Protein 9PGQ (pdb70)

Sequence (673 aa):
HHMTTIRVVVINGYGRIGRNILRAHYENGKKHDIEIVAINDLGDPKTNAHLTRFDTAHGKFPGTVTVDGDYMVVNGDKIRVLANRNNPAELPWGELGVDVVLECTGFFTSKEKAGAHLKGGAKKVIISAPGGKDVDATIVFGVNQNVLKAEHTVISNASCTTNCLAPLVKPLHDKLGVETGLMTTTVHAYTNDQVLTDVYHHEDLRRARSATMSMIPTTKTGAAAAVGLVLPELNGKLDGFAIRVPTINVSLVDLSFVAKRDTTVEEVNSSILQAAAEGELKDILTYNNTEPLVSIDFNHNPASSNFDATLTKVSGKLVKVSSWYDNEWGFSNRMLDTTVALMSAKTIRVVINGYGRIGRNILRAHYENGKKHDIEIVAINDLGDPKTNAHLTRFDTAHGKFPGTVTVDGDYMVVNGDKIRVLANRNPAELPWGELGVDVVLECTGFFTSKEKAGAHLKGGAKKVIISAPGGKDVDATIVFGVNQNVLKAEHTVISNASCTTNCLAPLVKPLHDKLGVETGLMTTVHAYTNDQVLTDVYHHEDLRRARSATMSMIPTKTGAAAAVGLVLPELNGKLDGFAIIRVPTINVSLVDLSFVAKRDTTVEEVNSSILQAAAEGELKDILTYNTEPLVSIIDFNHNPASSNFDATLTKVSGKLVKVSSWYDNEWGFSNRMLDTTVALMSAK

InterPro domains:
  IPR006424 Glyceraldehyde-3-phosphate dehydrogenase, type I [TIGR01534] (4-327)
  IPR020828 Glyceraldehyde 3-phosphate dehydrogenase, NAD(P) binding domain [PF00044] (3-106)
  IPR020828 Glyceraldehyde 3-phosphate dehydrogenase, NAD(P) binding domain [SM00846] (3-155)
  IPR020829 Glyceraldehyde 3-phosphate dehydrogenase, catalytic domain [PF02800] (160-315)
  IPR020830 Glyceraldehyde 3-phosphate dehydrogenase, active site [PS00071] (153-160)
  IPR020831 Glyceraldehyde/Erythrose phosphate dehydrogenase family [PIRSF000149] (1-334)
  IPR020831 Glyceraldehyde/Erythrose phosphate dehydrogenase family [PR00078] (112-125)
  IPR020831 Glyceraldehyde/Erythrose phosphate dehydrogenase family [PR00078] (149-167)
  IPR020831 Glyceraldehyde/Erythrose phosphate dehydrogenase family [PR00078] (176-192)
  IPR020831 Glyceraldehyde/Erythrose phosphate dehydrogenase family [PR00078] (232-249)
  IPR020831 Glyceraldehyde/Erythrose phosphate dehydrogenase family [PR00078] (272-287)
  IPR020831 Glyceraldehyde/Erythrose phosphate dehydrogenase family [PTHR43148] (3-333)
  IPR036291 NAD(P)-binding domain superfamily [SSF51735] (3-176)

Foldseek 3Di:
DPPAAEEEEEELDLQRLLLVLLCPVVPNPHRYDHAEYEDQDDVVVSQVCSQADDLQGGRPWDWDDDPQFIATNRHTHGYHYDPFLLCDQCQVVVHAEYEYEHVPQQECVRCCSVVNNPYQAYEYLEHHDPHAPAADLPLQALVVAALPGGYYYPHALLLNAPLLLCVLVCVPFNFQAKEKEKAFEDDPLADQAADDDPDNQSSHHQQPDFTKDADCSQCCSCRRVVVCHPRYGYTYTYHHDHWKMKIKMKTFTPDDDFLVRSLVSLCVSCVPSRPLQEARDADPDDRSVCRLRQHSWDWHSVPWDDDGRIIITMTMHGSRRNSSVVVSVSSVSNVVHD/DAEEEEEALDLLNLLLVLLCVVVPNPDPYDHAAYEHQDDDVVSQVCSQADDQAGGRPWDWDDDPQFIATNRHTHGYHYDPQLLCDQCQVVVHAEYEYENVPQQEPVSQCSVVNNRYQAYEYLEHHDPHAPAADLPLQALVVAALPGHYYYPYALLLNAVLLLVVLCCVPWNFQAKEKEKAFEDDVLADQDADDDPDNQSSHHQQPDWTKDADCNQQCSCRRVVVCHPRYGYIYTYHHDHWKMKIKMKTQTPDWDALVVSLVSQCVSCVPSCPLQEARDADPDDRSVCRLRQHSWDWHSPPWDDDGRIIITMTMHGRNRNSSNVVSVSSVSNVVHD

Structure (mmCIF, N/CA/C/O backbone):
data_9PGQ
#
_entry.id   9PGQ
#
_cell.length_a   83.461
_cell.length_b   83.461
_cell.length_c   166.173
_cell.angle_alpha   90.00
_cell.angle_beta   90.00
_cell.angle_gamma   120.00
#
_symmetry.space_group_name_H-M   'P 31 2 1'
#
loop_
_entity.id
_entity.type
_entity.pdbx_description
1 polymer 'Glyceraldehyde-3-phosphate dehydrogenase'
2 non-polymer 'MAGNESIUM ION'
3 non-polymer 'TRIETHYLENE GLYCOL'
4 non-polymer DI(HYDROXYETHYL)ETHER
5 non-polymer '4-(2-HYDROXYETHYL)-1-PIPERAZINE ETHANESULFONIC ACID'
6 water water
#
loop_
_atom_site.group_PDB
_atom_site.id
_atom_site.type_symbol
_atom_site.label_atom_id
_atom_site.label_alt_id
_atom_site.label_comp_id
_atom_site.label_asym_id
_atom_site.label_entity_id
_atom_site.label_seq_id
_atom_site.pdbx_PDB_ins_code
_atom_site.Cartn_x
_atom_site.Cartn_y
_atom_site.Cartn_z
_atom_site.occupancy
_atom_site.B_iso_or_equiv
_atom_site.auth_seq_id
_atom_site.auth_comp_id
_atom_site.auth_asym_id
_atom_site.auth_atom_id
_atom_site.pdbx_PDB_model_num
ATOM 1 N N . HIS A 1 7 ? 7.015 30.075 -3.208 1.00 51.67 -1 HIS A N 1
ATOM 2 C CA . HIS A 1 7 ? 8.374 30.619 -2.903 1.00 56.13 -1 HIS A CA 1
ATOM 3 C C . HIS A 1 7 ? 9.505 29.679 -3.341 1.00 54.40 -1 HIS A C 1
ATOM 4 O O . HIS A 1 7 ? 9.406 28.465 -3.149 1.00 50.84 -1 HIS A O 1
ATOM 11 N N . HIS A 1 8 ? 10.587 30.265 -3.871 1.00 58.27 0 HIS A N 1
ATOM 12 C CA . HIS A 1 8 ? 11.718 29.548 -4.454 1.00 57.25 0 HIS A CA 1
ATOM 13 C C . HIS A 1 8 ? 12.969 29.685 -3.590 1.00 51.36 0 HIS A C 1
ATOM 14 O O . HIS A 1 8 ? 13.238 30.763 -3.048 1.00 56.98 0 HIS A O 1
ATOM 16 N N . MET A 1 9 ? 13.750 28.590 -3.498 1.00 48.18 1 MET A N 1
ATOM 17 C CA . MET A 1 9 ? 14.912 28.483 -2.602 1.00 45.14 1 MET A CA 1
ATOM 18 C C . MET A 1 9 ? 14.537 29.175 -1.297 1.00 49.26 1 MET A C 1
ATOM 19 O O . MET A 1 9 ? 15.099 30.212 -0.921 1.00 56.83 1 MET A O 1
ATOM 24 N N . THR A 1 10 ? 13.556 28.581 -0.636 1.00 32.04 2 THR A N 1
ATOM 25 C CA A THR A 1 10 ? 12.867 29.173 0.501 0.61 30.27 2 THR A CA 1
ATOM 26 C CA B THR A 1 10 ? 12.811 29.114 0.493 0.39 30.31 2 THR A CA 1
ATOM 27 C C . THR A 1 10 ? 13.233 28.425 1.783 1.00 24.53 2 THR A C 1
ATOM 28 O O . THR A 1 10 ? 14.006 27.465 1.768 1.00 24.31 2 THR A O 1
ATOM 35 N N . ILE A 1 11 ? 12.705 28.911 2.902 1.00 22.91 3 ILE A N 1
ATOM 36 C CA . ILE A 1 11 ? 12.814 28.221 4.182 1.00 18.99 3 ILE A CA 1
ATOM 37 C C . ILE A 1 11 ? 11.673 27.215 4.256 1.00 20.11 3 ILE A C 1
ATOM 38 O O . ILE A 1 11 ? 10.500 27.598 4.216 1.00 20.79 3 ILE A O 1
ATOM 43 N N . ARG A 1 12 ? 11.995 25.940 4.393 1.00 19.05 4 ARG A N 1
ATOM 44 C CA . ARG A 1 12 ? 10.969 24.903 4.493 1.00 18.11 4 ARG A CA 1
ATOM 45 C C . ARG A 1 12 ? 10.668 24.622 5.959 1.00 21.35 4 ARG A C 1
ATOM 46 O O . ARG A 1 12 ? 11.540 24.183 6.714 1.00 19.41 4 ARG A O 1
ATOM 54 N N . VAL A 1 13 ? 9.425 24.876 6.362 1.00 17.65 5 VAL A N 1
ATOM 55 C CA A VAL A 1 13 ? 8.975 24.768 7.743 0.51 16.91 5 VAL A CA 1
ATOM 56 C CA B VAL A 1 13 ? 9.062 24.682 7.752 0.49 16.90 5 VAL A CA 1
ATOM 57 C C . VAL A 1 13 ? 7.949 23.652 7.826 1.00 18.46 5 VAL A C 1
ATOM 58 O O . VAL A 1 13 ? 7.204 23.411 6.873 1.00 19.48 5 VAL A O 1
ATOM 65 N N . VAL A 1 14 ? 7.873 23.013 8.987 1.00 17.83 6 VAL A N 1
ATOM 66 C CA . VAL A 1 14 ? 6.773 22.118 9.320 1.00 16.99 6 VAL A CA 1
ATOM 67 C C . VAL A 1 14 ? 6.223 22.511 10.677 1.00 18.21 6 VAL A C 1
ATOM 68 O O . VAL A 1 14 ? 6.899 23.149 11.489 1.00 18.63 6 VAL A O 1
ATOM 72 N N . ILE A 1 15 ? 4.963 22.156 10.905 1.00 15.53 7 ILE A N 1
ATOM 73 C CA . ILE A 1 15 ? 4.276 22.449 12.155 1.00 16.97 7 ILE A CA 1
ATOM 74 C C . ILE A 1 15 ? 4.034 21.136 12.866 1.00 19.58 7 ILE A C 1
ATOM 75 O O . ILE A 1 15 ? 3.366 20.247 12.330 1.00 20.34 7 ILE A O 1
ATOM 80 N N . ASN A 1 16 ? 4.612 20.990 14.055 1.00 15.36 8 ASN A N 1
ATOM 81 C CA . ASN A 1 16 ? 4.364 19.841 14.901 1.00 17.46 8 ASN A CA 1
ATOM 82 C C . ASN A 1 16 ? 3.319 20.250 15.922 1.00 19.00 8 ASN A C 1
ATOM 83 O O . ASN A 1 16 ? 3.603 21.039 16.829 1.00 18.06 8 ASN A O 1
ATOM 88 N N . GLY A 1 17 ? 2.124 19.699 15.781 1.00 19.53 9 GLY A N 1
ATOM 89 C CA . GLY A 1 17 ? 1.006 20.075 16.625 1.00 19.67 9 GLY A CA 1
ATOM 90 C C . GLY A 1 17 ? 0.159 21.128 15.947 1.00 21.02 9 GLY A C 1
ATOM 91 O O . GLY A 1 17 ? 0.530 22.302 15.908 1.00 19.10 9 GLY A O 1
ATOM 92 N N . TYR A 1 18 ? -1.004 20.727 15.435 1.00 19.52 10 TYR A N 1
ATOM 93 C CA . TYR A 1 18 ? -1.918 21.632 14.735 1.00 20.03 10 TYR A CA 1
ATOM 94 C C . TYR A 1 18 ? -3.096 22.032 15.607 1.00 22.41 10 TYR A C 1
ATOM 95 O O . TYR A 1 18 ? -4.267 21.963 15.184 1.00 25.08 10 TYR A O 1
ATOM 104 N N . GLY A 1 19 ? -2.829 22.352 16.863 1.00 21.61 11 GLY A N 1
ATOM 105 C CA . GLY A 1 19 ? -3.793 22.980 17.746 1.00 21.45 11 GLY A CA 1
ATOM 106 C C . GLY A 1 19 ? -3.935 24.433 17.353 1.00 19.68 11 GLY A C 1
ATOM 107 O O . GLY A 1 19 ? -3.563 24.834 16.255 1.00 19.64 11 GLY A O 1
ATOM 108 N N . ARG A 1 20 ? -4.478 25.242 18.271 1.00 19.19 12 ARG A N 1
ATOM 109 C CA . ARG A 1 20 ? -4.671 26.648 17.909 1.00 19.75 12 ARG A CA 1
ATOM 110 C C . ARG A 1 20 ? -3.366 27.334 17.547 1.00 21.56 12 ARG A C 1
ATOM 111 O O . ARG A 1 20 ? -3.328 28.123 16.599 1.00 19.60 12 ARG A O 1
ATOM 119 N N . ILE A 1 21 ? -2.292 27.095 18.309 1.00 17.53 13 ILE A N 1
ATOM 120 C CA . ILE A 1 21 ? -1.043 27.791 18.023 1.00 19.67 13 ILE A CA 1
ATOM 121 C C . ILE A 1 21 ? -0.557 27.432 16.620 1.00 17.79 13 ILE A C 1
ATOM 122 O O . ILE A 1 21 ? -0.231 28.309 15.816 1.00 17.30 13 ILE A O 1
ATOM 127 N N . GLY A 1 22 ? -0.538 26.138 16.292 1.00 17.15 14 GLY A N 1
ATOM 128 C CA . GLY A 1 22 ? -0.053 25.747 14.974 1.00 18.46 14 GLY A CA 1
ATOM 129 C C . GLY A 1 22 ? -0.927 26.237 13.839 1.00 16.47 14 GLY A C 1
ATOM 130 O O . GLY A 1 22 ? -0.435 26.688 12.798 1.00 19.12 14 GLY A O 1
ATOM 131 N N . ARG A 1 23 ? -2.235 26.125 13.999 1.00 16.90 15 ARG A N 1
ATOM 132 C CA . ARG A 1 23 ? -3.151 26.559 12.971 1.00 17.03 15 ARG A CA 1
ATOM 133 C C . ARG A 1 23 ? -3.074 28.064 12.780 1.00 15.39 15 ARG A C 1
ATOM 134 O O . ARG A 1 23 ? -3.160 28.564 11.657 1.00 17.26 15 ARG A O 1
ATOM 142 N N . ASN A 1 24 ? -2.866 28.815 13.874 1.00 16.33 16 ASN A N 1
ATOM 143 C CA . ASN A 1 24 ? -2.798 30.268 13.716 1.00 14.97 16 ASN A CA 1
ATOM 144 C C . ASN A 1 24 ? -1.487 30.715 13.076 1.00 15.56 16 ASN A C 1
ATOM 145 O O . ASN A 1 24 ? -1.459 31.737 12.388 1.00 15.66 16 ASN A O 1
ATOM 150 N N . ILE A 1 25 ? -0.400 29.952 13.245 1.00 13.94 17 ILE A N 1
ATOM 151 C CA . ILE A 1 25 ? 0.814 30.237 12.477 1.00 14.91 17 ILE A CA 1
ATOM 152 C C . ILE A 1 25 ? 0.533 30.093 10.993 1.00 13.54 17 ILE A C 1
ATOM 153 O O . ILE A 1 25 ? 0.902 30.948 10.182 1.00 15.45 17 ILE A O 1
ATOM 158 N N . LEU A 1 26 ? -0.118 28.979 10.615 1.00 14.09 18 LEU A N 1
ATOM 159 C CA . LEU A 1 26 ? -0.424 28.763 9.203 1.00 14.57 18 LEU A CA 1
ATOM 160 C C . LEU A 1 26 ? -1.324 29.866 8.680 1.00 15.93 18 LEU A C 1
ATOM 161 O O . LEU A 1 26 ? -1.066 30.429 7.607 1.00 17.50 18 LEU A O 1
ATOM 166 N N . ARG A 1 27 ? -2.365 30.218 9.442 1.00 17.39 19 ARG A N 1
ATOM 167 C CA . ARG A 1 27 ? -3.229 31.293 8.973 1.00 17.93 19 ARG A CA 1
ATOM 168 C C . ARG A 1 27 ? -2.458 32.598 8.832 1.00 16.56 19 ARG A C 1
ATOM 169 O O . ARG A 1 27 ? -2.685 33.348 7.892 1.00 17.78 19 ARG A O 1
ATOM 177 N N . ALA A 1 28 ? -1.586 32.916 9.788 1.00 17.88 20 ALA A N 1
ATOM 178 C CA . ALA A 1 28 ? -0.862 34.183 9.709 1.00 16.42 20 ALA A CA 1
ATOM 179 C C . ALA A 1 28 ? 0.017 34.231 8.475 1.00 18.28 20 ALA A C 1
ATOM 180 O O . ALA A 1 28 ? 0.110 35.264 7.808 1.00 19.43 20 ALA A O 1
ATOM 182 N N . HIS A 1 29 ? 0.659 33.103 8.153 1.00 16.78 21 HIS A N 1
ATOM 183 C CA . HIS A 1 29 ? 1.515 33.024 6.982 1.00 16.73 21 HIS A CA 1
ATOM 184 C C . HIS A 1 29 ? 0.722 33.287 5.719 1.00 19.46 21 HIS A C 1
ATOM 185 O O . HIS A 1 29 ? 1.148 34.053 4.852 1.00 19.91 21 HIS A O 1
ATOM 192 N N . TYR A 1 30 ? -0.449 32.665 5.596 1.00 19.27 22 TYR A N 1
ATOM 193 C CA . TYR A 1 30 ? -1.204 32.829 4.357 1.00 19.59 22 TYR A CA 1
ATOM 194 C C . TYR A 1 30 ? -1.953 34.151 4.309 1.00 22.04 22 TYR A C 1
ATOM 195 O O . TYR A 1 30 ? -2.140 34.708 3.220 1.00 25.09 22 TYR A O 1
ATOM 204 N N . GLU A 1 31 ? -2.348 34.686 5.459 1.00 21.25 23 GLU A N 1
ATOM 205 C CA . GLU A 1 31 ? -3.172 35.889 5.418 1.00 22.52 23 GLU A CA 1
ATOM 206 C C . GLU A 1 31 ? -2.402 37.138 5.068 1.00 26.12 23 GLU A C 1
ATOM 207 O O . GLU A 1 31 ? -3.020 38.093 4.574 1.00 27.68 23 GLU A O 1
ATOM 213 N N . ASN A 1 32 ? -1.088 37.170 5.290 1.00 24.66 24 ASN A N 1
ATOM 214 C CA . ASN A 1 32 ? -0.284 38.278 4.792 1.00 27.65 24 ASN A CA 1
ATOM 215 C C . ASN A 1 32 ? 0.371 37.943 3.461 1.00 31.59 24 ASN A C 1
ATOM 216 O O . ASN A 1 32 ? 1.325 38.612 3.057 1.00 36.27 24 ASN A O 1
ATOM 221 N N . GLY A 1 33 ? -0.134 36.920 2.774 1.00 21.72 25 GLY A N 1
ATOM 222 C CA . GLY A 1 33 ? 0.315 36.598 1.437 1.00 27.24 25 GLY A CA 1
ATOM 223 C C . GLY A 1 33 ? 1.668 35.932 1.377 1.00 23.65 25 GLY A C 1
ATOM 224 O O . GLY A 1 33 ? 2.383 36.069 0.364 1.00 27.93 25 GLY A O 1
ATOM 225 N N . LYS A 1 34 ? 2.051 35.220 2.439 1.00 23.25 26 LYS A N 1
ATOM 226 C CA . LYS A 1 34 ? 3.385 34.619 2.524 1.00 23.63 26 LYS A CA 1
ATOM 227 C C . LYS A 1 34 ? 4.449 35.710 2.358 1.00 24.37 26 LYS A C 1
ATOM 228 O O . LYS A 1 34 ? 5.352 35.633 1.525 1.00 25.37 26 LYS A O 1
ATOM 234 N N . LYS A 1 35 ? 4.293 36.764 3.161 1.00 24.01 27 LYS A N 1
ATOM 235 C CA . LYS A 1 35 ? 5.263 37.849 3.189 1.00 27.53 27 LYS A CA 1
ATOM 236 C C . LYS A 1 35 ? 6.649 37.315 3.501 1.00 25.84 27 LYS A C 1
ATOM 237 O O . LYS A 1 35 ? 7.646 37.782 2.945 1.00 26.71 27 LYS A O 1
ATOM 243 N N . HIS A 1 36 ? 6.723 36.372 4.429 1.00 25.30 28 HIS A N 1
ATOM 244 C CA . HIS A 1 36 ? 7.982 35.729 4.752 1.00 26.30 28 HIS A CA 1
ATOM 245 C C . HIS A 1 36 ? 8.305 34.672 3.716 1.00 25.04 28 HIS A C 1
ATOM 246 O O . HIS A 1 36 ? 7.417 33.941 3.257 1.00 25.58 28 HIS A O 1
ATOM 253 N N . ASP A 1 37 ? 9.591 34.534 3.433 1.00 23.64 29 ASP A N 1
ATOM 254 C CA . ASP A 1 37 ? 10.090 33.616 2.416 1.00 26.23 29 ASP A CA 1
ATOM 255 C C . ASP A 1 37 ? 10.176 32.233 3.056 1.00 27.20 29 ASP A C 1
ATOM 256 O O . ASP A 1 37 ? 11.256 31.691 3.311 1.00 25.88 29 ASP A O 1
ATOM 261 N N . ILE A 1 38 ? 8.984 31.677 3.321 1.00 22.89 30 ILE A N 1
ATOM 262 C CA . ILE A 1 38 ? 8.764 30.436 4.047 1.00 19.20 30 ILE A CA 1
ATOM 263 C C . ILE A 1 38 ? 7.734 29.643 3.253 1.00 23.93 30 ILE A C 1
ATOM 264 O O . ILE A 1 38 ? 6.784 30.221 2.708 1.00 21.47 30 ILE A O 1
ATOM 269 N N . GLU A 1 39 ? 7.917 28.338 3.187 1.00 20.66 31 GLU A N 1
ATOM 270 C CA . GLU A 1 39 ? 6.861 27.426 2.767 1.00 20.49 31 GLU A CA 1
ATOM 271 C C . GLU A 1 39 ? 6.615 26.409 3.871 1.00 22.17 31 GLU A C 1
ATOM 272 O O . GLU A 1 39 ? 7.553 25.805 4.406 1.00 19.64 31 GLU A O 1
ATOM 278 N N . ILE A 1 40 ? 5.353 26.271 4.256 1.00 20.30 32 ILE A N 1
ATOM 279 C CA . ILE A 1 40 ? 4.942 25.247 5.208 1.00 18.54 32 ILE A CA 1
ATOM 280 C C . ILE A 1 40 ? 4.721 23.986 4.392 1.00 19.88 32 ILE A C 1
ATOM 281 O O . ILE A 1 40 ? 3.821 23.941 3.541 1.00 23.30 32 ILE A O 1
ATOM 286 N N . VAL A 1 41 ? 5.561 22.978 4.614 1.00 19.04 33 VAL A N 1
ATOM 287 C CA . VAL A 1 41 ? 5.555 21.800 3.763 1.00 18.94 33 VAL A CA 1
ATOM 288 C C . VAL A 1 41 ? 4.955 20.567 4.424 1.00 21.48 33 VAL A C 1
ATOM 289 O O . VAL A 1 41 ? 4.662 19.593 3.705 1.00 22.92 33 VAL A O 1
ATOM 293 N N . ALA A 1 42 ? 4.706 20.589 5.739 1.00 21.11 34 ALA A N 1
ATOM 294 C CA . ALA A 1 42 ? 4.018 19.479 6.392 1.00 19.80 34 ALA A CA 1
ATOM 295 C C . ALA A 1 42 ? 3.446 19.921 7.731 1.00 21.40 34 ALA A C 1
ATOM 296 O O . ALA A 1 42 ? 3.915 20.879 8.348 1.00 20.11 34 ALA A O 1
ATOM 298 N N . ILE A 1 43 ? 2.439 19.177 8.175 1.00 21.17 35 ILE A N 1
ATOM 299 C CA . ILE A 1 43 ? 1.860 19.300 9.501 1.00 19.94 35 ILE A CA 1
ATOM 300 C C . ILE A 1 43 ? 1.787 17.896 10.077 1.00 21.92 35 ILE A C 1
ATOM 301 O O . ILE A 1 43 ? 1.336 16.967 9.399 1.00 25.41 35 ILE A O 1
ATOM 306 N N . ASN A 1 44 ? 2.255 17.737 11.298 1.00 20.73 36 ASN A N 1
ATOM 307 C CA . ASN A 1 44 ? 2.112 16.495 12.040 1.00 22.38 36 ASN A CA 1
ATOM 308 C C . ASN A 1 44 ? 1.122 16.739 13.159 1.00 22.69 36 ASN A C 1
ATOM 309 O O . ASN A 1 44 ? 1.308 17.652 13.971 1.00 21.85 36 ASN A O 1
ATOM 314 N N . ASP A 1 45 ? 0.079 15.925 13.199 1.00 22.36 37 ASP A N 1
ATOM 315 C CA . ASP A 1 45 ? -0.976 16.057 14.186 1.00 25.70 37 ASP A CA 1
ATOM 316 C C . ASP A 1 45 ? -1.711 14.725 14.245 1.00 24.95 37 ASP A C 1
ATOM 317 O O . ASP A 1 45 ? -1.788 13.998 13.254 1.00 27.38 37 ASP A O 1
ATOM 322 N N . LEU A 1 46 ? -2.241 14.406 15.413 1.00 26.19 38 LEU A N 1
ATOM 323 C CA . LEU A 1 46 ? -2.915 13.123 15.586 1.00 28.24 38 LEU A CA 1
ATOM 324 C C . LEU A 1 46 ? -4.379 13.164 15.167 1.00 28.43 38 LEU A C 1
ATOM 325 O O . LEU A 1 46 ? -5.025 12.108 15.105 1.00 33.52 38 LEU A O 1
ATOM 330 N N . GLY A 1 47 ? -4.906 14.344 14.824 1.00 31.07 39 GLY A N 1
ATOM 331 C CA . GLY A 1 47 ? -6.310 14.450 14.477 1.00 32.92 39 GLY A CA 1
ATOM 332 C C . GLY A 1 47 ? -6.614 14.119 13.023 1.00 33.24 39 GLY A C 1
ATOM 333 O O . GLY A 1 47 ? -5.738 14.106 12.160 1.00 33.89 39 GLY A O 1
ATOM 334 N N . ASP A 1 48 ? -7.897 13.865 12.768 1.00 26.68 40 ASP A N 1
ATOM 335 C CA . ASP A 1 48 ? -8.385 13.641 11.414 1.00 32.93 40 ASP A CA 1
ATOM 336 C C . ASP A 1 48 ? -8.036 14.847 10.558 1.00 31.80 40 ASP A C 1
ATOM 337 O O . ASP A 1 48 ? -8.338 15.986 10.949 1.00 29.96 40 ASP A O 1
ATOM 342 N N . PRO A 1 49 ? -7.375 14.657 9.415 1.00 33.17 41 PRO A N 1
ATOM 343 C CA . PRO A 1 49 ? -7.018 15.822 8.593 1.00 32.40 41 PRO A CA 1
ATOM 344 C C . PRO A 1 49 ? -8.205 16.627 8.108 1.00 32.89 41 PRO A C 1
ATOM 345 O O . PRO A 1 49 ? -8.069 17.844 7.962 1.00 30.01 41 PRO A O 1
ATOM 349 N N . LYS A 1 50 ? -9.353 15.991 7.838 1.00 30.25 42 LYS A N 1
ATOM 350 C CA . LYS A 1 50 ? -10.509 16.739 7.362 1.00 32.17 42 LYS A CA 1
ATOM 351 C C . LYS A 1 50 ? -11.028 17.677 8.448 1.00 29.53 42 LYS A C 1
ATOM 352 O O . LYS A 1 50 ? -11.486 18.786 8.148 1.00 30.06 42 LYS A O 1
ATOM 358 N N . THR A 1 51 ? -10.942 17.258 9.705 1.00 27.16 43 THR A N 1
ATOM 359 C CA . THR A 1 51 ? -11.348 18.131 10.801 1.00 27.47 43 THR A CA 1
ATOM 360 C C . THR A 1 51 ? -10.394 19.306 10.941 1.00 25.82 43 THR A C 1
ATOM 361 O O . THR A 1 51 ? -10.821 20.458 11.123 1.00 23.99 43 THR A O 1
ATOM 365 N N . ASN A 1 52 ? -9.091 19.034 10.871 1.00 24.23 44 ASN A N 1
ATOM 366 C CA . ASN A 1 52 ? -8.132 20.117 10.932 1.00 23.47 44 ASN A CA 1
ATOM 367 C C . ASN A 1 52 ? -8.293 21.078 9.764 1.00 20.03 44 ASN A C 1
ATOM 368 O O . ASN A 1 52 ? -8.093 22.285 9.944 1.00 20.10 44 ASN A O 1
ATOM 373 N N . ALA A 1 53 ? -8.660 20.581 8.585 1.00 23.91 45 ALA A N 1
ATOM 374 C CA . ALA A 1 53 ? -8.917 21.457 7.443 1.00 23.69 45 ALA A CA 1
ATOM 375 C C . ALA A 1 53 ? -10.136 22.346 7.681 1.00 24.55 45 ALA A C 1
ATOM 376 O O . ALA A 1 53 ? -10.100 23.558 7.422 1.00 21.35 45 ALA A O 1
ATOM 378 N N . HIS A 1 54 ? -11.215 21.767 8.192 1.00 23.16 46 HIS A N 1
ATOM 379 C CA . HIS A 1 54 ? -12.394 22.566 8.522 1.00 21.05 46 HIS A CA 1
ATOM 380 C C . HIS A 1 54 ? -12.075 23.652 9.541 1.00 19.82 46 HIS A C 1
ATOM 381 O O . HIS A 1 54 ? -12.570 24.783 9.423 1.00 21.89 46 HIS A O 1
ATOM 388 N N . LEU A 1 55 ? -11.294 23.332 10.559 1.00 18.69 47 LEU A N 1
ATOM 389 C CA . LEU A 1 55 ? -10.955 24.342 11.552 1.00 17.56 47 LEU A CA 1
ATOM 390 C C . LEU A 1 55 ? -10.036 25.414 11.004 1.00 17.96 47 LEU A C 1
ATOM 391 O O . LEU A 1 55 ? -9.935 26.487 11.606 1.00 20.09 47 LEU A O 1
ATOM 396 N N . THR A 1 56 ? -9.314 25.127 9.928 1.00 18.60 48 THR A N 1
ATOM 397 C CA . THR A 1 56 ? -8.528 26.158 9.264 1.00 20.58 48 THR A CA 1
ATOM 398 C C . THR A 1 56 ? -9.430 27.103 8.468 1.00 19.01 48 THR A C 1
ATOM 399 O O . THR A 1 56 ? -9.196 28.313 8.447 1.00 18.92 48 THR A O 1
ATOM 403 N N . ARG A 1 57 ? -10.483 26.578 7.842 1.00 18.77 49 ARG A N 1
ATOM 404 C CA . ARG A 1 57 ? -11.392 27.423 7.057 1.00 19.62 49 ARG A CA 1
ATOM 405 C C . ARG A 1 57 ? -12.208 28.374 7.929 1.00 23.17 49 ARG A C 1
ATOM 406 O O . ARG A 1 57 ? -12.555 29.483 7.495 1.00 22.08 49 ARG A O 1
ATOM 414 N N . PHE A 1 58 ? -12.625 27.921 9.111 1.00 19.21 50 PHE A N 1
ATOM 415 C CA . PHE A 1 58 ? -13.563 28.666 9.941 1.00 19.47 50 PHE A CA 1
ATOM 416 C C . PHE A 1 58 ? -13.007 28.780 11.350 1.00 24.31 50 PHE A C 1
ATOM 417 O O . PHE A 1 58 ? -12.680 27.767 11.969 1.00 24.71 50 PHE A O 1
ATOM 425 N N . ASP A 1 59 ? -12.939 30.003 11.867 1.00 19.53 51 ASP A N 1
ATOM 426 C CA . ASP A 1 59 ? -12.538 30.213 13.251 1.00 17.95 51 ASP A CA 1
ATOM 427 C C . ASP A 1 59 ? -13.459 31.254 13.856 1.00 24.31 51 ASP A C 1
ATOM 428 O O . ASP A 1 59 ? -13.892 32.190 13.182 1.00 26.82 51 ASP A O 1
ATOM 433 N N . THR A 1 60 ? -13.758 31.093 15.141 1.00 18.66 52 THR A N 1
ATOM 434 C CA . THR A 1 60 ? -14.576 32.098 15.813 1.00 18.18 52 THR A CA 1
ATOM 435 C C . THR A 1 60 ? -13.788 33.390 16.023 1.00 17.86 52 THR A C 1
ATOM 436 O O . THR A 1 60 ? -14.247 34.493 15.661 1.00 19.92 52 THR A O 1
ATOM 440 N N . ALA A 1 61 ? -12.640 33.292 16.681 1.00 18.79 53 ALA A N 1
ATOM 441 C CA . ALA A 1 61 ? -11.906 34.506 17.017 1.00 20.03 53 ALA A CA 1
ATOM 442 C C . ALA A 1 61 ? -11.347 35.190 15.775 1.00 20.16 53 ALA A C 1
ATOM 443 O O . ALA A 1 61 ? -11.381 36.423 15.679 1.00 22.64 53 ALA A O 1
ATOM 445 N N . HIS A 1 62 ? -10.852 34.421 14.799 1.00 18.36 54 HIS A N 1
ATOM 446 C CA . HIS A 1 62 ? -10.174 34.997 13.650 1.00 20.64 54 HIS A CA 1
ATOM 447 C C . HIS A 1 62 ? -10.996 34.906 12.368 1.00 21.26 54 HIS A C 1
ATOM 448 O O . HIS A 1 62 ? -10.463 35.195 11.296 1.00 27.68 54 HIS A O 1
ATOM 455 N N . GLY A 1 63 ? -12.261 34.496 12.461 1.00 21.84 55 GLY A N 1
ATOM 456 C CA . GLY A 1 63 ? -13.175 34.546 11.315 1.00 24.56 55 GLY A CA 1
ATOM 457 C C . GLY A 1 63 ? -12.768 33.541 10.247 1.00 23.62 55 GLY A C 1
ATOM 458 O O . GLY A 1 63 ? -11.980 32.609 10.471 1.00 23.10 55 GLY A O 1
ATOM 459 N N . LYS A 1 64 ? -13.330 33.734 9.060 1.00 26.89 56 LYS A N 1
ATOM 460 C CA . LYS A 1 64 ? -13.106 32.802 7.968 1.00 25.14 56 LYS A CA 1
ATOM 461 C C . LYS A 1 64 ? -11.774 33.049 7.312 1.00 27.67 56 LYS A C 1
ATOM 462 O O . LYS A 1 64 ? -11.395 34.200 7.081 1.00 29.67 56 LYS A O 1
ATOM 468 N N . PHE A 1 65 ? -11.093 31.957 6.980 1.00 25.49 57 PHE A N 1
ATOM 469 C CA . PHE A 1 65 ? -9.842 32.046 6.258 1.00 26.95 57 PHE A CA 1
ATOM 470 C C . PHE A 1 65 ? -10.103 32.651 4.881 1.00 29.37 57 PHE A C 1
ATOM 471 O O . PHE A 1 65 ? -10.949 32.148 4.140 1.00 28.91 57 PHE A O 1
ATOM 479 N N . PRO A 1 66 ? -9.411 33.732 4.509 1.00 28.03 58 PRO A N 1
ATOM 480 C CA . PRO A 1 66 ? -9.598 34.281 3.144 1.00 35.97 58 PRO A CA 1
ATOM 481 C C . PRO A 1 66 ? -8.733 33.496 2.157 1.00 35.49 58 PRO A C 1
ATOM 482 O O . PRO A 1 66 ? -7.608 33.849 1.817 1.00 46.89 58 PRO A O 1
ATOM 486 N N . GLY A 1 67 ? -9.272 32.373 1.707 1.00 37.75 59 GLY A N 1
ATOM 487 C CA . GLY A 1 67 ? -8.525 31.473 0.856 1.00 35.06 59 GLY A CA 1
ATOM 488 C C . GLY A 1 67 ? -9.221 30.130 0.779 1.00 37.05 59 GLY A C 1
ATOM 489 O O . GLY A 1 67 ? -10.345 29.963 1.257 1.00 36.42 59 GLY A O 1
ATOM 490 N N . THR A 1 68 ? -8.520 29.174 0.177 1.00 34.44 60 THR A N 1
ATOM 491 C CA . THR A 1 68 ? -9.053 27.844 -0.072 1.00 27.98 60 THR A CA 1
ATOM 492 C C . THR A 1 68 ? -8.245 26.787 0.675 1.00 32.98 60 THR A C 1
ATOM 493 O O . THR A 1 68 ? -7.020 26.872 0.777 1.00 29.25 60 THR A O 1
ATOM 497 N N . VAL A 1 69 ? -8.947 25.784 1.188 1.00 28.15 61 VAL A N 1
ATOM 498 C CA . VAL A 1 69 ? -8.355 24.668 1.913 1.00 30.26 61 VAL A CA 1
ATOM 499 C C . VAL A 1 69 ? -9.102 23.410 1.489 1.00 35.51 61 VAL A C 1
ATOM 500 O O . VAL A 1 69 ? -10.326 23.332 1.648 1.00 35.12 61 VAL A O 1
ATOM 504 N N . THR A 1 70 ? -8.382 22.432 0.948 1.00 31.63 62 THR A N 1
ATOM 505 C CA . THR A 1 70 ? -8.969 21.144 0.598 1.00 31.48 62 THR A CA 1
ATOM 506 C C . THR A 1 70 ? -8.066 20.043 1.133 1.00 36.06 62 THR A C 1
ATOM 507 O O . THR A 1 70 ? -6.908 20.273 1.486 1.00 33.41 62 THR A O 1
ATOM 511 N N . VAL A 1 71 ? -8.611 18.841 1.227 1.00 41.61 63 VAL A N 1
ATOM 512 C CA . VAL A 1 71 ? -7.820 17.666 1.564 1.00 40.41 63 VAL A CA 1
ATOM 513 C C . VAL A 1 71 ? -7.851 16.767 0.340 1.00 43.79 63 VAL A C 1
ATOM 514 O O . VAL A 1 71 ? -8.926 16.389 -0.141 1.00 43.52 63 VAL A O 1
ATOM 518 N N . ASP A 1 72 ? -6.671 16.471 -0.191 1.00 39.80 64 ASP A N 1
ATOM 519 C CA . ASP A 1 72 ? -6.483 15.740 -1.451 1.00 39.07 64 ASP A CA 1
ATOM 520 C C . ASP A 1 72 ? -5.457 14.663 -1.095 1.00 45.42 64 ASP A C 1
ATOM 521 O O . ASP A 1 72 ? -4.248 14.923 -1.060 1.00 33.78 64 ASP A O 1
ATOM 526 N N . GLY A 1 73 ? -5.949 13.475 -0.741 1.00 42.65 65 GLY A N 1
ATOM 527 C CA . GLY A 1 73 ? -5.044 12.387 -0.377 1.00 40.57 65 GLY A CA 1
ATOM 528 C C . GLY A 1 73 ? -4.283 12.698 0.904 1.00 37.26 65 GLY A C 1
ATOM 529 O O . GLY A 1 73 ? -4.866 13.138 1.895 1.00 43.68 65 GLY A O 1
ATOM 530 N N . ASP A 1 74 ? -2.964 12.445 0.889 1.00 37.36 66 ASP A N 1
ATOM 531 C CA . ASP A 1 74 ? -2.079 12.699 2.021 1.00 36.79 66 ASP A CA 1
ATOM 532 C C . ASP A 1 74 ? -1.665 14.170 2.146 1.00 36.04 66 ASP A C 1
ATOM 533 O O . ASP A 1 74 ? -0.669 14.459 2.830 1.00 29.81 66 ASP A O 1
ATOM 538 N N . TYR A 1 75 ? -2.378 15.095 1.506 1.00 33.38 67 TYR A N 1
ATOM 539 C CA . TYR A 1 75 ? -2.003 16.504 1.523 1.00 35.56 67 TYR A CA 1
ATOM 540 C C . TYR A 1 75 ? -3.204 17.371 1.870 1.00 30.67 67 TYR A C 1
ATOM 541 O O . TYR A 1 75 ? -4.333 17.077 1.474 1.00 32.55 67 TYR A O 1
ATOM 550 N N . MET A 1 76 ? -2.959 18.421 2.648 1.00 28.03 68 MET A N 1
ATOM 551 C CA . MET A 1 76 ? -3.902 19.520 2.786 1.00 23.45 68 MET A CA 1
ATOM 552 C C . MET A 1 76 ? -3.433 20.633 1.854 1.00 31.44 68 MET A C 1
ATOM 553 O O . MET A 1 76 ? -2.277 21.063 1.932 1.00 29.95 68 MET A O 1
ATOM 558 N N . VAL A 1 77 ? -4.323 21.093 0.975 1.00 25.90 69 VAL A N 1
ATOM 559 C CA . VAL A 1 77 ? -3.974 22.046 -0.073 1.00 29.02 69 VAL A CA 1
ATOM 560 C C . VAL A 1 77 ? -4.512 23.414 0.309 1.00 29.28 69 VAL A C 1
ATOM 561 O O . VAL A 1 77 ? -5.730 23.607 0.405 1.00 27.61 69 VAL A O 1
ATOM 565 N N . VAL A 1 78 ? -3.605 24.367 0.528 1.00 26.38 70 VAL A N 1
ATOM 566 C CA . VAL A 1 78 ? -3.954 25.700 1.003 1.00 23.28 70 VAL A CA 1
ATOM 567 C C . VAL A 1 78 ? -3.545 26.705 -0.057 1.00 28.98 70 VAL A C 1
ATOM 568 O O . VAL A 1 78 ? -2.348 26.876 -0.310 1.00 27.08 70 VAL A O 1
ATOM 572 N N . ASN A 1 79 ? -4.519 27.433 -0.608 1.00 26.70 71 ASN A N 1
ATOM 573 C CA . ASN A 1 79 ? -4.270 28.345 -1.727 1.00 27.17 71 ASN A CA 1
ATOM 574 C C . ASN A 1 79 ? -3.371 27.683 -2.769 1.00 32.83 71 ASN A C 1
ATOM 575 O O . ASN A 1 79 ? -2.434 28.311 -3.282 1.00 33.06 71 ASN A O 1
ATOM 580 N N . GLY A 1 80 ? -3.624 26.407 -3.059 1.00 29.12 72 GLY A N 1
ATOM 581 C CA . GLY A 1 80 ? -2.885 25.674 -4.062 1.00 29.38 72 GLY A CA 1
ATOM 582 C C . GLY A 1 80 ? -1.619 24.996 -3.591 1.00 36.18 72 GLY A C 1
ATOM 583 O O . GLY A 1 80 ? -1.072 24.162 -4.329 1.00 34.68 72 GLY A O 1
ATOM 584 N N . ASP A 1 81 ? -1.146 25.319 -2.392 1.00 30.09 73 ASP A N 1
ATOM 585 C CA . ASP A 1 81 ? 0.079 24.745 -1.859 1.00 27.70 73 ASP A CA 1
ATOM 586 C C . ASP A 1 81 ? -0.197 23.376 -1.245 1.00 28.45 73 ASP A C 1
ATOM 587 O O . ASP A 1 81 ? -1.055 23.247 -0.374 1.00 27.72 73 ASP A O 1
ATOM 592 N N . LYS A 1 82 ? 0.579 22.369 -1.631 1.00 31.32 74 LYS A N 1
ATOM 593 C CA . LYS A 1 82 ? 0.398 21.022 -1.094 1.00 29.19 74 LYS A CA 1
ATOM 594 C C . LYS A 1 82 ? 1.199 20.831 0.193 1.00 30.15 74 LYS A C 1
ATOM 595 O O . LYS A 1 82 ? 2.433 20.899 0.184 1.00 32.04 74 LYS A O 1
ATOM 601 N N . ILE A 1 83 ? 0.491 20.582 1.297 1.00 25.27 75 ILE A N 1
ATOM 602 C CA . ILE A 1 83 ? 1.077 20.470 2.630 1.00 22.05 75 ILE A CA 1
ATOM 603 C C . ILE A 1 83 ? 0.890 19.031 3.110 1.00 24.20 75 ILE A C 1
ATOM 604 O O . ILE A 1 83 ? -0.242 18.573 3.302 1.00 27.20 75 ILE A O 1
ATOM 609 N N . ARG A 1 84 ? 1.993 18.319 3.322 1.00 25.44 76 ARG A N 1
ATOM 610 C CA . ARG A 1 84 ? 1.900 16.905 3.675 1.00 23.18 76 ARG A CA 1
ATOM 611 C C . ARG A 1 84 ? 1.313 16.758 5.072 1.00 24.99 76 ARG A C 1
ATOM 612 O O . ARG A 1 84 ? 1.702 17.468 5.999 1.00 24.53 76 ARG A O 1
ATOM 620 N N . VAL A 1 85 ? 0.375 15.832 5.240 1.00 27.54 77 VAL A N 1
ATOM 621 C CA . VAL A 1 85 ? -0.238 15.620 6.551 1.00 27.02 77 VAL A CA 1
ATOM 622 C C . VAL A 1 85 ? 0.274 14.297 7.112 1.00 28.24 77 VAL A C 1
ATOM 623 O O . VAL A 1 85 ? 0.181 13.245 6.459 1.00 32.61 77 VAL A O 1
ATOM 627 N N . LEU A 1 86 ? 0.843 14.372 8.314 1.00 25.34 78 LEU A N 1
ATOM 628 C CA . LEU A 1 86 ? 1.447 13.264 9.035 1.00 29.35 78 LEU A CA 1
ATOM 629 C C . LEU A 1 86 ? 0.735 13.074 10.366 1.00 27.51 78 LEU A C 1
ATOM 630 O O . LEU A 1 86 ? 0.072 13.986 10.875 1.00 26.36 78 LEU A O 1
ATOM 635 N N . ALA A 1 87 ? 0.881 11.877 10.937 1.00 28.46 79 ALA A N 1
ATOM 636 C CA . ALA A 1 87 ? 0.341 11.612 12.273 1.00 27.96 79 ALA A CA 1
ATOM 637 C C . ALA A 1 87 ? 1.229 10.588 12.979 1.00 32.62 79 ALA A C 1
ATOM 638 O O . ALA A 1 87 ? 0.921 9.393 12.979 1.00 32.89 79 ALA A O 1
ATOM 640 N N . ASN A 1 88 ? 2.255 11.079 13.677 1.00 28.19 80 ASN A N 1
ATOM 641 C CA . ASN A 1 88 ? 3.163 10.215 14.426 1.00 30.42 80 ASN A CA 1
ATOM 642 C C . ASN A 1 88 ? 3.523 10.872 15.755 1.00 33.06 80 ASN A C 1
ATOM 643 O O . ASN A 1 88 ? 3.923 12.037 15.785 1.00 34.56 80 ASN A O 1
ATOM 648 N N . ARG A 1 89 ? 3.381 10.121 16.853 1.00 33.75 81 ARG A N 1
ATOM 649 C CA . ARG A 1 89 ? 3.663 10.652 18.185 1.00 38.20 81 ARG A CA 1
ATOM 650 C C . ARG A 1 89 ? 5.149 10.866 18.478 1.00 35.42 81 ARG A C 1
ATOM 651 O O . ARG A 1 89 ? 5.471 11.646 19.380 1.00 38.10 81 ARG A O 1
ATOM 659 N N . ASN A 1 90 ? 6.061 10.180 17.774 1.00 36.25 82 ASN A N 1
ATOM 660 C CA A ASN A 1 90 ? 7.486 10.225 18.086 0.48 33.69 82 ASN A CA 1
ATOM 661 C CA B ASN A 1 90 ? 7.492 10.228 18.091 0.52 33.68 82 ASN A CA 1
ATOM 662 C C . ASN A 1 90 ? 8.228 11.047 17.041 1.00 35.89 82 ASN A C 1
ATOM 663 O O . ASN A 1 90 ? 8.357 10.598 15.892 1.00 34.73 82 ASN A O 1
ATOM 672 N N . PRO A 1 91 ? 8.738 12.239 17.380 1.00 34.02 83 PRO A N 1
ATOM 673 C CA . PRO A 1 91 ? 9.390 13.071 16.355 1.00 35.98 83 PRO A CA 1
ATOM 674 C C . PRO A 1 91 ? 10.573 12.426 15.671 1.00 35.14 83 PRO A C 1
ATOM 675 O O . PRO A 1 91 ? 10.893 12.794 14.533 1.00 34.09 83 PRO A O 1
ATOM 679 N N . ALA A 1 92 ? 11.281 11.520 16.343 1.00 35.38 84 ALA A N 1
ATOM 680 C CA . ALA A 1 92 ? 12.446 10.918 15.712 1.00 34.64 84 ALA A CA 1
ATOM 681 C C . ALA A 1 92 ? 12.064 10.038 14.527 1.00 35.54 84 ALA A C 1
ATOM 682 O O . ALA A 1 92 ? 12.930 9.723 13.697 1.00 36.69 84 ALA A O 1
ATOM 684 N N . GLU A 1 93 ? 10.801 9.627 14.438 1.00 36.97 85 GLU A N 1
ATOM 685 C CA . GLU A 1 93 ? 10.304 8.833 13.322 1.00 34.01 85 GLU A CA 1
ATOM 686 C C . GLU A 1 93 ? 9.724 9.684 12.200 1.00 33.03 85 GLU A C 1
ATOM 687 O O . GLU A 1 93 ? 9.325 9.136 11.166 1.00 32.88 85 GLU A O 1
ATOM 693 N N . LEU A 1 94 ? 9.639 11.001 12.386 1.00 31.52 86 LEU A N 1
ATOM 694 C CA . LEU A 1 94 ? 9.054 11.840 11.348 1.00 29.67 86 LEU A CA 1
ATOM 695 C C . LEU A 1 94 ? 10.047 12.002 10.195 1.00 29.33 86 LEU A C 1
ATOM 696 O O . LEU A 1 94 ? 11.261 12.048 10.422 1.00 28.88 86 LEU A O 1
ATOM 701 N N . PRO A 1 95 ? 9.554 12.035 8.924 1.00 30.81 87 PRO A N 1
ATOM 702 C CA . PRO A 1 95 ? 10.436 12.050 7.741 1.00 29.49 87 PRO A CA 1
ATOM 703 C C . PRO A 1 95 ? 10.982 13.441 7.418 1.00 31.29 87 PRO A C 1
ATOM 704 O O . PRO A 1 95 ? 10.903 13.920 6.282 1.00 29.68 87 PRO A O 1
ATOM 708 N N . TRP A 1 96 ? 11.544 14.099 8.422 1.00 29.06 88 TRP A N 1
ATOM 709 C CA . TRP A 1 96 ? 11.988 15.467 8.215 1.00 24.64 88 TRP A CA 1
ATOM 710 C C . TRP A 1 96 ? 13.167 15.551 7.253 1.00 28.84 88 TRP A C 1
ATOM 711 O O . TRP A 1 96 ? 13.267 16.508 6.477 1.00 27.88 88 TRP A O 1
ATOM 722 N N . GLY A 1 97 ? 14.104 14.605 7.318 1.00 27.84 89 GLY A N 1
ATOM 723 C CA . GLY A 1 97 ? 15.194 14.634 6.354 1.00 31.46 89 GLY A CA 1
ATOM 724 C C . GLY A 1 97 ? 14.685 14.460 4.939 1.00 35.98 89 GLY A C 1
ATOM 725 O O . GLY A 1 97 ? 15.071 15.198 4.027 1.00 36.15 89 GLY A O 1
ATOM 726 N N . GLU A 1 98 ? 13.782 13.493 4.754 1.00 32.71 90 GLU A N 1
ATOM 727 C CA . GLU A 1 98 ? 13.147 13.259 3.466 1.00 34.63 90 GLU A CA 1
ATOM 728 C C . GLU A 1 98 ? 12.498 14.534 2.928 1.00 36.51 90 GLU A C 1
ATOM 729 O O . GLU A 1 98 ? 12.618 14.842 1.736 1.00 40.11 90 GLU A O 1
ATOM 735 N N . LEU A 1 99 ? 11.818 15.301 3.795 1.00 27.82 91 LEU A N 1
ATOM 736 C CA . LEU A 1 99 ? 11.146 16.532 3.375 1.00 29.14 91 LEU A CA 1
ATOM 737 C C . LEU A 1 99 ? 12.066 17.754 3.312 1.00 33.35 91 LEU A C 1
ATOM 738 O O . LEU A 1 99 ? 11.595 18.857 2.995 1.00 32.12 91 LEU A O 1
ATOM 743 N N . GLY A 1 100 ? 13.345 17.620 3.640 1.00 28.43 92 GLY A N 1
ATOM 744 C CA . GLY A 1 100 ? 14.244 18.765 3.567 1.00 29.72 92 GLY A CA 1
ATOM 745 C C . GLY A 1 100 ? 13.858 19.877 4.520 1.00 31.80 92 GLY A C 1
ATOM 746 O O . GLY A 1 100 ? 13.971 21.064 4.183 1.00 29.95 92 GLY A O 1
ATOM 747 N N . VAL A 1 101 ? 13.441 19.515 5.728 1.00 24.30 93 VAL A N 1
ATOM 748 C CA . VAL A 1 101 ? 12.923 20.494 6.661 1.00 25.17 93 VAL A CA 1
ATOM 749 C C . VAL A 1 101 ? 14.045 21.358 7.217 1.00 23.38 93 VAL A C 1
ATOM 750 O O . VAL A 1 101 ? 15.029 20.862 7.791 1.00 23.79 93 VAL A O 1
ATOM 754 N N . ASP A 1 102 ? 13.875 22.666 7.098 1.00 22.56 94 ASP A N 1
ATOM 755 C CA . ASP A 1 102 ? 14.780 23.596 7.752 1.00 22.85 94 ASP A CA 1
ATOM 756 C C . ASP A 1 102 ? 14.388 23.794 9.215 1.00 22.52 94 ASP A C 1
ATOM 757 O O . ASP A 1 102 ? 15.239 23.671 10.100 1.00 21.58 94 ASP A O 1
ATOM 762 N N . VAL A 1 103 ? 13.117 24.113 9.491 1.00 17.90 95 VAL A N 1
ATOM 763 C CA . VAL A 1 103 ? 12.697 24.488 10.838 1.00 17.34 95 VAL A CA 1
ATOM 764 C C . VAL A 1 103 ? 11.400 23.775 11.197 1.00 17.46 95 VAL A C 1
ATOM 765 O O . VAL A 1 103 ? 10.416 23.836 10.449 1.00 18.17 95 VAL A O 1
ATOM 769 N N . VAL A 1 104 ? 11.405 23.104 12.334 1.00 15.79 96 VAL A N 1
ATOM 770 C CA . VAL A 1 104 ? 10.181 22.597 12.949 1.00 14.64 96 VAL A CA 1
ATOM 771 C C . VAL A 1 104 ? 9.649 23.661 13.889 1.00 18.07 96 VAL A C 1
ATOM 772 O O . VAL A 1 104 ? 10.342 24.070 14.817 1.00 15.26 96 VAL A O 1
ATOM 776 N N . LEU A 1 105 ? 8.389 24.050 13.700 1.00 15.96 97 LEU A N 1
ATOM 777 C CA . LEU A 1 105 ? 7.681 24.882 14.663 1.00 17.15 97 LEU A CA 1
ATOM 778 C C . LEU A 1 105 ? 6.997 23.918 15.619 1.00 17.35 97 LEU A C 1
ATOM 779 O O . LEU A 1 105 ? 6.065 23.204 15.236 1.00 15.57 97 LEU A O 1
ATOM 784 N N . GLU A 1 106 ? 7.518 23.827 16.831 1.00 16.88 98 GLU A N 1
ATOM 785 C CA . GLU A 1 106 ? 7.121 22.798 17.790 1.00 16.92 98 GLU A CA 1
ATOM 786 C C . GLU A 1 106 ? 6.042 23.389 18.680 1.00 19.36 98 GLU A C 1
ATOM 787 O O . GLU A 1 106 ? 6.318 24.188 19.571 1.00 17.05 98 GLU A O 1
ATOM 793 N N . CYS A 1 107 ? 4.802 22.988 18.405 1.00 16.05 99 CYS A N 1
ATOM 794 C CA . CYS A 1 107 ? 3.605 23.588 18.958 1.00 18.03 99 CYS A CA 1
ATOM 795 C C . CYS A 1 107 ? 2.747 22.601 19.740 1.00 20.62 99 CYS A C 1
ATOM 796 O O . CYS A 1 107 ? 1.571 22.881 19.943 1.00 22.59 99 CYS A O 1
ATOM 799 N N . THR A 1 108 ? 3.289 21.463 20.186 1.00 19.46 100 THR A N 1
ATOM 800 C CA . THR A 1 108 ? 2.485 20.486 20.923 1.00 19.88 100 THR A CA 1
ATOM 801 C C . THR A 1 108 ? 2.463 20.739 22.423 1.00 23.87 100 THR A C 1
ATOM 802 O O . THR A 1 108 ? 1.558 20.245 23.113 1.00 23.42 100 THR A O 1
ATOM 806 N N . GLY A 1 109 ? 3.460 21.449 22.947 1.00 22.33 101 GLY A N 1
ATOM 807 C CA . GLY A 1 109 ? 3.650 21.568 24.380 1.00 25.18 101 GLY A CA 1
ATOM 808 C C . GLY A 1 109 ? 4.345 20.400 25.051 1.00 26.43 101 GLY A C 1
ATOM 809 O O . GLY A 1 109 ? 4.651 20.492 26.248 1.00 30.48 101 GLY A O 1
ATOM 810 N N . PHE A 1 110 ? 4.639 19.323 24.330 1.00 25.92 102 PHE A N 1
ATOM 811 C CA . PHE A 1 110 ? 5.238 18.135 24.923 1.00 27.29 102 PHE A CA 1
ATOM 812 C C . PHE A 1 110 ? 6.742 18.026 24.718 1.00 29.99 102 PHE A C 1
ATOM 813 O O . PHE A 1 110 ? 7.352 17.086 25.240 1.00 30.41 102 PHE A O 1
ATOM 821 N N . PHE A 1 111 ? 7.362 18.941 23.979 1.00 24.50 103 PHE A N 1
ATOM 822 C CA . PHE A 1 111 ? 8.769 18.836 23.612 1.00 26.70 103 PHE A CA 1
ATOM 823 C C . PHE A 1 111 ? 9.465 20.176 23.823 1.00 21.98 103 PHE A C 1
ATOM 824 O O . PHE A 1 111 ? 10.094 20.724 22.910 1.00 25.75 103 PHE A O 1
ATOM 832 N N . THR A 1 112 ? 9.350 20.737 25.037 1.00 23.21 104 THR A N 1
ATOM 833 C CA . THR A 1 112 ? 9.833 22.094 25.280 1.00 22.96 104 THR A CA 1
ATOM 834 C C . THR A 1 112 ? 11.271 22.180 25.797 1.00 25.83 104 THR A C 1
ATOM 835 O O . THR A 1 112 ? 11.754 23.290 26.028 1.00 26.06 104 THR A O 1
ATOM 839 N N . SER A 1 113 ? 11.967 21.072 25.977 1.00 27.06 105 SER A N 1
ATOM 840 C CA . SER A 1 113 ? 13.395 21.108 26.268 1.00 29.01 105 SER A CA 1
ATOM 841 C C . SER A 1 113 ? 14.195 20.816 25.008 1.00 28.21 105 SER A C 1
ATOM 842 O O . SER A 1 113 ? 13.688 20.248 24.041 1.00 25.68 105 SER A O 1
ATOM 845 N N . LYS A 1 114 ? 15.475 21.181 25.038 1.00 25.82 106 LYS A N 1
ATOM 846 C CA . LYS A 1 114 ? 16.351 20.785 23.943 1.00 25.66 106 LYS A CA 1
ATOM 847 C C . LYS A 1 114 ? 16.468 19.268 23.872 1.00 27.57 106 LYS A C 1
ATOM 848 O O . LYS A 1 114 ? 16.531 18.695 22.782 1.00 27.38 106 LYS A O 1
ATOM 854 N N . GLU A 1 115 ? 16.518 18.597 25.027 1.00 28.57 107 GLU A N 1
ATOM 855 C CA . GLU A 1 115 ? 16.622 17.145 25.010 1.00 29.80 107 GLU A CA 1
ATOM 856 C C . GLU A 1 115 ? 15.442 16.518 24.274 1.00 30.53 107 GLU A C 1
ATOM 857 O O . GLU A 1 115 ? 15.631 15.630 23.436 1.00 31.31 107 GLU A O 1
ATOM 863 N N . LYS A 1 116 ? 14.216 16.965 24.577 1.00 23.74 108 LYS A N 1
ATOM 864 C CA . LYS A 1 116 ? 13.036 16.394 23.938 1.00 25.00 108 LYS A CA 1
ATOM 865 C C . LYS A 1 116 ? 12.915 16.839 22.488 1.00 25.42 108 LYS A C 1
ATOM 866 O O . LYS A 1 116 ? 12.672 16.018 21.599 1.00 28.79 108 LYS A O 1
ATOM 872 N N . ALA A 1 117 ? 13.058 18.148 22.232 1.00 24.36 109 ALA A N 1
ATOM 873 C CA . ALA A 1 117 ? 12.918 18.676 20.882 1.00 27.15 109 ALA A CA 1
ATOM 874 C C . ALA A 1 117 ? 14.001 18.168 19.948 1.00 26.96 109 ALA A C 1
ATOM 875 O O . ALA A 1 117 ? 13.798 18.171 18.725 1.00 28.09 109 ALA A O 1
ATOM 877 N N . GLY A 1 118 ? 15.135 17.725 20.498 1.00 29.41 110 GLY A N 1
ATOM 878 C CA . GLY A 1 118 ? 16.200 17.171 19.690 1.00 29.66 110 GLY A CA 1
ATOM 879 C C . GLY A 1 118 ? 15.782 15.956 18.904 1.00 29.68 110 GLY A C 1
ATOM 880 O O . GLY A 1 118 ? 16.480 15.572 17.954 1.00 32.08 110 GLY A O 1
ATOM 881 N N . ALA A 1 119 ? 14.658 15.331 19.278 1.00 28.87 111 ALA A N 1
ATOM 882 C CA . ALA A 1 119 ? 14.148 14.209 18.497 1.00 30.81 111 ALA A CA 1
ATOM 883 C C . ALA A 1 119 ? 13.811 14.644 17.072 1.00 29.27 111 ALA A C 1
ATOM 884 O O . ALA A 1 119 ? 13.983 13.859 16.135 1.00 30.47 111 ALA A O 1
ATOM 886 N N . HIS A 1 120 ? 13.350 15.892 16.888 1.00 25.29 112 HIS A N 1
ATOM 887 C CA . HIS A 1 120 ? 13.119 16.402 15.536 1.00 24.37 112 HIS A CA 1
ATOM 888 C C . HIS A 1 120 ? 14.413 16.456 14.738 1.00 24.29 112 HIS A C 1
ATOM 889 O O . HIS A 1 120 ? 14.415 16.208 13.529 1.00 24.76 112 HIS A O 1
ATOM 896 N N . LEU A 1 121 ? 15.520 16.818 15.390 1.00 24.45 113 LEU A N 1
ATOM 897 C CA . LEU A 1 121 ? 16.806 16.866 14.699 1.00 25.35 113 LEU A CA 1
ATOM 898 C C . LEU A 1 121 ? 17.251 15.463 14.297 1.00 29.08 113 LEU A C 1
ATOM 899 O O . LEU A 1 121 ? 17.818 15.276 13.213 1.00 32.10 113 LEU A O 1
ATOM 904 N N . LYS A 1 122 ? 16.972 14.460 15.145 1.00 29.67 114 LYS A N 1
ATOM 905 C CA . LYS A 1 122 ? 17.239 13.064 14.796 1.00 31.74 114 LYS A CA 1
ATOM 906 C C . LYS A 1 122 ? 16.434 12.623 13.581 1.00 36.08 114 LYS A C 1
ATOM 907 O O . LYS A 1 122 ? 16.900 11.784 12.795 1.00 40.05 114 LYS A O 1
ATOM 913 N N . GLY A 1 123 ? 15.220 13.147 13.430 1.00 30.40 115 GLY A N 1
ATOM 914 C CA . GLY A 1 123 ? 14.418 12.870 12.254 1.00 33.78 115 GLY A CA 1
ATOM 915 C C . GLY A 1 123 ? 14.876 13.606 11.013 1.00 29.44 115 GLY A C 1
ATOM 916 O O . GLY A 1 123 ? 14.351 13.332 9.926 1.00 33.40 115 GLY A O 1
ATOM 917 N N . GLY A 1 124 ? 15.827 14.523 11.151 1.00 29.76 116 GLY A N 1
ATOM 918 C CA . GLY A 1 124 ? 16.461 15.178 10.023 1.00 28.67 116 GLY A CA 1
ATOM 919 C C . GLY A 1 124 ? 16.130 16.646 9.811 1.00 25.40 116 GLY A C 1
ATOM 920 O O . GLY A 1 124 ? 16.579 17.224 8.805 1.00 25.89 116 GLY A O 1
ATOM 921 N N . ALA A 1 125 ? 15.378 17.273 10.716 1.00 21.45 117 ALA A N 1
ATOM 922 C CA . ALA A 1 125 ? 15.176 18.721 10.648 1.00 20.67 117 ALA A CA 1
ATOM 923 C C . ALA A 1 125 ? 16.452 19.423 11.102 1.00 20.69 117 ALA A C 1
ATOM 924 O O . ALA A 1 125 ? 17.265 18.854 11.840 1.00 25.25 117 ALA A O 1
ATOM 926 N N . LYS A 1 126 ? 16.668 20.644 10.600 1.00 21.94 118 LYS A N 1
ATOM 927 C CA . LYS A 1 126 ? 17.878 21.372 10.955 1.00 21.92 118 LYS A CA 1
ATOM 928 C C . LYS A 1 126 ? 17.740 22.176 12.234 1.00 22.24 118 LYS A C 1
ATOM 929 O O . LYS A 1 126 ? 18.725 22.311 12.973 1.00 23.86 118 LYS A O 1
ATOM 935 N N . LYS A 1 127 ? 16.557 22.735 12.499 1.00 17.58 119 LYS A N 1
ATOM 936 C CA . LYS A 1 127 ? 16.320 23.548 13.679 1.00 19.25 119 LYS A CA 1
ATOM 937 C C . LYS A 1 127 ? 14.908 23.322 14.201 1.00 18.65 119 LYS A C 1
ATOM 938 O O . LYS A 1 127 ? 14.033 22.830 13.484 1.00 17.33 119 LYS A O 1
ATOM 944 N N . VAL A 1 128 ? 14.697 23.717 15.465 1.00 19.11 120 VAL A N 1
ATOM 945 C CA . VAL A 1 128 ? 13.395 23.671 16.119 1.00 14.74 120 VAL A CA 1
ATOM 946 C C . VAL A 1 128 ? 13.171 24.992 16.842 1.00 17.07 120 VAL A C 1
ATOM 947 O O . VAL A 1 128 ? 14.057 25.452 17.568 1.00 16.58 120 VAL A O 1
ATOM 951 N N . ILE A 1 129 ? 11.980 25.584 16.666 1.00 15.93 121 ILE A N 1
ATOM 952 C CA . ILE A 1 129 ? 11.532 26.749 17.429 1.00 13.87 121 ILE A CA 1
ATOM 953 C C . ILE A 1 129 ? 10.332 26.291 18.230 1.00 16.36 121 ILE A C 1
ATOM 954 O O . ILE A 1 129 ? 9.306 25.899 17.645 1.00 15.84 121 ILE A O 1
ATOM 959 N N . ILE A 1 130 ? 10.460 26.323 19.551 1.00 15.47 122 ILE A N 1
ATOM 960 C CA . ILE A 1 130 ? 9.382 25.965 20.476 1.00 14.26 122 ILE A CA 1
ATOM 961 C C . ILE A 1 130 ? 8.440 27.158 20.627 1.00 15.93 122 ILE A C 1
ATOM 962 O O . ILE A 1 130 ? 8.876 28.290 20.876 1.00 16.08 122 ILE A O 1
ATOM 967 N N . SER A 1 131 ? 7.137 26.914 20.453 1.00 17.40 123 SER A N 1
ATOM 968 C CA . SER A 1 131 ? 6.145 27.991 20.483 1.00 16.84 123 SER A CA 1
ATOM 969 C C . SER A 1 131 ? 5.695 28.296 21.906 1.00 17.90 123 SER A C 1
ATOM 970 O O . SER A 1 131 ? 4.489 28.467 22.174 1.00 17.83 123 SER A O 1
ATOM 973 N N . ALA A 1 132 ? 6.665 28.402 22.809 1.00 15.75 124 ALA A N 1
ATOM 974 C CA . ALA A 1 132 ? 6.392 28.478 24.235 1.00 15.24 124 ALA A CA 1
ATOM 975 C C . ALA A 1 132 ? 7.693 28.669 24.981 1.00 17.02 124 ALA A C 1
ATOM 976 O O . ALA A 1 132 ? 8.763 28.432 24.406 1.00 16.63 124 ALA A O 1
ATOM 978 N N . PRO A 1 133 ? 7.642 29.009 26.264 1.00 16.20 125 PRO A N 1
ATOM 979 C CA . PRO A 1 133 ? 8.863 29.007 27.073 1.00 17.98 125 PRO A CA 1
ATOM 980 C C . PRO A 1 133 ? 9.555 27.659 27.005 1.00 18.05 125 PRO A C 1
ATOM 981 O O . PRO A 1 133 ? 8.914 26.605 27.058 1.00 19.34 125 PRO A O 1
ATOM 985 N N . GLY A 1 134 ? 10.876 27.711 26.899 1.00 18.14 126 GLY A N 1
ATOM 986 C CA . GLY A 1 134 ? 11.664 26.501 26.850 1.00 18.65 126 GLY A CA 1
ATOM 987 C C . GLY A 1 134 ? 12.196 26.069 28.184 1.00 20.95 126 GLY A C 1
ATOM 988 O O . GLY A 1 134 ? 12.210 26.802 29.174 1.00 22.47 126 GLY A O 1
ATOM 989 N N . GLY A 1 135 ? 12.687 24.829 28.206 1.00 20.43 127 GLY A N 1
ATOM 990 C CA . GLY A 1 135 ? 13.460 24.339 29.325 1.00 22.93 127 GLY A CA 1
ATOM 991 C C . GLY A 1 135 ? 14.764 25.102 29.469 1.00 23.66 127 GLY A C 1
ATOM 992 O O . GLY A 1 135 ? 15.144 25.913 28.626 1.00 25.38 127 GLY A O 1
ATOM 993 N N . LYS A 1 136 ? 15.455 24.850 30.592 1.00 26.40 128 LYS A N 1
ATOM 994 C CA . LYS A 1 136 ? 16.674 25.587 30.906 1.00 29.98 128 LYS A CA 1
ATOM 995 C C . LYS A 1 136 ? 17.804 25.316 29.918 1.00 31.62 128 LYS A C 1
ATOM 996 O O . LYS A 1 136 ? 18.795 26.055 29.926 1.00 36.83 128 LYS A O 1
ATOM 998 N N . ASP A 1 137 ? 17.689 24.276 29.091 1.00 28.83 129 ASP A N 1
ATOM 999 C CA . ASP A 1 137 ? 18.757 23.862 28.187 1.00 26.49 129 ASP A CA 1
ATOM 1000 C C . ASP A 1 137 ? 18.586 24.386 26.760 1.00 26.19 129 ASP A C 1
ATOM 1001 O O . ASP A 1 137 ? 19.409 24.040 25.895 1.00 23.95 129 ASP A O 1
ATOM 1006 N N . VAL A 1 138 ? 17.569 25.219 26.489 1.00 21.50 130 VAL A N 1
ATOM 1007 C CA . VAL A 1 138 ? 17.397 25.682 25.113 1.00 20.49 130 VAL A CA 1
ATOM 1008 C C . VAL A 1 138 ? 18.517 26.664 24.772 1.00 19.99 130 VAL A C 1
ATOM 1009 O O . VAL A 1 138 ? 19.172 27.243 25.647 1.00 21.01 130 VAL A O 1
ATOM 1013 N N . ASP A 1 139 ? 18.782 26.783 23.472 1.00 18.24 131 ASP A N 1
ATOM 1014 C CA . ASP A 1 139 ? 19.924 27.551 23.004 1.00 18.40 131 ASP A CA 1
ATOM 1015 C C . ASP A 1 139 ? 19.714 29.057 23.091 1.00 18.89 131 ASP A C 1
ATOM 1016 O O . ASP A 1 139 ? 20.708 29.804 23.172 1.00 20.58 131 ASP A O 1
ATOM 1021 N N . ALA A 1 140 ? 18.464 29.506 23.003 1.00 17.71 132 ALA A N 1
ATOM 1022 C CA . ALA A 1 140 ? 18.136 30.911 23.100 1.00 19.66 132 ALA A CA 1
ATOM 1023 C C . ALA A 1 140 ? 16.645 31.006 23.363 1.00 18.23 132 ALA A C 1
ATOM 1024 O O . ALA A 1 140 ? 15.882 30.089 23.050 1.00 17.67 132 ALA A O 1
ATOM 1026 N N . THR A 1 141 ? 16.245 32.147 23.921 1.00 17.30 133 THR A N 1
ATOM 1027 C CA . THR A 1 141 ? 14.843 32.540 24.084 1.00 16.17 133 THR A CA 1
ATOM 1028 C C . THR A 1 141 ? 14.708 33.912 23.434 1.00 16.08 133 THR A C 1
ATOM 1029 O O . THR A 1 141 ? 15.433 34.841 23.813 1.00 19.20 133 THR A O 1
ATOM 1033 N N . ILE A 1 142 ? 13.826 34.022 22.449 1.00 16.08 134 ILE A N 1
ATOM 1034 C CA . ILE A 1 142 ? 13.782 35.181 21.557 1.00 14.30 134 ILE A CA 1
ATOM 1035 C C . ILE A 1 142 ? 12.437 35.894 21.669 1.00 15.41 134 ILE A C 1
ATOM 1036 O O . ILE A 1 142 ? 11.370 35.281 21.505 1.00 16.85 134 ILE A O 1
ATOM 1041 N N . VAL A 1 143 ? 12.493 37.199 21.932 1.00 15.80 135 VAL A N 1
ATOM 1042 C CA . VAL A 1 143 ? 11.395 38.126 21.648 1.00 15.53 135 VAL A CA 1
ATOM 1043 C C . VAL A 1 143 ? 11.841 38.940 20.441 1.00 15.50 135 VAL A C 1
ATOM 1044 O O . VAL A 1 143 ? 12.721 39.823 20.533 1.00 16.55 135 VAL A O 1
ATOM 1048 N N . PHE A 1 144 ? 11.245 38.638 19.298 1.00 16.07 136 PHE A N 1
ATOM 1049 C CA . PHE A 1 144 ? 11.658 39.292 18.072 1.00 17.11 136 PHE A CA 1
ATOM 1050 C C . PHE A 1 144 ? 11.373 40.788 18.148 1.00 19.17 136 PHE A C 1
ATOM 1051 O O . PHE A 1 144 ? 10.287 41.220 18.559 1.00 18.47 136 PHE A O 1
ATOM 1059 N N . GLY A 1 145 ? 12.359 41.580 17.734 1.00 18.60 137 GLY A N 1
ATOM 1060 C CA . GLY A 1 145 ? 12.362 43.010 17.914 1.00 19.83 137 GLY A CA 1
ATOM 1061 C C . GLY A 1 145 ? 13.178 43.464 19.106 1.00 20.50 137 GLY A C 1
ATOM 1062 O O . GLY A 1 145 ? 13.653 44.602 19.128 1.00 22.76 137 GLY A O 1
ATOM 1063 N N . VAL A 1 146 ? 13.393 42.576 20.072 1.00 18.81 138 VAL A N 1
ATOM 1064 C CA . VAL A 1 146 ? 14.120 42.892 21.290 1.00 19.35 138 VAL A CA 1
ATOM 1065 C C . VAL A 1 146 ? 15.511 42.259 21.299 1.00 19.28 138 VAL A C 1
ATOM 1066 O O . VAL A 1 146 ? 16.503 42.943 21.532 1.00 21.94 138 VAL A O 1
ATOM 1070 N N . ASN A 1 147 ? 15.600 40.937 21.066 1.00 17.51 139 ASN A N 1
ATOM 1071 C CA . ASN A 1 147 ? 16.914 40.307 21.176 1.00 19.16 139 ASN A CA 1
ATOM 1072 C C . ASN A 1 147 ? 17.219 39.283 20.090 1.00 20.92 139 ASN A C 1
ATOM 1073 O O . ASN A 1 147 ? 18.002 38.354 20.325 1.00 19.77 139 ASN A O 1
ATOM 1078 N N . GLN A 1 148 ? 16.641 39.414 18.889 1.00 18.59 140 GLN A N 1
ATOM 1079 C CA . GLN A 1 148 ? 16.942 38.409 17.870 1.00 18.48 140 GLN A CA 1
ATOM 1080 C C . GLN A 1 148 ? 18.400 38.474 17.440 1.00 22.08 140 GLN A C 1
ATOM 1081 O O . GLN A 1 148 ? 18.899 37.506 16.851 1.00 20.36 140 GLN A O 1
ATOM 1087 N N . ASN A 1 149 ? 19.087 39.577 17.743 1.00 21.93 141 ASN A N 1
ATOM 1088 C CA . ASN A 1 149 ? 20.492 39.719 17.412 1.00 23.93 141 ASN A CA 1
ATOM 1089 C C . ASN A 1 149 ? 21.365 38.761 18.211 1.00 23.76 141 ASN A C 1
ATOM 1090 O O . ASN A 1 149 ? 22.540 38.596 17.864 1.00 25.22 141 ASN A O 1
ATOM 1095 N N . VAL A 1 150 ? 20.818 38.081 19.226 1.00 21.96 142 VAL A N 1
ATOM 1096 C CA . VAL A 1 150 ? 21.643 37.093 19.927 1.00 24.29 142 VAL A CA 1
ATOM 1097 C C . VAL A 1 150 ? 21.730 35.768 19.179 1.00 22.90 142 VAL A C 1
ATOM 1098 O O . VAL A 1 150 ? 22.593 34.934 19.505 1.00 23.43 142 VAL A O 1
ATOM 1102 N N . LEU A 1 151 ? 20.893 35.564 18.164 1.00 19.40 143 LEU A N 1
ATOM 1103 C CA . LEU A 1 151 ? 20.880 34.300 17.448 1.00 18.85 143 LEU A CA 1
ATOM 1104 C C . LEU A 1 151 ? 22.152 34.094 16.647 1.00 19.90 143 LEU A C 1
ATOM 1105 O O . LEU A 1 151 ? 22.720 35.037 16.072 1.00 19.32 143 LEU A O 1
ATOM 1110 N N . LYS A 1 152 ? 22.584 32.840 16.622 1.00 18.77 144 LYS A N 1
ATOM 1111 C CA . LYS A 1 152 ? 23.768 32.406 15.904 1.00 18.39 144 LYS A CA 1
ATOM 1112 C C . LYS A 1 152 ? 23.440 31.163 15.098 1.00 18.76 144 LYS A C 1
ATOM 1113 O O . LYS A 1 152 ? 22.509 30.417 15.420 1.00 19.39 144 LYS A O 1
ATOM 1119 N N . ALA A 1 153 ? 24.278 30.899 14.088 1.00 18.98 145 ALA A N 1
ATOM 1120 C CA . ALA A 1 153 ? 24.057 29.715 13.266 1.00 20.13 145 ALA A CA 1
ATOM 1121 C C . ALA A 1 153 ? 24.145 28.434 14.090 1.00 20.58 145 ALA A C 1
ATOM 1122 O O . ALA A 1 153 ? 23.559 27.417 13.705 1.00 22.36 145 ALA A O 1
ATOM 1124 N N . GLU A 1 154 ? 24.841 28.480 15.224 1.00 19.22 146 GLU A N 1
ATOM 1125 C CA . GLU A 1 154 ? 24.992 27.297 16.068 1.00 19.27 146 GLU A CA 1
ATOM 1126 C C . GLU A 1 154 ? 23.729 26.970 16.858 1.00 21.99 146 GLU A C 1
ATOM 1127 O O . GLU A 1 154 ? 23.639 25.871 17.418 1.00 21.89 146 GLU A O 1
ATOM 1133 N N . HIS A 1 155 ? 22.789 27.902 16.948 1.00 18.76 147 HIS A N 1
ATOM 1134 C CA . HIS A 1 155 ? 21.592 27.667 17.730 1.00 17.62 147 HIS A CA 1
ATOM 1135 C C . HIS A 1 155 ? 20.668 26.765 16.935 1.00 21.80 147 HIS A C 1
ATOM 1136 O O . HIS A 1 155 ? 20.391 27.032 15.761 1.00 20.71 147 HIS A O 1
ATOM 1143 N N . THR A 1 156 ? 20.200 25.688 17.576 1.00 19.49 148 THR A N 1
ATOM 1144 C CA . THR A 1 156 ? 19.406 24.694 16.860 1.00 18.32 148 THR A CA 1
ATOM 1145 C C . THR A 1 156 ? 18.062 24.421 17.509 1.00 20.33 148 THR A C 1
ATOM 1146 O O . THR A 1 156 ? 17.136 24.052 16.799 1.00 20.52 148 THR A O 1
ATOM 1150 N N . VAL A 1 157 ? 17.931 24.600 18.825 1.00 17.28 149 VAL A N 1
ATOM 1151 C CA . VAL A 1 157 ? 16.631 24.522 19.489 1.00 16.99 149 VAL A CA 1
ATOM 1152 C C . VAL A 1 157 ? 16.472 25.792 20.303 1.00 16.43 149 VAL A C 1
ATOM 1153 O O . VAL A 1 157 ? 17.248 26.030 21.237 1.00 17.18 149 VAL A O 1
ATOM 1157 N N . ILE A 1 158 ? 15.499 26.617 19.932 1.00 14.85 150 ILE A N 1
ATOM 1158 C CA . ILE A 1 158 ? 15.252 27.878 20.609 1.00 14.28 150 ILE A CA 1
ATOM 1159 C C . ILE A 1 158 ? 13.783 27.953 21.023 1.00 15.73 150 ILE A C 1
ATOM 1160 O O . ILE A 1 158 ? 12.942 27.195 20.541 1.00 16.31 150 ILE A O 1
ATOM 1165 N N . SER A 1 159 ? 13.505 28.856 21.965 1.00 15.44 151 SER A N 1
ATOM 1166 C CA . SER A 1 159 ? 12.159 29.238 22.394 1.00 13.63 151 SER A CA 1
ATOM 1167 C C . SER A 1 159 ? 11.801 30.605 21.839 1.00 16.55 151 SER A C 1
ATOM 1168 O O . SER A 1 159 ? 12.650 31.499 21.811 1.00 15.96 151 SER A O 1
ATOM 1171 N N . ASN A 1 160 ? 10.548 30.762 21.399 1.00 15.14 152 ASN A N 1
ATOM 1172 C CA . ASN A 1 160 ? 9.990 32.055 21.048 1.00 13.45 152 ASN A CA 1
ATOM 1173 C C . ASN A 1 160 ? 9.323 32.756 22.233 1.00 16.03 152 ASN A C 1
ATOM 1174 O O . ASN A 1 160 ? 8.552 33.692 22.020 1.00 16.20 152 ASN A O 1
ATOM 1179 N N . ALA A 1 161 ? 9.615 32.334 23.459 1.00 16.01 153 ALA A N 1
ATOM 1180 C CA . ALA A 1 161 ? 9.042 32.871 24.707 1.00 16.51 153 ALA A CA 1
ATOM 1181 C C . ALA A 1 161 ? 7.538 32.617 24.675 1.00 17.92 153 ALA A C 1
ATOM 1182 O O . ALA A 1 161 ? 7.076 31.617 24.115 1.00 17.95 153 ALA A O 1
ATOM 1184 N N . SER A 1 162 ? 6.754 33.512 25.269 1.00 16.42 154 SER A N 1
ATOM 1185 C CA . SER A 1 162 ? 5.302 33.398 25.303 1.00 16.59 154 SER A CA 1
ATOM 1186 C C . SER A 1 162 ? 4.642 34.649 24.741 1.00 15.87 154 SER A C 1
ATOM 1187 O O . SER A 1 162 ? 5.274 35.692 24.571 1.00 15.40 154 SER A O 1
ATOM 1190 N N . CYS A 1 163 ? 3.344 34.545 24.460 1.00 16.13 155 CYS A N 1
ATOM 1191 C CA . CYS A 1 163 ? 2.627 35.724 23.987 1.00 16.11 155 CYS A CA 1
ATOM 1192 C C . CYS A 1 163 ? 2.794 36.895 24.954 1.00 12.86 155 CYS A C 1
ATOM 1193 O O . CYS A 1 163 ? 3.028 38.022 24.530 1.00 14.85 155 CYS A O 1
ATOM 1196 N N . THR A 1 164 ? 2.681 36.639 26.260 1.00 14.30 156 THR A N 1
ATOM 1197 C CA . THR A 1 164 ? 2.741 37.723 27.231 1.00 14.50 156 THR A CA 1
ATOM 1198 C C . THR A 1 164 ? 4.136 38.321 27.325 1.00 15.91 156 THR A C 1
ATOM 1199 O O . THR A 1 164 ? 4.275 39.550 27.404 1.00 15.04 156 THR A O 1
ATOM 1203 N N . THR A 1 165 ? 5.183 37.484 27.294 1.00 15.17 157 THR A N 1
ATOM 1204 C CA . THR A 1 165 ? 6.544 38.012 27.314 1.00 16.83 157 THR A CA 1
ATOM 1205 C C . THR A 1 165 ? 6.817 38.844 26.068 1.00 15.36 157 THR A C 1
ATOM 1206 O O . THR A 1 165 ? 7.496 39.875 26.141 1.00 15.88 157 THR A O 1
ATOM 1210 N N . ASN A 1 166 ? 6.265 38.420 24.918 1.00 13.51 158 ASN A N 1
ATOM 1211 C CA . ASN A 1 166 ? 6.412 39.189 23.688 1.00 14.15 158 ASN A CA 1
ATOM 1212 C C . ASN A 1 166 ? 5.683 40.528 23.749 1.00 14.27 158 ASN A C 1
ATOM 1213 O O . ASN A 1 166 ? 6.072 41.445 23.024 1.00 16.00 158 ASN A O 1
ATOM 1218 N N . CYS A 1 167 ? 4.645 40.682 24.601 1.00 14.87 159 CYS A N 1
ATOM 1219 C CA . CYS A 1 167 ? 4.041 41.999 24.800 1.00 15.92 159 CYS A CA 1
ATOM 1220 C C . CYS A 1 167 ? 4.811 42.854 25.801 1.00 16.66 159 CYS A C 1
ATOM 1221 O O . CYS A 1 167 ? 4.987 44.060 25.590 1.00 16.67 159 CYS A O 1
ATOM 1224 N N . LEU A 1 168 ? 5.257 42.249 26.899 1.00 15.63 160 LEU A N 1
ATOM 1225 C CA . LEU A 1 168 ? 5.923 42.992 27.958 1.00 14.38 160 LEU A CA 1
ATOM 1226 C C . LEU A 1 168 ? 7.306 43.482 27.549 1.00 16.31 160 LEU A C 1
ATOM 1227 O O . LEU A 1 168 ? 7.684 44.617 27.841 1.00 16.52 160 LEU A O 1
ATOM 1232 N N . ALA A 1 169 ? 8.119 42.628 26.937 1.00 14.63 161 ALA A N 1
ATOM 1233 C CA . ALA A 1 169 ? 9.509 43.033 26.713 1.00 16.58 161 ALA A CA 1
ATOM 1234 C C . ALA A 1 169 ? 9.641 44.258 25.807 1.00 16.39 161 ALA A C 1
ATOM 1235 O O . ALA A 1 169 ? 10.480 45.121 26.109 1.00 17.82 161 ALA A O 1
ATOM 1237 N N . PRO A 1 170 ? 8.905 44.387 24.700 1.00 16.02 162 PRO A N 1
ATOM 1238 C CA . PRO A 1 170 ? 8.992 45.625 23.912 1.00 17.51 162 PRO A CA 1
ATOM 1239 C C . PRO A 1 170 ? 8.511 46.852 24.658 1.00 17.46 162 PRO A C 1
ATOM 1240 O O . PRO A 1 170 ? 8.905 47.976 24.325 1.00 18.95 162 PRO A O 1
ATOM 1244 N N . LEU A 1 171 ? 7.572 46.673 25.573 1.00 18.47 163 LEU A N 1
ATOM 1245 C CA . LEU A 1 171 ? 7.062 47.767 26.385 1.00 22.48 163 LEU A CA 1
ATOM 1246 C C . LEU A 1 171 ? 8.104 48.243 27.382 1.00 23.21 163 LEU A C 1
ATOM 1247 O O . LEU A 1 171 ? 8.326 49.451 27.532 1.00 29.77 163 LEU A O 1
ATOM 1252 N N . VAL A 1 172 ? 8.799 47.319 28.050 1.00 19.65 164 VAL A N 1
ATOM 1253 C CA . VAL A 1 172 ? 9.714 47.715 29.110 1.00 23.02 164 VAL A CA 1
ATOM 1254 C C . VAL A 1 172 ? 11.121 48.060 28.597 1.00 23.22 164 VAL A C 1
ATOM 1255 O O . VAL A 1 172 ? 11.808 48.893 29.204 1.00 24.48 164 VAL A O 1
ATOM 1259 N N . LYS A 1 173 ? 11.565 47.501 27.459 1.00 20.63 165 LYS A N 1
ATOM 1260 C CA . LYS A 1 173 ? 12.927 47.763 27.000 1.00 21.17 165 LYS A CA 1
ATOM 1261 C C . LYS A 1 173 ? 13.194 49.252 26.826 1.00 22.00 165 LYS A C 1
ATOM 1262 O O . LYS A 1 173 ? 14.177 49.753 27.394 1.00 21.95 165 LYS A O 1
ATOM 1268 N N . PRO A 1 174 ? 12.370 50.013 26.107 1.00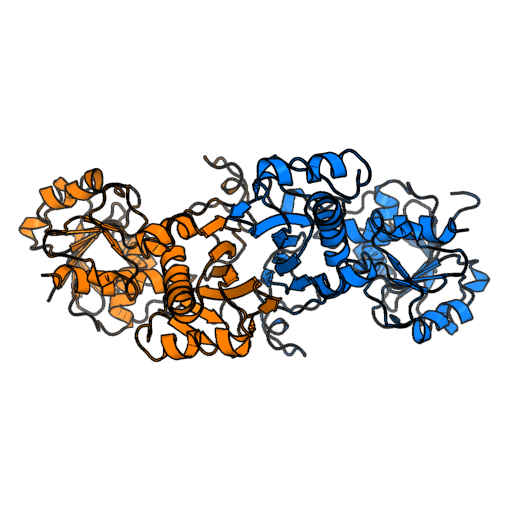 20.62 166 PRO A N 1
ATOM 1269 C CA . PRO A 1 174 ? 12.651 51.451 25.969 1.00 21.93 166 PRO A CA 1
ATOM 1270 C C . PRO A 1 174 ? 12.612 52.186 27.286 1.00 20.01 166 PRO A C 1
ATOM 1271 O O . PRO A 1 174 ? 13.342 53.165 27.464 1.00 21.26 166 PRO A O 1
ATOM 1275 N N . LEU A 1 175 ? 11.729 51.781 28.196 1.00 19.88 167 LEU A N 1
ATOM 1276 C CA . LEU A 1 175 ? 11.621 52.483 29.463 1.00 21.83 167 LEU A CA 1
ATOM 1277 C C . LEU A 1 175 ? 12.837 52.205 30.327 1.00 23.23 167 LEU A C 1
ATOM 1278 O O . LEU A 1 175 ? 13.348 53.107 30.991 1.00 22.32 167 LEU A O 1
ATOM 1283 N N . HIS A 1 176 ? 13.310 50.959 30.330 1.00 21.80 168 HIS A N 1
ATOM 1284 C CA . HIS A 1 176 ? 14.523 50.658 31.075 1.00 22.68 168 HIS A CA 1
ATOM 1285 C C . HIS A 1 176 ? 15.714 51.433 30.523 1.00 23.88 168 HIS A C 1
ATOM 1286 O O . HIS A 1 176 ? 16.529 51.972 31.287 1.00 25.37 168 HIS A O 1
ATOM 1293 N N . ASP A 1 177 ? 15.813 51.537 29.197 1.00 24.80 169 ASP A N 1
ATOM 1294 C CA . ASP A 1 177 ? 16.954 52.225 28.600 1.00 24.16 169 ASP A CA 1
ATOM 1295 C C . ASP A 1 177 ? 16.997 53.708 28.978 1.00 28.45 169 ASP A C 1
ATOM 1296 O O . ASP A 1 177 ? 18.085 54.275 29.147 1.00 28.74 169 ASP A O 1
ATOM 1301 N N . LYS A 1 178 ? 15.841 54.370 29.090 1.00 24.69 170 LYS A N 1
ATOM 1302 C CA . LYS A 1 178 ? 15.835 55.814 29.330 1.00 24.32 170 LYS A CA 1
ATOM 1303 C C . LYS A 1 178 ? 15.597 56.211 30.781 1.00 28.47 170 LYS A C 1
ATOM 1304 O O . LYS A 1 178 ? 16.120 57.247 31.221 1.00 29.39 170 LYS A O 1
ATOM 1310 N N . LEU A 1 179 ? 14.837 55.418 31.541 1.00 24.76 171 LEU A N 1
ATOM 1311 C CA . LEU A 1 179 ? 14.482 55.753 32.916 1.00 23.56 171 LEU A CA 1
ATOM 1312 C C . LEU A 1 179 ? 15.121 54.856 33.960 1.00 27.52 171 LEU A C 1
ATOM 1313 O O . LEU A 1 179 ? 15.252 55.268 35.115 1.00 27.01 171 LEU A O 1
ATOM 1318 N N . GLY A 1 180 ? 15.449 53.621 33.602 1.00 25.43 172 GLY A N 1
ATOM 1319 C CA . GLY A 1 180 ? 15.875 52.642 34.578 1.00 26.07 172 GLY A CA 1
ATOM 1320 C C . GLY A 1 180 ? 14.675 51.999 35.240 1.00 28.97 172 GLY A C 1
ATOM 1321 O O . GLY A 1 180 ? 13.676 52.665 35.497 1.00 28.17 172 GLY A O 1
ATOM 1322 N N . VAL A 1 181 ? 14.735 50.693 35.467 1.00 28.13 173 VAL A N 1
ATOM 1323 C CA . VAL A 1 181 ? 13.708 49.976 36.222 1.00 28.13 173 VAL A CA 1
ATOM 1324 C C . VAL A 1 181 ? 14.344 49.477 37.508 1.00 29.76 173 VAL A C 1
ATOM 1325 O O . VAL A 1 181 ? 15.358 48.767 37.482 1.00 34.19 173 VAL A O 1
ATOM 1329 N N . GLU A 1 182 ? 13.774 49.856 38.640 1.00 26.20 174 GLU A N 1
ATOM 1330 C CA . GLU A 1 182 ? 14.250 49.260 39.877 1.00 28.10 174 GLU A CA 1
ATOM 1331 C C . GLU A 1 182 ? 13.604 47.896 40.060 1.00 24.70 174 GLU A C 1
ATOM 1332 O O . GLU A 1 182 ? 14.286 46.896 40.277 1.00 25.84 174 GLU A O 1
ATOM 1338 N N . THR A 1 183 ? 12.291 47.834 39.877 1.00 25.61 175 THR A N 1
ATOM 1339 C CA . THR A 1 183 ? 11.475 46.683 40.237 1.00 22.23 175 THR A CA 1
ATOM 1340 C C . THR A 1 183 ? 10.120 46.925 39.603 1.00 21.72 175 THR A C 1
ATOM 1341 O O . THR A 1 183 ? 9.722 48.081 39.445 1.00 21.92 175 THR A O 1
ATOM 1345 N N . GLY A 1 184 ? 9.428 45.858 39.236 1.00 18.58 176 GLY A N 1
ATOM 1346 C CA . GLY A 1 184 ? 8.153 45.994 38.561 1.00 17.25 176 GLY A CA 1
ATOM 1347 C C . GLY A 1 184 ? 7.270 44.795 38.822 1.00 19.52 176 GLY A C 1
ATOM 1348 O O . GLY A 1 184 ? 7.754 43.671 39.000 1.00 20.35 176 GLY A O 1
ATOM 1349 N N . LEU A 1 185 ? 5.955 45.035 38.818 1.00 19.05 177 LEU A N 1
ATOM 1350 C CA . LEU A 1 185 ? 4.973 43.975 39.006 1.00 16.29 177 LEU A CA 1
ATOM 1351 C C . LEU A 1 185 ? 3.888 44.124 37.953 1.00 18.23 177 LEU A C 1
ATOM 1352 O O . LEU A 1 185 ? 3.377 45.228 37.735 1.00 18.98 177 LEU A O 1
ATOM 1357 N N . MET A 1 186 ? 3.542 43.018 37.302 1.00 15.84 178 MET A N 1
ATOM 1358 C CA . MET A 1 186 ? 2.647 42.994 36.153 1.00 17.65 178 MET A CA 1
ATOM 1359 C C . MET A 1 186 ? 1.366 42.262 36.529 1.00 19.11 178 MET A C 1
ATOM 1360 O O . MET A 1 186 ? 1.407 41.238 37.212 1.00 20.36 178 MET A O 1
ATOM 1365 N N . THR A 1 187 ? 0.228 42.783 36.081 1.00 14.75 179 THR A N 1
ATOM 1366 C CA . THR A 1 187 ? -0.996 42.006 35.984 1.00 14.78 179 THR A CA 1
ATOM 1367 C C . THR A 1 187 ? -1.331 41.937 34.511 1.00 18.58 179 THR A C 1
ATOM 1368 O O . THR A 1 187 ? -1.379 42.970 33.846 1.00 19.55 179 THR A O 1
ATOM 1372 N N . THR A 1 188 ? -1.531 40.749 33.978 1.00 16.31 180 THR A N 1
ATOM 1373 C CA A THR A 1 188 ? -2.093 40.651 32.644 0.71 15.90 180 THR A CA 1
ATOM 1374 C CA B THR A 1 188 ? -2.081 40.585 32.641 0.29 16.01 180 THR A CA 1
ATOM 1375 C C . THR A 1 188 ? -3.564 40.274 32.780 1.00 18.48 180 THR A C 1
ATOM 1376 O O . THR A 1 188 ? -3.916 39.239 33.365 1.00 17.31 180 THR A O 1
ATOM 1383 N N . VAL A 1 189 ? -4.419 41.149 32.276 1.00 15.93 181 VAL A N 1
ATOM 1384 C CA . VAL A 1 189 ? -5.851 40.904 32.218 1.00 14.14 181 VAL A CA 1
ATOM 1385 C C . VAL A 1 189 ? -6.036 40.184 30.890 1.00 14.28 181 VAL A C 1
ATOM 1386 O O . VAL A 1 189 ? -5.823 40.758 29.822 1.00 14.16 181 VAL A O 1
ATOM 1390 N N . HIS A 1 190 ? -6.401 38.911 30.954 1.00 14.98 182 HIS A N 1
ATOM 1391 C CA . HIS A 1 190 ? -6.123 38.000 29.857 1.00 12.89 182 HIS A CA 1
ATOM 1392 C C . HIS A 1 190 ? -7.386 37.281 29.431 1.00 15.14 182 HIS A C 1
ATOM 1393 O O . HIS A 1 190 ? -8.169 36.823 30.257 1.00 14.94 182 HIS A O 1
ATOM 1400 N N . ALA A 1 191 ? -7.542 37.135 28.123 1.00 12.84 183 ALA A N 1
ATOM 1401 C CA . ALA A 1 191 ? -8.660 36.360 27.591 1.00 12.70 183 ALA A CA 1
ATOM 1402 C C . ALA A 1 191 ? -8.557 34.909 28.048 1.00 13.78 183 ALA A C 1
ATOM 1403 O O . ALA A 1 191 ? -7.461 34.395 28.330 1.00 14.37 183 ALA A O 1
ATOM 1405 N N . TYR A 1 192 ? -9.702 34.233 28.133 1.00 13.23 184 TYR A N 1
ATOM 1406 C CA . TYR A 1 192 ? -9.630 32.823 28.495 1.00 14.52 184 TYR A CA 1
ATOM 1407 C C . TYR A 1 192 ? -9.025 32.014 27.353 1.00 13.21 184 TYR A C 1
ATOM 1408 O O . TYR A 1 192 ? -8.957 32.452 26.202 1.00 15.42 184 TYR A O 1
ATOM 1417 N N . THR A 1 193 ? -8.524 30.832 27.706 1.00 14.52 185 THR A N 1
ATOM 1418 C CA . THR A 1 193 ? -7.902 29.933 26.754 1.00 15.68 185 THR A CA 1
ATOM 1419 C C . THR A 1 193 ? -8.448 28.524 26.950 1.00 15.52 185 THR A C 1
ATOM 1420 O O . THR A 1 193 ? -9.221 28.253 27.871 1.00 16.31 185 THR A O 1
ATOM 1424 N N . ASN A 1 194 ? -8.054 27.624 26.060 1.00 17.74 186 ASN A N 1
ATOM 1425 C CA . ASN A 1 194 ? -8.641 26.295 26.125 1.00 21.87 186 ASN A CA 1
ATOM 1426 C C . ASN A 1 194 ? -8.078 25.432 27.242 1.00 21.43 186 ASN A C 1
ATOM 1427 O O . ASN A 1 194 ? -8.502 24.272 27.371 1.00 27.93 186 ASN A O 1
ATOM 1432 N N . ASP A 1 195 ? -7.190 25.954 28.056 1.00 20.40 187 ASP A N 1
ATOM 1433 C CA . ASP A 1 195 ? -6.852 25.280 29.304 1.00 23.29 187 ASP A CA 1
ATOM 1434 C C . ASP A 1 195 ? -7.903 25.515 30.379 1.00 24.85 187 ASP A C 1
ATOM 1435 O O . ASP A 1 195 ? -7.808 24.926 31.460 1.00 28.49 187 ASP A O 1
ATOM 1440 N N . GLN A 1 196 ? -8.899 26.355 30.110 1.00 16.32 188 GLN A N 1
ATOM 1441 C CA . GLN A 1 196 ? -9.958 26.660 31.059 1.00 15.34 188 GLN A CA 1
ATOM 1442 C C . GLN A 1 196 ? -11.231 25.903 30.680 1.00 16.33 188 GLN A C 1
ATOM 1443 O O . GLN A 1 196 ? -11.255 25.111 29.722 1.00 18.70 188 GLN A O 1
ATOM 1449 N N . VAL A 1 197 ? -12.306 26.142 31.440 1.00 14.64 189 VAL A N 1
ATOM 1450 C CA . VAL A 1 197 ? -13.520 25.345 31.303 1.00 14.79 189 VAL A CA 1
ATOM 1451 C C . VAL A 1 197 ? -14.767 26.214 31.197 1.00 15.56 189 VAL A C 1
ATOM 1452 O O . VAL A 1 197 ? -14.792 27.362 31.625 1.00 15.09 189 VAL A O 1
ATOM 1456 N N . LEU A 1 198 ? -15.809 25.646 30.578 1.00 14.43 190 LEU A N 1
ATOM 1457 C CA . LEU A 1 198 ? -17.100 26.331 30.458 1.00 14.62 190 LEU A CA 1
ATOM 1458 C C . LEU A 1 198 ? -17.896 26.322 31.761 1.00 14.34 190 LEU A C 1
ATOM 1459 O O . LEU A 1 198 ? -18.538 27.331 32.114 1.00 15.06 190 LEU A O 1
ATOM 1464 N N . THR A 1 199 ? -17.947 25.173 32.436 1.00 15.73 191 THR A N 1
ATOM 1465 C CA . THR A 1 199 ? -18.662 25.030 33.705 1.00 15.55 191 THR A CA 1
ATOM 1466 C C . THR A 1 199 ? -17.795 24.171 34.610 1.00 15.28 191 THR A C 1
ATOM 1467 O O . THR A 1 199 ? -16.984 23.381 34.131 1.00 16.74 191 THR A O 1
ATOM 1471 N N . ASP A 1 200 ? -17.919 24.363 35.920 1.00 15.41 192 ASP A N 1
ATOM 1472 C CA . ASP A 1 200 ? -16.862 23.880 36.808 1.00 14.85 192 ASP A CA 1
ATOM 1473 C C . ASP A 1 200 ? -16.656 22.367 36.656 1.00 13.52 192 ASP A C 1
ATOM 1474 O O . ASP A 1 200 ? -17.602 21.582 36.811 1.00 14.74 192 ASP A O 1
ATOM 1479 N N . VAL A 1 201 ? -15.391 21.972 36.498 1.00 15.14 193 VAL A N 1
ATOM 1480 C CA . VAL A 1 201 ? -15.022 20.566 36.370 1.00 14.77 193 VAL A CA 1
ATOM 1481 C C . VAL A 1 201 ? -13.586 20.377 36.819 1.00 16.75 193 VAL A C 1
ATOM 1482 O O . VAL A 1 201 ? -12.793 21.329 36.846 1.00 17.17 193 VAL A O 1
ATOM 1486 N N . TYR A 1 202 ? -13.241 19.129 37.121 1.00 17.76 194 TYR A N 1
ATOM 1487 C CA . TYR A 1 202 ? -11.925 18.791 37.637 1.00 19.88 194 TYR A CA 1
ATOM 1488 C C . TYR A 1 202 ? -10.833 19.392 36.770 1.00 19.37 194 TYR A C 1
ATOM 1489 O O . TYR A 1 202 ? -10.854 19.274 35.542 1.00 22.28 194 TYR A O 1
ATOM 1498 N N . HIS A 1 203 ? -9.871 20.024 37.431 1.00 20.69 195 HIS A N 1
ATOM 1499 C CA A HIS A 1 203 ? -8.671 20.563 36.808 0.53 20.68 195 HIS A CA 1
ATOM 1500 C CA B HIS A 1 203 ? -8.657 20.483 36.785 0.47 20.61 195 HIS A CA 1
ATOM 1501 C C . HIS A 1 203 ? -7.541 20.391 37.815 1.00 23.27 195 HIS A C 1
ATOM 1502 O O . HIS A 1 203 ? -7.787 20.351 39.023 1.00 24.31 195 HIS A O 1
ATOM 1515 N N . GLU A 1 204 ? -6.296 20.342 37.315 1.00 25.71 196 GLU A N 1
ATOM 1516 C CA . GLU A 1 204 ? -5.144 20.325 38.218 1.00 30.39 196 GLU A CA 1
ATOM 1517 C C . GLU A 1 204 ? -5.072 21.611 39.043 1.00 26.55 196 GLU A C 1
ATOM 1518 O O . GLU A 1 204 ? -4.614 21.598 40.193 1.00 35.59 196 GLU A O 1
ATOM 1520 N N . ASP A 1 205 ? -5.536 22.716 38.482 1.00 22.68 197 ASP A N 1
ATOM 1521 C CA . ASP A 1 205 ? -5.546 23.994 39.167 1.00 20.63 197 ASP A CA 1
ATOM 1522 C C . ASP A 1 205 ? -6.970 24.302 39.613 1.00 23.29 197 ASP A C 1
ATOM 1523 O O . ASP A 1 205 ? -7.895 24.299 38.792 1.00 22.43 197 ASP A O 1
ATOM 1528 N N . LEU A 1 206 ? -7.144 24.589 40.907 1.00 19.13 198 LEU A N 1
ATOM 1529 C CA . LEU A 1 206 ? -8.484 24.769 41.466 1.00 18.36 198 LEU A CA 1
ATOM 1530 C C . LEU A 1 206 ? -9.184 26.028 40.978 1.00 17.54 198 LEU A C 1
ATOM 1531 O O . LEU A 1 206 ? -10.420 26.097 41.065 1.00 16.61 198 LEU A O 1
ATOM 1536 N N . ARG A 1 207 ? -8.442 27.035 40.517 1.00 15.92 199 ARG A N 1
ATOM 1537 C CA . ARG A 1 207 ? -9.060 28.217 39.941 1.00 15.38 199 ARG A CA 1
ATOM 1538 C C . ARG A 1 207 ? -9.436 27.990 38.478 1.00 16.36 199 ARG A C 1
ATOM 1539 O O . ARG A 1 207 ? -10.541 28.373 38.066 1.00 17.23 199 ARG A O 1
ATOM 1547 N N . ARG A 1 208 ? -8.565 27.348 37.694 1.00 17.55 200 ARG A N 1
ATOM 1548 C CA . ARG A 1 208 ? -8.908 27.089 36.297 1.00 19.88 200 ARG A CA 1
ATOM 1549 C C . ARG A 1 208 ? -9.992 26.018 36.174 1.00 17.16 200 ARG A C 1
ATOM 1550 O O . ARG A 1 208 ? -10.556 25.861 35.077 1.00 16.21 200 ARG A O 1
ATOM 1558 N N . ALA A 1 209 ? -10.291 25.304 37.267 1.00 15.88 201 ALA A N 1
ATOM 1559 C CA . ALA A 1 209 ? -11.432 24.368 37.350 1.00 13.61 201 ALA A CA 1
ATOM 1560 C C . ALA A 1 209 ? -12.767 25.091 37.301 1.00 14.74 201 ALA A C 1
ATOM 1561 O O . ALA A 1 209 ? -13.804 24.443 37.181 1.00 15.85 201 ALA A O 1
ATOM 1563 N N . ARG A 1 210 ? -12.781 26.408 37.424 1.00 13.15 202 ARG A N 1
ATOM 1564 C CA . ARG A 1 210 ? -14.013 27.161 37.537 1.00 14.48 202 ARG A CA 1
ATOM 1565 C C . ARG A 1 210 ? -14.398 27.792 36.203 1.00 14.40 202 ARG A C 1
ATOM 1566 O O . ARG A 1 210 ? -13.545 28.212 35.425 1.00 15.51 202 ARG A O 1
ATOM 1574 N N . SER A 1 211 ? -15.697 27.866 35.960 1.00 14.13 203 SER A N 1
ATOM 1575 C CA . SER A 1 211 ? -16.214 28.468 34.738 1.00 13.67 203 SER A CA 1
ATOM 1576 C C . SER A 1 211 ? -15.494 29.751 34.356 1.00 14.75 203 SER A C 1
ATOM 1577 O O . SER A 1 211 ? -15.542 30.750 35.091 1.00 14.86 203 SER A O 1
ATOM 1580 N N . ALA A 1 212 ? -14.900 29.743 33.155 1.00 13.43 204 ALA A N 1
ATOM 1581 C CA . ALA A 1 212 ? -14.191 30.901 32.637 1.00 14.48 204 ALA A CA 1
ATOM 1582 C C . ALA A 1 212 ? -15.109 31.982 32.106 1.00 14.06 204 ALA A C 1
ATOM 1583 O O . ALA A 1 212 ? -14.657 33.117 31.876 1.00 13.96 204 ALA A O 1
ATOM 1585 N N . THR A 1 213 ? -16.381 31.644 31.861 1.00 13.47 205 THR A N 1
ATOM 1586 C CA . THR A 1 213 ? -17.289 32.570 31.235 1.00 13.46 205 THR A CA 1
ATOM 1587 C C . THR A 1 213 ? -17.976 33.455 32.237 1.00 15.92 205 THR A C 1
ATOM 1588 O O . THR A 1 213 ? -18.576 34.457 31.853 1.00 16.71 205 THR A O 1
ATOM 1592 N N . MET A 1 214 ? -17.933 33.089 33.512 1.00 14.27 206 MET A N 1
ATOM 1593 C CA . MET A 1 214 ? -18.685 33.796 34.535 1.00 13.99 206 MET A CA 1
ATOM 1594 C C . MET A 1 214 ? -17.813 34.543 35.535 1.00 16.22 206 MET A C 1
ATOM 1595 O O . MET A 1 214 ? -18.356 35.291 36.356 1.00 18.70 206 MET A O 1
ATOM 1600 N N . SER A 1 215 ? -16.506 34.307 35.541 1.00 14.50 207 SER A N 1
ATOM 1601 C CA . SER A 1 215 ? -15.646 34.865 36.578 1.00 14.50 207 SER A CA 1
ATOM 1602 C C . SER A 1 215 ? -14.338 35.414 36.043 1.00 15.56 207 SER A C 1
ATOM 1603 O O . SER A 1 215 ? -13.859 35.041 34.962 1.00 14.78 207 SER A O 1
ATOM 1606 N N . MET A 1 216 ? -13.783 36.322 36.855 1.00 14.72 208 MET A N 1
ATOM 1607 C CA . MET A 1 216 ? -12.370 36.678 36.822 1.00 14.27 208 MET A CA 1
ATOM 1608 C C . MET A 1 216 ? -11.602 35.624 37.613 1.00 12.75 208 MET A C 1
ATOM 1609 O O . MET A 1 216 ? -11.946 35.342 38.776 1.00 13.51 208 MET A O 1
ATOM 1614 N N . ILE A 1 217 ? -10.573 35.041 36.997 1.00 13.27 209 ILE A N 1
ATOM 1615 C CA . ILE A 1 217 ? -9.876 33.864 37.538 1.00 12.77 209 ILE A CA 1
ATOM 1616 C C . ILE A 1 217 ? -8.377 34.105 37.606 1.00 13.57 209 ILE A C 1
ATOM 1617 O O . ILE A 1 217 ? -7.708 34.130 36.556 1.00 14.01 209 ILE A O 1
ATOM 1622 N N . PRO A 1 218 ? -7.793 34.258 38.790 1.00 14.38 210 PRO A N 1
ATOM 1623 C CA . PRO A 1 218 ? -6.344 34.449 38.855 1.00 15.97 210 PRO A CA 1
ATOM 1624 C C . PRO A 1 218 ? -5.617 33.197 38.422 1.00 16.66 210 PRO A C 1
ATOM 1625 O O . PRO A 1 218 ? -6.034 32.084 38.745 1.00 14.95 210 PRO A O 1
ATOM 1629 N N . THR A 1 219 ? -4.488 33.384 37.744 1.00 16.07 211 THR A N 1
ATOM 1630 C CA A THR A 1 219 ? -3.636 32.251 37.431 0.25 17.80 211 THR A CA 1
ATOM 1631 C CA B THR A 1 219 ? -3.638 32.258 37.391 0.75 17.64 211 THR A CA 1
ATOM 1632 C C . THR A 1 219 ? -2.185 32.709 37.367 1.00 18.66 211 THR A C 1
ATOM 1633 O O . THR A 1 219 ? -1.893 33.874 37.114 1.00 17.69 211 THR A O 1
ATOM 1640 N N . LYS A 1 220 ? -1.284 31.774 37.659 1.00 19.65 212 LYS A N 1
ATOM 1641 C CA . LYS A 1 220 ? 0.145 32.069 37.627 1.00 20.57 212 LYS A CA 1
ATOM 1642 C C . LYS A 1 220 ? 0.634 32.174 36.195 1.00 22.52 212 LYS A C 1
ATOM 1643 O O . LYS A 1 220 ? 0.127 31.514 35.279 1.00 23.93 212 LYS A O 1
ATOM 1649 N N . THR A 1 221 ? 1.638 33.025 36.009 1.00 23.20 213 THR A N 1
ATOM 1650 C CA . THR A 1 221 ? 2.357 33.083 34.750 1.00 23.25 213 THR A CA 1
ATOM 1651 C C . THR A 1 221 ? 3.787 33.524 35.044 1.00 24.58 213 THR A C 1
ATOM 1652 O O . THR A 1 221 ? 4.029 34.390 35.887 1.00 29.06 213 THR A O 1
ATOM 1656 N N . GLY A 1 222 ? 4.724 32.901 34.367 1.00 23.32 214 GLY A N 1
ATOM 1657 C CA . GLY A 1 222 ? 6.113 33.238 34.538 1.00 21.09 214 GLY A CA 1
ATOM 1658 C C . GLY A 1 222 ? 6.575 34.289 33.566 1.00 19.96 214 GLY A C 1
ATOM 1659 O O . GLY A 1 222 ? 7.780 34.542 33.462 1.00 21.25 214 GLY A O 1
ATOM 1660 N N . ALA A 1 223 ? 5.641 34.918 32.867 1.00 20.80 215 ALA A N 1
ATOM 1661 C CA . ALA A 1 223 ? 5.987 35.752 31.729 1.00 22.37 215 ALA A CA 1
ATOM 1662 C C . ALA A 1 223 ? 6.755 37.002 32.122 1.00 23.79 215 ALA A C 1
ATOM 1663 O O . ALA A 1 223 ? 7.561 37.490 31.321 1.00 25.94 215 ALA A O 1
ATOM 1665 N N . ALA A 1 224 ? 6.526 37.550 33.325 1.00 21.22 216 ALA A N 1
ATOM 1666 C CA . ALA A 1 224 ? 7.259 38.737 33.743 1.00 23.75 216 ALA A CA 1
ATOM 1667 C C . ALA A 1 224 ? 8.675 38.374 34.169 1.00 25.76 216 ALA A C 1
ATOM 1668 O O . ALA A 1 224 ? 9.643 39.020 33.752 1.00 29.47 216 ALA A O 1
ATOM 1670 N N . ALA A 1 225 ? 8.815 37.310 34.968 1.00 23.44 217 ALA A N 1
ATOM 1671 C CA . ALA A 1 225 ? 10.154 36.816 35.286 1.00 25.64 217 ALA A CA 1
ATOM 1672 C C . ALA A 1 225 ? 10.927 36.455 34.020 1.00 26.59 217 ALA A C 1
ATOM 1673 O O . ALA A 1 225 ? 12.137 36.701 33.934 1.00 27.57 217 ALA A O 1
ATOM 1675 N N . ALA A 1 226 ? 10.248 35.909 33.010 1.00 25.25 218 ALA A N 1
ATOM 1676 C CA . ALA A 1 226 ? 10.950 35.449 31.812 1.00 25.55 218 ALA A CA 1
ATOM 1677 C C . ALA A 1 226 ? 11.564 36.584 31.004 1.00 28.51 218 ALA A C 1
ATOM 1678 O O . ALA A 1 226 ? 12.451 36.342 30.172 1.00 24.43 218 ALA A O 1
ATOM 1680 N N . VAL A 1 227 ? 11.136 37.822 31.231 1.00 23.79 219 VAL A N 1
ATOM 1681 C CA . VAL A 1 227 ? 11.782 38.930 30.542 1.00 24.02 219 VAL A CA 1
ATOM 1682 C C . VAL A 1 227 ? 13.286 38.889 30.797 1.00 23.55 219 VAL A C 1
ATOM 1683 O O . VAL A 1 227 ? 14.064 39.285 29.935 1.00 22.32 219 VAL A O 1
ATOM 1687 N N . GLY A 1 228 ? 13.725 38.380 31.955 1.00 23.20 220 GLY A N 1
ATOM 1688 C CA . GLY A 1 228 ? 15.157 38.340 32.248 1.00 23.55 220 GLY A CA 1
ATOM 1689 C C . GLY A 1 228 ? 15.970 37.489 31.289 1.00 23.75 220 GLY A C 1
ATOM 1690 O O . GLY A 1 228 ? 17.181 37.710 31.147 1.00 23.24 220 GLY A O 1
ATOM 1691 N N . LEU A 1 229 ? 15.342 36.509 30.643 1.00 22.14 221 LEU A N 1
ATOM 1692 C CA . LEU A 1 229 ? 16.015 35.703 29.624 1.00 19.82 221 LEU A CA 1
ATOM 1693 C C . LEU A 1 229 ? 16.270 36.489 28.344 1.00 22.51 221 LEU A C 1
ATOM 1694 O O . LEU A 1 229 ? 17.189 36.163 27.578 1.00 24.08 221 LEU A O 1
ATOM 1699 N N . VAL A 1 230 ? 15.435 37.481 28.050 1.00 21.41 222 VAL A N 1
ATOM 1700 C CA . VAL A 1 230 ? 15.603 38.246 26.823 1.00 19.62 222 VAL A CA 1
ATOM 1701 C C . VAL A 1 230 ? 16.251 39.602 27.082 1.00 22.64 222 VAL A C 1
ATOM 1702 O O . VAL A 1 230 ? 16.898 40.147 26.173 1.00 22.26 222 VAL A O 1
ATOM 1706 N N . LEU A 1 231 ? 16.127 40.144 28.302 1.00 21.20 223 LEU A N 1
ATOM 1707 C CA . LEU A 1 231 ? 16.771 41.392 28.718 1.00 22.74 223 LEU A CA 1
ATOM 1708 C C . LEU A 1 231 ? 17.474 41.129 30.038 1.00 22.05 223 LEU A C 1
ATOM 1709 O O . LEU A 1 231 ? 16.898 41.343 31.114 1.00 22.56 223 LEU A O 1
ATOM 1714 N N . PRO A 1 232 ? 18.718 40.645 29.999 1.00 24.63 224 PRO A N 1
ATOM 1715 C CA . PRO A 1 232 ? 19.347 40.160 31.238 1.00 23.41 224 PRO A CA 1
ATOM 1716 C C . PRO A 1 232 ? 19.512 41.224 32.304 1.00 25.59 224 PRO A C 1
ATOM 1717 O O . PRO A 1 232 ? 19.581 40.878 33.488 1.00 26.65 224 PRO A O 1
ATOM 1721 N N . GLU A 1 233 ? 19.553 42.505 31.939 1.00 27.19 225 GLU A N 1
ATOM 1722 C CA . GLU A 1 233 ? 19.641 43.533 32.973 1.00 27.24 225 GLU A CA 1
ATOM 1723 C C . GLU A 1 233 ? 18.396 43.567 33.854 1.00 31.12 225 GLU A C 1
ATOM 1724 O O . GLU A 1 233 ? 18.436 44.137 34.950 1.00 30.49 225 GLU A O 1
ATOM 1730 N N . LEU A 1 234 ? 17.286 42.989 33.398 1.00 23.81 226 LEU A N 1
ATOM 1731 C CA . LEU A 1 234 ? 16.057 42.951 34.165 1.00 23.21 226 LEU A CA 1
ATOM 1732 C C . LEU A 1 234 ? 15.884 41.622 34.899 1.00 25.95 226 LEU A C 1
ATOM 1733 O O . LEU A 1 234 ? 14.836 41.376 35.495 1.00 24.75 226 LEU A O 1
ATOM 1738 N N . ASN A 1 235 ? 16.899 40.764 34.887 1.00 24.10 227 ASN A N 1
ATOM 1739 C CA . ASN A 1 235 ? 16.758 39.502 35.577 1.00 26.37 227 ASN A CA 1
ATOM 1740 C C . ASN A 1 235 ? 16.444 39.745 37.048 1.00 22.26 227 ASN A C 1
ATOM 1741 O O . ASN A 1 235 ? 17.137 40.520 37.729 1.00 26.26 227 ASN A O 1
ATOM 1746 N N . GLY A 1 236 ? 15.411 39.072 37.529 1.00 24.00 228 GLY A N 1
ATOM 1747 C CA . GLY A 1 236 ? 15.033 39.149 38.918 1.00 25.97 228 GLY A CA 1
ATOM 1748 C C . GLY A 1 236 ? 14.261 40.388 39.313 1.00 27.28 228 GLY A C 1
ATOM 1749 O O . GLY A 1 236 ? 13.872 40.505 40.478 1.00 28.78 228 GLY A O 1
ATOM 1750 N N . LYS A 1 237 ? 14.021 41.310 38.392 1.00 24.03 229 LYS A N 1
ATOM 1751 C CA . LYS A 1 237 ? 13.407 42.579 38.760 1.00 22.13 229 LYS A CA 1
ATOM 1752 C C . LYS A 1 237 ? 11.904 42.635 38.547 1.00 21.03 229 LYS A C 1
ATOM 1753 O O . LYS A 1 237 ? 11.262 43.552 39.079 1.00 24.11 229 LYS A O 1
ATOM 1759 N N . LEU A 1 238 ? 11.329 41.695 37.783 1.00 20.15 230 LEU A N 1
ATOM 1760 C CA . LEU A 1 238 ? 9.924 41.732 37.421 1.00 21.11 230 LEU A CA 1
ATOM 1761 C C . LEU A 1 238 ? 9.245 40.436 37.831 1.00 24.41 230 LEU A C 1
ATOM 1762 O O . LEU A 1 238 ? 9.853 39.360 37.752 1.00 23.85 230 LEU A O 1
ATOM 1767 N N . ASP A 1 239 ? 7.987 40.548 38.256 1.00 22.09 231 ASP A N 1
ATOM 1768 C CA . ASP A 1 239 ? 7.147 39.387 38.547 1.00 20.68 231 ASP A CA 1
ATOM 1769 C C . ASP A 1 239 ? 5.704 39.800 38.289 1.00 20.07 231 ASP A C 1
ATOM 1770 O O . ASP A 1 239 ? 5.415 40.959 37.999 1.00 19.95 231 ASP A O 1
ATOM 1775 N N . GLY A 1 240 ? 4.777 38.855 38.386 1.00 18.28 232 GLY A N 1
ATOM 1776 C CA . GLY A 1 240 ? 3.409 39.195 38.072 1.00 18.79 232 GLY A CA 1
ATOM 1777 C C . GLY A 1 240 ? 2.542 37.957 38.073 1.00 20.30 232 GLY A C 1
ATOM 1778 O O . GLY A 1 240 ? 2.993 36.873 38.438 1.00 20.99 232 GLY A O 1
ATOM 1779 N N . PHE A 1 241 ? 1.288 38.161 37.685 1.00 17.77 233 PHE A N 1
ATOM 1780 C CA . PHE A 1 241 ? 0.339 37.063 37.496 1.00 20.26 233 PHE A CA 1
ATOM 1781 C C . PHE A 1 241 ? -0.757 37.540 36.548 1.00 16.33 233 PHE A C 1
ATOM 1782 O O . PHE A 1 241 ? -0.729 38.663 36.035 1.00 16.88 233 PHE A O 1
ATOM 1790 N N . ALA A 1 242 ? -1.706 36.649 36.266 1.00 17.54 234 ALA A N 1
ATOM 1791 C CA . ALA A 1 242 ? -2.734 36.885 35.269 1.00 16.21 234 ALA A CA 1
ATOM 1792 C C . ALA A 1 242 ? -4.097 36.833 35.939 1.00 15.21 234 ALA A C 1
ATOM 1793 O O . ALA A 1 242 ? -4.283 36.158 36.952 1.00 15.45 234 ALA A O 1
ATOM 1795 N N . ILE A 1 243 ? -5.022 37.610 35.405 1.00 14.99 235 ILE A N 1
ATOM 1796 C CA . ILE A 1 243 ? -6.430 37.519 35.750 1.00 15.99 235 ILE A CA 1
ATOM 1797 C C . ILE A 1 243 ? -7.141 37.173 34.442 1.00 14.56 235 ILE A C 1
ATOM 1798 O O . ILE A 1 243 ? -7.228 38.015 33.538 1.00 14.78 235 ILE A O 1
ATOM 1803 N N . ARG A 1 244 ? -7.629 35.933 34.321 1.00 13.96 236 ARG A N 1
ATOM 1804 C CA . ARG A 1 244 ? -8.378 35.500 33.151 1.00 13.49 236 ARG A CA 1
ATOM 1805 C C . ARG A 1 244 ? -9.793 36.046 33.266 1.00 14.64 236 ARG A C 1
ATOM 1806 O O . ARG A 1 244 ? -10.413 35.926 34.325 1.00 16.08 236 ARG A O 1
ATOM 1814 N N . VAL A 1 245 ? -10.287 36.661 32.200 1.00 13.94 237 VAL A N 1
ATOM 1815 C CA . VAL A 1 245 ? -11.641 37.232 32.195 1.00 15.88 237 VAL A CA 1
ATOM 1816 C C . VAL A 1 245 ? -12.438 36.703 31.011 1.00 13.58 237 VAL A C 1
ATOM 1817 O O . VAL A 1 245 ? -11.868 36.069 30.106 1.00 14.21 237 VAL A O 1
ATOM 1821 N N . PRO A 1 246 ? -13.770 36.932 30.974 1.00 14.03 238 PRO A N 1
ATOM 1822 C CA . PRO A 1 246 ? -14.607 36.304 29.922 1.00 13.86 238 PRO A CA 1
ATOM 1823 C C . PRO A 1 246 ? -14.583 37.017 28.577 1.00 15.54 238 PRO A C 1
ATOM 1824 O O . PRO A 1 246 ? -15.590 37.514 28.081 1.00 19.45 238 PRO A O 1
ATOM 1828 N N . THR A 1 247 ? -13.427 36.988 27.927 1.00 13.83 239 THR A N 1
ATOM 1829 C CA . THR A 1 247 ? -13.294 37.317 26.511 1.00 15.62 239 THR A CA 1
ATOM 1830 C C . THR A 1 247 ? -12.530 36.199 25.802 1.00 14.81 239 THR A C 1
ATOM 1831 O O . THR A 1 247 ? -11.722 35.482 26.405 1.00 14.29 239 THR A O 1
ATOM 1835 N N . ILE A 1 248 ? -12.820 36.035 24.508 1.00 15.54 240 ILE A N 1
ATOM 1836 C CA . ILE A 1 248 ? -12.268 34.908 23.768 1.00 14.35 240 ILE A CA 1
ATOM 1837 C C . ILE A 1 248 ? -10.845 35.163 23.268 1.00 13.46 240 ILE A C 1
ATOM 1838 O O . ILE A 1 248 ? -10.100 34.200 23.018 1.00 14.59 240 ILE A O 1
ATOM 1843 N N . ASN A 1 249 ? -10.446 36.429 23.122 1.00 14.18 241 ASN A N 1
ATOM 1844 C CA . ASN A 1 249 ? -9.138 36.768 22.598 1.00 13.58 241 ASN A CA 1
ATOM 1845 C C . ASN A 1 249 ? -8.882 38.237 22.869 1.00 13.59 241 ASN A C 1
ATOM 1846 O O . ASN A 1 249 ? -9.815 39.026 22.998 1.00 14.08 241 ASN A O 1
ATOM 1851 N N . VAL A 1 250 ? -7.591 38.583 22.884 1.00 13.63 242 VAL A N 1
ATOM 1852 C CA . VAL A 1 250 ? -7.004 39.893 23.150 1.00 13.24 242 VAL A CA 1
ATOM 1853 C C . VAL A 1 250 ? -6.865 40.066 24.655 1.00 14.14 242 VAL A C 1
ATOM 1854 O O . VAL A 1 250 ? -7.795 39.797 25.421 1.00 14.13 242 VAL A O 1
ATOM 1858 N N . SER A 1 251 ? -5.685 40.490 25.065 1.00 13.54 243 SER A N 1
ATOM 1859 C CA . SER A 1 251 ? -5.306 40.621 26.457 1.00 12.34 243 SER A CA 1
ATOM 1860 C C . SER A 1 251 ? -4.618 41.961 26.670 1.00 12.91 243 SER A C 1
ATOM 1861 O O . SER A 1 251 ? -4.324 42.692 25.716 1.00 13.99 243 SER A O 1
ATOM 1864 N N . LEU A 1 252 ? -4.404 42.292 27.937 1.00 13.45 244 LEU A N 1
ATOM 1865 C CA . LEU A 1 252 ? -3.836 43.576 28.337 1.00 13.22 244 LEU A CA 1
ATOM 1866 C C . LEU A 1 252 ? -2.721 43.340 29.344 1.00 16.17 244 LEU A C 1
ATOM 1867 O O . LEU A 1 252 ? -2.979 42.813 30.433 1.00 18.48 244 LEU A O 1
ATOM 1872 N N . VAL A 1 253 ? -1.489 43.754 29.006 1.00 14.49 245 VAL A N 1
ATOM 1873 C CA . VAL A 1 253 ? -0.420 43.814 30.000 1.00 13.61 245 VAL A CA 1
ATOM 1874 C C . VAL A 1 253 ? -0.516 45.143 30.730 1.00 15.28 245 VAL A C 1
ATOM 1875 O O . VAL A 1 253 ? -0.584 46.203 30.098 1.00 15.71 245 VAL A O 1
ATOM 1879 N N . ASP A 1 254 ? -0.544 45.085 32.060 1.00 15.84 246 ASP A N 1
ATOM 1880 C CA . ASP A 1 254 ? -0.637 46.253 32.948 1.00 16.30 246 ASP A CA 1
ATOM 1881 C C . ASP A 1 254 ? 0.580 46.192 33.871 1.00 18.14 246 ASP A C 1
ATOM 1882 O O . ASP A 1 254 ? 0.577 45.432 34.844 1.00 19.01 246 ASP A O 1
ATOM 1887 N N . LEU A 1 255 ? 1.612 46.987 33.583 1.00 14.91 247 LEU A N 1
ATOM 1888 C CA . LEU A 1 255 ? 2.889 46.915 34.271 1.00 16.12 247 LEU A CA 1
ATOM 1889 C C . LEU A 1 255 ? 3.023 48.121 35.181 1.00 17.94 247 LEU A C 1
ATOM 1890 O O . LEU A 1 255 ? 3.021 49.258 34.696 1.00 17.86 247 LEU A O 1
ATOM 1895 N N . SER A 1 256 ? 3.204 47.876 36.469 1.00 15.50 248 SER A N 1
ATOM 1896 C CA . SER A 1 256 ? 3.584 48.912 37.416 1.00 15.78 248 SER A CA 1
ATOM 1897 C C . SER A 1 256 ? 5.054 48.762 37.749 1.00 18.02 248 SER A C 1
ATOM 1898 O O . SER A 1 256 ? 5.487 47.665 38.118 1.00 19.90 248 SER A O 1
ATOM 1901 N N . PHE A 1 257 ? 5.834 49.827 37.601 1.00 16.55 249 PHE A N 1
ATOM 1902 C CA . PHE A 1 257 ? 7.231 49.707 37.957 1.00 16.35 249 PHE A CA 1
ATOM 1903 C C . PHE A 1 257 ? 7.729 50.986 38.607 1.00 16.71 249 PHE A C 1
ATOM 1904 O O . PHE A 1 257 ? 7.182 52.076 38.417 1.00 19.17 249 PHE A O 1
ATOM 1912 N N . VAL A 1 258 ? 8.799 50.833 39.366 1.00 19.80 250 VAL A N 1
ATOM 1913 C CA . VAL A 1 258 ? 9.464 51.944 40.009 1.00 22.02 250 VAL A CA 1
ATOM 1914 C C . VAL A 1 258 ? 10.614 52.348 39.117 1.00 21.10 250 VAL A C 1
ATOM 1915 O O . VAL A 1 258 ? 11.525 51.547 38.868 1.00 21.91 250 VAL A O 1
ATOM 1919 N N . ALA A 1 259 ? 10.559 53.576 38.625 1.00 20.84 251 ALA A N 1
ATOM 1920 C CA . ALA A 1 259 ? 11.624 54.129 37.813 1.00 25.54 251 ALA A CA 1
ATOM 1921 C C . ALA A 1 259 ? 12.799 54.554 38.694 1.00 25.21 251 ALA A C 1
ATOM 1922 O O . ALA A 1 259 ? 12.638 54.852 39.883 1.00 26.15 251 ALA A O 1
ATOM 1924 N N . LYS A 1 260 ? 14.001 54.546 38.105 1.00 22.26 252 LYS A N 1
ATOM 1925 C CA . LYS A 1 260 ? 15.202 54.999 38.798 1.00 28.68 252 LYS A CA 1
ATOM 1926 C C . LYS A 1 260 ? 15.326 56.514 38.840 1.00 34.15 252 LYS A C 1
ATOM 1927 O O . LYS A 1 260 ? 16.073 57.043 39.670 1.00 36.06 252 LYS A O 1
ATOM 1933 N N . ARG A 1 261 ? 14.631 57.229 37.978 1.00 28.77 253 ARG A N 1
ATOM 1934 C CA . ARG A 1 261 ? 14.547 58.674 38.135 1.00 32.51 253 ARG A CA 1
ATOM 1935 C C . ARG A 1 261 ? 13.095 59.135 38.022 1.00 30.35 253 ARG A C 1
ATOM 1936 O O . ARG A 1 261 ? 12.209 58.378 37.630 1.00 27.49 253 ARG A O 1
ATOM 1944 N N . ASP A 1 262 ? 12.855 60.397 38.388 1.00 32.52 254 ASP A N 1
ATOM 1945 C CA . ASP A 1 262 ? 11.509 60.949 38.291 1.00 31.71 254 ASP A CA 1
ATOM 1946 C C . ASP A 1 262 ? 11.105 61.082 36.836 1.00 25.24 254 ASP A C 1
ATOM 1947 O O . ASP A 1 262 ? 11.910 61.457 35.984 1.00 27.92 254 ASP A O 1
ATOM 1952 N N . THR A 1 263 ? 9.832 60.808 36.547 1.00 24.17 255 THR A N 1
ATOM 1953 C CA . THR A 1 263 ? 9.322 60.964 35.194 1.00 25.46 255 THR A CA 1
ATOM 1954 C C . THR A 1 263 ? 7.882 61.466 35.266 1.00 22.37 255 THR A C 1
ATOM 1955 O O . THR A 1 263 ? 7.363 61.811 36.334 1.00 23.27 255 THR A O 1
ATOM 1959 N N . THR A 1 264 ? 7.244 61.534 34.106 1.00 21.39 256 THR A N 1
ATOM 1960 C CA . THR A 1 264 ? 5.899 62.078 33.986 1.00 20.93 256 THR A CA 1
ATOM 1961 C C . THR A 1 264 ? 5.132 61.271 32.950 1.00 18.20 256 THR A C 1
ATOM 1962 O O . THR A 1 264 ? 5.714 60.528 32.157 1.00 19.05 256 THR A O 1
ATOM 1966 N N . VAL A 1 265 ? 3.804 61.411 32.948 1.00 18.46 257 VAL A N 1
ATOM 1967 C CA . VAL A 1 265 ? 2.996 60.727 31.940 1.00 17.16 257 VAL A CA 1
ATOM 1968 C C . VAL A 1 265 ? 3.481 61.074 30.535 1.00 20.07 257 VAL A C 1
ATOM 1969 O O . VAL A 1 265 ? 3.636 60.194 29.668 1.00 18.83 257 VAL A O 1
ATOM 1973 N N . GLU A 1 266 ? 3.718 62.366 30.281 1.00 19.74 258 GLU A N 1
ATOM 1974 C CA . GLU A 1 266 ? 4.089 62.784 28.937 1.00 20.17 258 GLU A CA 1
ATOM 1975 C C . GLU A 1 266 ? 5.441 62.218 28.551 1.00 20.28 258 GLU A C 1
ATOM 1976 O O . GLU A 1 266 ? 5.661 61.867 27.385 1.00 20.40 258 GLU A O 1
ATOM 1982 N N . GLU A 1 267 ? 6.387 62.183 29.498 1.00 18.58 259 GLU A N 1
ATOM 1983 C CA . GLU A 1 267 ? 7.715 61.674 29.181 1.00 19.30 259 GLU A CA 1
ATOM 1984 C C . GLU A 1 267 ? 7.677 60.182 28.883 1.00 21.38 259 GLU A C 1
ATOM 1985 O O . GLU A 1 267 ? 8.303 59.718 27.925 1.00 19.20 259 GLU A O 1
ATOM 1991 N N . VAL A 1 268 ? 6.961 59.420 29.708 1.00 17.87 260 VAL A N 1
ATOM 1992 C CA . VAL A 1 268 ? 6.815 57.984 29.484 1.00 17.31 260 VAL A CA 1
ATOM 1993 C C . VAL A 1 268 ? 6.214 57.732 28.108 1.00 18.07 260 VAL A C 1
ATOM 1994 O O . VAL A 1 268 ? 6.721 56.924 27.317 1.00 18.15 260 VAL A O 1
ATOM 1998 N N . ASN A 1 269 ? 5.124 58.432 27.792 1.00 17.26 261 ASN A N 1
ATOM 1999 C CA . ASN A 1 269 ? 4.496 58.255 26.489 1.00 16.10 261 ASN A CA 1
ATOM 2000 C C . ASN A 1 269 ? 5.453 58.624 25.357 1.00 19.36 261 ASN A C 1
ATOM 2001 O O . ASN A 1 269 ? 5.535 57.901 24.360 1.00 20.45 261 ASN A O 1
ATOM 2006 N N . SER A 1 270 ? 6.226 59.710 25.510 1.00 19.72 262 SER A N 1
ATOM 2007 C CA A SER A 1 270 ? 7.151 60.116 24.448 0.74 20.31 262 SER A CA 1
ATOM 2008 C CA B SER A 1 270 ? 7.148 60.115 24.449 0.26 20.36 262 SER A CA 1
ATOM 2009 C C . SER A 1 270 ? 8.231 59.069 24.204 1.00 19.04 262 SER A C 1
ATOM 2010 O O . SER A 1 270 ? 8.669 58.865 23.061 1.00 21.21 262 SER A O 1
ATOM 2015 N N . ILE A 1 271 ? 8.719 58.438 25.263 1.00 18.98 263 ILE A N 1
ATOM 2016 C CA . ILE A 1 271 ? 9.721 57.388 25.108 1.00 19.46 263 ILE A CA 1
ATOM 2017 C C . ILE A 1 271 ? 9.167 56.232 24.280 1.00 21.63 263 ILE A C 1
ATOM 2018 O O . ILE A 1 271 ? 9.834 55.705 23.381 1.00 20.34 263 ILE A O 1
ATOM 2023 N N . LEU A 1 272 ? 7.940 55.820 24.568 1.00 18.29 264 LEU A N 1
ATOM 2024 C CA . LEU A 1 272 ? 7.344 54.706 23.849 1.00 17.39 264 LEU A CA 1
ATOM 2025 C C . LEU A 1 272 ? 6.953 55.114 22.441 1.00 20.72 264 LEU A C 1
ATOM 2026 O O . LEU A 1 272 ? 7.051 54.298 21.517 1.00 19.68 264 LEU A O 1
ATOM 2031 N N . GLN A 1 273 ? 6.563 56.374 22.244 1.00 19.02 265 GLN A N 1
ATOM 2032 C CA . GLN A 1 273 ? 6.253 56.809 20.885 1.00 19.13 265 GLN A CA 1
ATOM 2033 C C . GLN A 1 273 ? 7.485 56.739 20.005 1.00 21.29 265 GLN A C 1
ATOM 2034 O O . GLN A 1 273 ? 7.417 56.285 18.858 1.00 22.27 265 GLN A O 1
ATOM 2040 N N . ALA A 1 274 ? 8.620 57.194 20.527 1.00 20.08 266 ALA A N 1
ATOM 2041 C CA . ALA A 1 274 ? 9.852 57.158 19.755 1.00 19.64 266 ALA A CA 1
ATOM 2042 C C . ALA A 1 274 ? 10.259 55.726 19.427 1.00 20.88 266 ALA A C 1
ATOM 2043 O O . ALA A 1 274 ? 10.713 55.436 18.310 1.00 22.66 266 ALA A O 1
ATOM 2045 N N . ALA A 1 275 ? 10.115 54.815 20.393 1.00 20.41 267 ALA A N 1
ATOM 2046 C CA . ALA A 1 275 ? 10.442 53.419 20.138 1.00 20.11 267 ALA A CA 1
ATOM 2047 C C . ALA A 1 275 ? 9.532 52.828 19.066 1.00 19.76 267 ALA A C 1
ATOM 2048 O O . ALA A 1 275 ? 9.985 52.053 18.208 1.00 20.86 267 ALA A O 1
ATOM 2050 N N . ALA A 1 276 ? 8.239 53.139 19.130 1.00 18.41 268 ALA A N 1
ATOM 2051 C CA . ALA A 1 276 ? 7.302 52.604 18.148 1.00 17.56 268 ALA A CA 1
ATOM 2052 C C . ALA A 1 276 ? 7.584 53.121 16.747 1.00 26.20 268 ALA A C 1
ATOM 2053 O O . ALA A 1 276 ? 7.319 52.424 15.761 1.00 23.87 268 ALA A O 1
ATOM 2055 N N . GLU A 1 277 ? 8.078 54.343 16.636 1.00 24.24 269 GLU A N 1
ATOM 2056 C CA . GLU A 1 277 ? 8.404 54.914 15.338 1.00 30.78 269 GLU A CA 1
ATOM 2057 C C . GLU A 1 277 ? 9.787 54.519 14.857 1.00 30.05 269 GLU A C 1
ATOM 2058 O O . GLU A 1 277 ? 10.104 54.727 13.680 1.00 37.07 269 GLU A O 1
ATOM 2064 N N . GLY A 1 278 ? 10.610 53.954 15.723 1.00 26.64 270 GLY A N 1
ATOM 2065 C CA . GLY A 1 278 ? 11.967 53.634 15.385 1.00 28.33 270 GLY A CA 1
ATOM 2066 C C . GLY A 1 278 ? 12.296 52.168 15.476 1.00 24.10 270 GLY A C 1
ATOM 2067 O O . GLY A 1 278 ? 11.776 51.347 14.715 1.00 30.94 270 GLY A O 1
ATOM 2068 N N . GLU A 1 279 ? 13.152 51.824 16.431 1.00 27.51 271 GLU A N 1
ATOM 2069 C CA . GLU A 1 279 ? 13.728 50.489 16.475 1.00 26.72 271 GLU A CA 1
ATOM 2070 C C . GLU A 1 279 ? 12.676 49.387 16.623 1.00 26.42 271 GLU A C 1
ATOM 2071 O O . GLU A 1 279 ? 12.891 48.263 16.160 1.00 28.72 271 GLU A O 1
ATOM 2073 N N . LEU A 1 280 ? 11.551 49.667 17.274 1.00 24.72 272 LEU A N 1
ATOM 2074 C CA . LEU A 1 280 ? 10.530 48.642 17.500 1.00 22.32 272 LEU A CA 1
ATOM 2075 C C . LEU A 1 280 ? 9.329 48.780 16.576 1.00 21.40 272 LEU A C 1
ATOM 2076 O O . LEU A 1 280 ? 8.249 48.246 16.869 1.00 21.18 272 LEU A O 1
ATOM 2081 N N . LYS A 1 281 ? 9.494 49.449 15.441 1.00 21.64 273 LYS A N 1
ATOM 2082 C CA . LYS A 1 281 ? 8.378 49.637 14.522 1.00 21.71 273 LYS A CA 1
ATOM 2083 C C . LYS A 1 281 ? 7.787 48.302 14.093 1.00 22.64 273 LYS A C 1
ATOM 2084 O O . LYS A 1 281 ? 8.514 47.349 13.807 1.00 23.84 273 LYS A O 1
ATOM 2090 N N . ASP A 1 282 ? 6.448 48.259 14.077 1.00 23.34 274 ASP A N 1
ATOM 2091 C CA . ASP A 1 282 ? 5.601 47.125 13.720 1.00 24.98 274 ASP A CA 1
ATOM 2092 C C . ASP A 1 282 ? 5.571 46.042 14.792 1.00 25.23 274 ASP A C 1
ATOM 2093 O O . ASP A 1 282 ? 4.643 45.222 14.812 1.00 29.80 274 ASP A O 1
ATOM 2098 N N . ILE A 1 283 ? 6.483 46.090 15.754 1.00 19.82 275 ILE A N 1
ATOM 2099 C CA . ILE A 1 283 ? 6.436 45.167 16.890 1.00 17.25 275 ILE A CA 1
ATOM 2100 C C . ILE A 1 283 ? 5.676 45.782 18.051 1.00 15.67 275 ILE A C 1
ATOM 2101 O O . ILE A 1 283 ? 4.767 45.166 18.626 1.00 14.71 275 ILE A O 1
ATOM 2106 N N . LEU A 1 284 ? 6.047 47.020 18.353 1.00 18.26 276 LEU A N 1
ATOM 2107 C CA . LEU A 1 284 ? 5.377 47.896 19.307 1.00 17.39 276 LEU A CA 1
ATOM 2108 C C . LEU A 1 284 ? 4.670 48.986 18.525 1.00 18.30 276 LEU A C 1
ATOM 2109 O O . LEU A 1 284 ? 5.298 49.656 17.697 1.00 19.74 276 LEU A O 1
ATOM 2114 N N . THR A 1 285 ? 3.382 49.169 18.798 1.00 17.05 277 THR A N 1
ATOM 2115 C CA . THR A 1 285 ? 2.612 50.278 18.263 1.00 14.94 277 THR A CA 1
ATOM 2116 C C . THR A 1 285 ? 2.264 51.254 19.373 1.00 16.18 277 THR A C 1
ATOM 2117 O O . THR A 1 285 ? 2.294 50.919 20.561 1.00 16.38 277 THR A O 1
ATOM 2121 N N . TYR A 1 286 ? 1.898 52.459 18.963 1.00 19.62 278 TYR A N 1
ATOM 2122 C CA . TYR A 1 286 ? 1.597 53.566 19.864 1.00 16.92 278 TYR A CA 1
ATOM 2123 C C . TYR A 1 286 ? 0.179 54.028 19.572 1.00 17.97 278 TYR A C 1
ATOM 2124 O O . TYR A 1 286 ? -0.125 54.429 18.445 1.00 21.51 278 TYR A O 1
ATOM 2133 N N . ASN A 1 287 ? -0.690 53.980 20.583 1.00 17.17 279 ASN A N 1
ATOM 2134 C CA A ASN A 1 287 ? -2.117 54.220 20.410 0.40 16.90 279 ASN A CA 1
ATOM 2135 C CA B ASN A 1 287 ? -2.110 54.225 20.387 0.60 16.85 279 ASN A CA 1
ATOM 2136 C C . ASN A 1 287 ? -2.585 55.367 21.286 1.00 19.49 279 ASN A C 1
ATOM 2137 O O . ASN A 1 287 ? -2.329 55.371 22.497 1.00 18.57 279 ASN A O 1
ATOM 2146 N N . THR A 1 288 ? -3.304 56.316 20.682 1.00 18.69 280 THR A N 1
ATOM 2147 C CA . THR A 1 288 ? -3.926 57.406 21.414 1.00 19.05 280 THR A CA 1
ATOM 2148 C C . THR A 1 288 ? -5.439 57.468 21.236 1.00 21.81 280 THR A C 1
ATOM 2149 O O . THR A 1 288 ? -6.074 58.348 21.828 1.00 25.22 280 THR A O 1
ATOM 2153 N N . GLU A 1 289 ? -6.023 56.611 20.409 1.00 20.25 281 GLU A N 1
ATOM 2154 C CA . GLU A 1 289 ? -7.459 56.638 20.145 1.00 19.48 281 GLU A CA 1
ATOM 2155 C C . GLU A 1 289 ? -8.211 55.911 21.249 1.00 20.56 281 GLU A C 1
ATOM 2156 O O . GLU A 1 289 ? -7.655 55.039 21.916 1.00 20.78 281 GLU A O 1
ATOM 2162 N N . PRO A 1 290 ? -9.497 56.241 21.441 1.00 21.99 282 PRO A N 1
ATOM 2163 C CA . PRO A 1 290 ? -10.286 55.639 22.543 1.00 19.87 282 PRO A CA 1
ATOM 2164 C C . PRO A 1 290 ? -10.817 54.275 22.135 1.00 21.30 282 PRO A C 1
ATOM 2165 O O . PRO A 1 290 ? -11.984 54.082 21.803 1.00 23.93 282 PRO A O 1
ATOM 2169 N N . LEU A 1 291 ? -9.916 53.311 22.109 1.00 19.51 283 LEU A N 1
ATOM 2170 C CA . LEU A 1 291 ? -10.228 51.979 21.609 1.00 20.87 283 LEU A CA 1
ATOM 2171 C C . LEU A 1 291 ? -10.453 51.006 22.753 1.00 16.87 283 LEU A C 1
ATOM 2172 O O . LEU A 1 291 ? -10.170 51.292 23.912 1.00 17.07 283 LEU A O 1
ATOM 2177 N N . VAL A 1 292 ? -11.033 49.853 22.415 1.00 16.87 284 VAL A N 1
ATOM 2178 C CA . VAL A 1 292 ? -11.276 48.779 23.369 1.00 15.15 284 VAL A CA 1
ATOM 2179 C C . VAL A 1 292 ? -10.653 47.488 22.845 1.00 15.49 284 VAL A C 1
ATOM 2180 O O . VAL A 1 292 ? -10.146 47.430 21.736 1.00 15.10 284 VAL A O 1
ATOM 2184 N N . SER A 1 293 ? -10.705 46.428 23.651 1.00 14.64 285 SER A N 1
ATOM 2185 C CA . SER A 1 293 ? -9.852 45.286 23.348 1.00 13.80 285 SER A CA 1
ATOM 2186 C C . SER A 1 293 ? -10.158 44.687 21.974 1.00 15.50 285 SER A C 1
ATOM 2187 O O . SER A 1 293 ? -9.227 44.303 21.255 1.00 14.37 285 SER A O 1
ATOM 2190 N N . ILE A 1 294 ? -11.429 44.591 21.577 1.00 15.18 286 ILE A N 1
ATOM 2191 C CA . ILE A 1 294 ? -11.734 43.901 20.328 1.00 15.25 286 ILE A CA 1
ATOM 2192 C C . ILE A 1 294 ? -11.135 44.627 19.142 1.00 15.70 286 ILE A C 1
ATOM 2193 O O . ILE A 1 294 ? -10.890 44.014 18.094 1.00 15.47 286 ILE A O 1
ATOM 2198 N N . ASP A 1 295 ? -10.828 45.917 19.283 1.00 14.38 287 ASP A N 1
ATOM 2199 C CA . ASP A 1 295 ? -10.211 46.641 18.174 1.00 16.04 287 ASP A CA 1
ATOM 2200 C C . ASP A 1 295 ? -8.790 46.160 17.872 1.00 16.05 287 ASP A C 1
ATOM 2201 O O . ASP A 1 295 ? -8.251 46.484 16.802 1.00 17.74 287 ASP A O 1
ATOM 2206 N N . PHE A 1 296 ? -8.179 45.410 18.771 1.00 14.07 288 PHE A N 1
ATOM 2207 C CA . PHE A 1 296 ? -6.860 44.819 18.561 1.00 14.59 288 PHE A CA 1
ATOM 2208 C C . PHE A 1 296 ? -6.933 43.344 18.194 1.00 15.95 288 PHE A C 1
ATOM 2209 O O . PHE A 1 296 ? -5.896 42.702 17.988 1.00 14.73 288 PHE A O 1
ATOM 2217 N N . ASN A 1 297 ? -8.140 42.796 18.050 1.00 14.87 289 ASN A N 1
ATOM 2218 C CA . ASN A 1 297 ? -8.251 41.435 17.568 1.00 14.17 289 ASN A CA 1
ATOM 2219 C C . ASN A 1 297 ? -7.739 41.359 16.132 1.00 16.59 289 ASN A C 1
ATOM 2220 O O . ASN A 1 297 ? -8.040 42.218 15.297 1.00 17.37 289 ASN A O 1
ATOM 2225 N N . HIS A 1 298 ? -6.922 40.348 15.863 1.00 16.00 290 HIS A N 1
ATOM 2226 C CA . HIS A 1 298 ? -6.322 40.104 14.558 1.00 16.43 290 HIS A CA 1
ATOM 2227 C C . HIS A 1 298 ? -5.276 41.159 14.192 1.00 18.44 290 HIS A C 1
ATOM 2228 O O . HIS A 1 298 ? -4.916 41.309 13.028 1.00 20.66 290 HIS A O 1
ATOM 2235 N N . ASN A 1 299 ? -4.776 41.872 15.190 1.00 16.85 291 ASN A N 1
ATOM 2236 C CA . ASN A 1 299 ? -3.660 42.797 15.030 1.00 15.32 291 ASN A CA 1
ATOM 2237 C C . ASN A 1 299 ? -2.347 42.036 15.203 1.00 15.72 291 ASN A C 1
ATOM 2238 O O . ASN A 1 299 ? -2.159 41.390 16.250 1.00 17.10 291 ASN A O 1
ATOM 2243 N N . PRO A 1 300 ? -1.430 42.079 14.237 1.00 16.88 292 PRO A N 1
ATOM 2244 C CA . PRO A 1 300 ? -0.209 41.251 14.302 1.00 16.54 292 PRO A CA 1
ATOM 2245 C C . PRO A 1 300 ? 0.911 41.820 15.152 1.00 16.96 292 PRO A C 1
ATOM 2246 O O . PRO A 1 300 ? 1.984 41.205 15.228 1.00 14.72 292 PRO A O 1
ATOM 2250 N N . ALA A 1 301 ? 0.733 42.986 15.768 1.00 16.92 293 ALA A N 1
ATOM 2251 C CA . ALA A 1 301 ? 1.802 43.527 16.590 1.00 18.03 293 ALA A CA 1
ATOM 2252 C C . ALA A 1 301 ? 1.985 42.701 17.852 1.00 14.13 293 ALA A C 1
ATOM 2253 O O . ALA A 1 301 ? 1.065 42.042 18.339 1.00 15.04 293 ALA A O 1
ATOM 2255 N N . SER A 1 302 ? 3.187 42.786 18.427 1.00 13.38 294 SER A N 1
ATOM 2256 C CA . SER A 1 302 ? 3.421 42.125 19.707 1.00 13.38 294 SER A CA 1
ATOM 2257 C C . SER A 1 302 ? 2.853 42.902 20.890 1.00 15.29 294 SER A C 1
ATOM 2258 O O . SER A 1 302 ? 2.474 42.300 21.909 1.00 14.38 294 SER A O 1
ATOM 2261 N N . SER A 1 303 ? 2.864 44.218 20.803 1.00 15.10 295 SER A N 1
ATOM 2262 C CA . SER A 1 303 ? 2.595 45.078 21.958 1.00 14.08 295 SER A CA 1
ATOM 2263 C C . SER A 1 303 ? 1.970 46.357 21.424 1.00 14.98 295 SER A C 1
ATOM 2264 O O . SER A 1 303 ? 2.637 47.132 20.738 1.00 16.23 295 SER A O 1
ATOM 2267 N N . ASN A 1 304 ? 0.679 46.567 21.682 1.00 14.90 296 ASN A N 1
ATOM 2268 C CA . ASN A 1 304 ? -0.015 47.799 21.272 1.00 13.85 296 ASN A CA 1
ATOM 2269 C C . ASN A 1 304 ? -0.145 48.705 22.488 1.00 12.65 296 ASN A C 1
ATOM 2270 O O . ASN A 1 304 ? -1.128 48.637 23.242 1.00 14.68 296 ASN A O 1
ATOM 2275 N N . PHE A 1 305 ? 0.833 49.582 22.655 1.00 13.94 297 PHE A N 1
ATOM 2276 C CA . PHE A 1 305 ? 0.870 50.432 23.822 1.00 14.36 297 PHE A CA 1
ATOM 2277 C C . PHE A 1 305 ? -0.288 51.408 23.788 1.00 16.28 297 PHE A C 1
ATOM 2278 O O . PHE A 1 305 ? -0.530 52.060 22.764 1.00 15.96 297 PHE A O 1
ATOM 2286 N N . ASP A 1 306 ? -0.975 51.566 24.914 1.00 14.62 298 ASP A N 1
ATOM 2287 C CA . ASP A 1 306 ? -2.125 52.472 24.991 1.00 15.29 298 ASP A CA 1
ATOM 2288 C C . ASP A 1 306 ? -1.738 53.686 25.830 1.00 15.25 298 ASP A C 1
ATOM 2289 O O . ASP A 1 306 ? -1.804 53.676 27.061 1.00 16.35 298 ASP A O 1
ATOM 2294 N N . ALA A 1 307 ? -1.358 54.751 25.140 1.00 16.31 299 ALA A N 1
ATOM 2295 C CA . ALA A 1 307 ? -0.880 55.950 25.794 1.00 15.26 299 ALA A CA 1
ATOM 2296 C C . ALA A 1 307 ? -1.962 56.618 26.621 1.00 17.96 299 ALA A C 1
ATOM 2297 O O . ALA A 1 307 ? -1.640 57.403 27.529 1.00 19.40 299 ALA A O 1
ATOM 2299 N N . THR A 1 308 ? -3.236 56.326 26.327 1.00 16.80 300 THR A N 1
ATOM 2300 C CA . THR A 1 308 ? -4.309 56.961 27.075 1.00 17.16 300 THR A CA 1
ATOM 2301 C C . THR A 1 308 ? -4.396 56.456 28.506 1.00 15.76 300 THR A C 1
ATOM 2302 O O . THR A 1 308 ? -5.044 57.100 29.341 1.00 20.49 300 THR A O 1
ATOM 2306 N N . LEU A 1 309 ? -3.757 55.326 28.816 1.00 16.80 301 LEU A N 1
ATOM 2307 C CA . LEU A 1 309 ? -3.877 54.688 30.118 1.00 18.15 301 LEU A CA 1
ATOM 2308 C C . LEU A 1 309 ? -2.695 54.958 31.037 1.00 17.24 301 LEU A C 1
ATOM 2309 O O . LEU A 1 309 ? -2.726 54.545 32.195 1.00 17.95 301 LEU A O 1
ATOM 2314 N N . THR A 1 310 ? -1.662 55.627 30.554 1.00 15.45 302 THR A N 1
ATOM 2315 C CA . THR A 1 310 ? -0.453 55.812 31.351 1.00 15.93 302 THR A CA 1
ATOM 2316 C C . THR A 1 310 ? -0.716 56.630 32.604 1.00 16.16 302 THR A C 1
ATOM 2317 O O . THR A 1 310 ? -1.351 57.690 32.552 1.00 17.53 302 THR A O 1
ATOM 2321 N N . LYS A 1 311 ? -0.197 56.155 33.742 1.00 18.15 303 LYS A N 1
ATOM 2322 C CA . LYS A 1 311 ? -0.270 56.902 34.989 1.00 18.72 303 LYS A CA 1
ATOM 2323 C C . LYS A 1 311 ? 1.106 56.949 35.632 1.00 18.37 303 LYS A C 1
ATOM 2324 O O . LYS A 1 311 ? 1.890 56.000 35.518 1.00 17.31 303 LYS A O 1
ATOM 2330 N N . VAL A 1 312 ? 1.385 58.053 36.319 1.00 16.34 304 VAL A N 1
ATOM 2331 C CA . VAL A 1 312 ? 2.595 58.187 37.109 1.00 17.56 304 VAL A CA 1
ATOM 2332 C C . VAL A 1 312 ? 2.229 58.850 38.429 1.00 17.79 304 VAL A C 1
ATOM 2333 O O . VAL A 1 312 ? 1.613 59.921 38.438 1.00 19.96 304 VAL A O 1
ATOM 2337 N N . SER A 1 313 ? 2.645 58.236 39.542 1.00 17.60 305 SER A N 1
ATOM 2338 C CA . SER A 1 313 ? 2.456 58.819 40.865 1.00 18.23 305 SER A CA 1
ATOM 2339 C C . SER A 1 313 ? 3.774 58.646 41.606 1.00 19.52 305 SER A C 1
ATOM 2340 O O . SER A 1 313 ? 4.185 57.517 41.900 1.00 18.53 305 SER A O 1
ATOM 2343 N N . GLY A 1 314 ? 4.470 59.762 41.805 1.00 19.58 306 GLY A N 1
ATOM 2344 C CA . GLY A 1 314 ? 5.832 59.717 42.344 1.00 20.19 306 GLY A CA 1
ATOM 2345 C C . GLY A 1 314 ? 6.701 58.979 41.341 1.00 22.36 306 GLY A C 1
ATOM 2346 O O . GLY A 1 314 ? 6.612 59.219 40.137 1.00 23.12 306 GLY A O 1
ATOM 2347 N N . LYS A 1 315 ? 7.541 58.043 41.805 1.00 21.64 307 LYS A N 1
ATOM 2348 C CA . LYS A 1 315 ? 8.374 57.287 40.873 1.00 23.85 307 LYS A CA 1
ATOM 2349 C C . LYS A 1 315 ? 7.700 56.016 40.404 1.00 21.86 307 LYS A C 1
ATOM 2350 O O . LYS A 1 315 ? 8.325 55.212 39.698 1.00 23.63 307 LYS A O 1
ATOM 2356 N N . LEU A 1 316 ? 6.435 55.816 40.768 1.00 19.71 308 LEU A N 1
ATOM 2357 C CA . LEU A 1 316 ? 5.687 54.652 40.337 1.00 18.07 308 LEU A CA 1
ATOM 2358 C C . LEU A 1 316 ? 4.9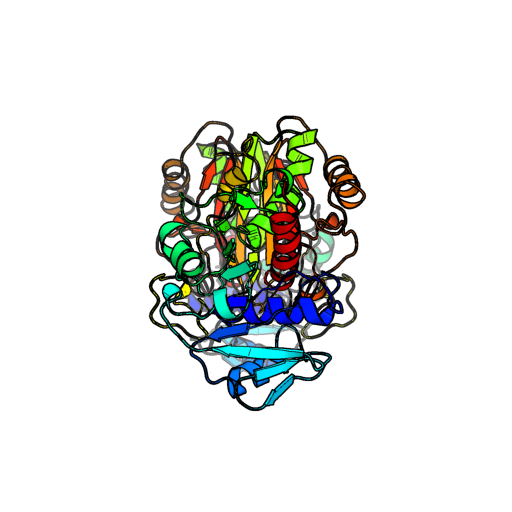92 54.956 39.018 1.00 18.29 308 LEU A C 1
ATOM 2359 O O . LEU A 1 316 ? 4.225 55.910 38.923 1.00 18.26 308 LEU A O 1
ATOM 2364 N N . VAL A 1 317 ? 5.243 54.111 38.022 1.00 16.21 309 VAL A N 1
ATOM 2365 C CA . VAL A 1 317 ? 4.703 54.235 36.677 1.00 18.22 309 VAL A CA 1
ATOM 2366 C C . VAL A 1 317 ? 3.825 53.035 36.366 1.00 18.47 309 VAL A C 1
ATOM 2367 O O . VAL A 1 317 ? 4.196 51.903 36.685 1.00 17.86 309 VAL A O 1
ATOM 2371 N N . LYS A 1 318 ? 2.680 53.273 35.712 1.00 16.30 310 LYS A N 1
ATOM 2372 C CA . LYS A 1 318 ? 1.845 52.203 35.153 1.00 13.94 310 LYS A CA 1
ATOM 2373 C C . LYS A 1 318 ? 1.733 52.433 33.654 1.00 16.56 310 LYS A C 1
ATOM 2374 O O . LYS A 1 318 ? 1.337 53.527 33.215 1.00 18.93 310 LYS A O 1
ATOM 2380 N N . VAL A 1 319 ? 2.157 51.440 32.874 1.00 15.73 311 VAL A N 1
ATOM 2381 C CA . VAL A 1 319 ? 1.963 51.413 31.426 1.00 14.27 311 VAL A CA 1
ATOM 2382 C C . VAL A 1 319 ? 1.221 50.148 31.025 1.00 15.45 311 VAL A C 1
ATOM 2383 O O . VAL A 1 319 ? 1.428 49.072 31.600 1.00 15.75 311 VAL A O 1
ATOM 2387 N N . SER A 1 320 ? 0.362 50.277 30.033 1.00 15.74 312 SER A N 1
ATOM 2388 C CA . SER A 1 320 ? -0.507 49.183 29.618 1.00 14.24 312 SER A CA 1
ATOM 2389 C C . SER A 1 320 ? -0.461 49.013 28.114 1.00 14.39 312 SER A C 1
ATOM 2390 O O . SER A 1 320 ? -0.396 49.997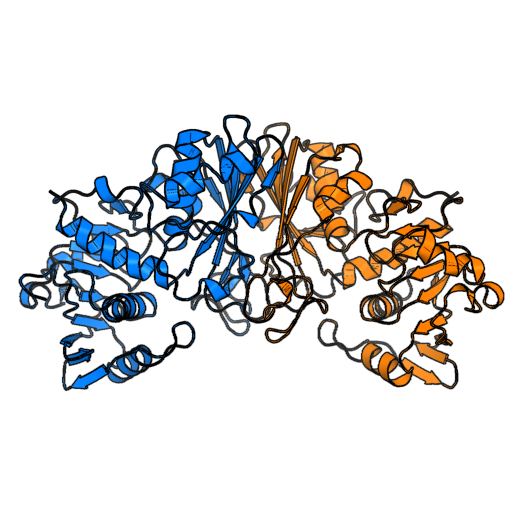 27.364 1.00 15.65 312 SER A O 1
ATOM 2393 N N . SER A 1 321 ? -0.519 47.758 27.686 1.00 12.73 313 SER A N 1
ATOM 2394 C CA . SER A 1 321 ? -0.409 47.414 26.283 1.00 13.21 313 SER A CA 1
ATOM 2395 C C . SER A 1 321 ? -1.368 46.294 25.923 1.00 13.16 313 SER A C 1
ATOM 2396 O O . SER A 1 321 ? -1.394 45.251 26.590 1.00 14.70 313 SER A O 1
ATOM 2399 N N . TRP A 1 322 ? -2.123 46.509 24.858 1.00 13.18 314 TRP A N 1
ATOM 2400 C CA . TRP A 1 322 ? -3.005 45.483 24.343 1.00 13.64 314 TRP A CA 1
ATOM 2401 C C . TRP A 1 322 ? -2.264 44.508 23.434 1.00 13.69 314 TRP A C 1
ATOM 2402 O O . TRP A 1 322 ? -1.402 44.905 22.656 1.00 14.65 314 TRP A O 1
ATOM 2413 N N . TYR A 1 323 ? -2.666 43.247 23.453 1.00 14.92 315 TYR A N 1
ATOM 2414 C CA . TYR A 1 323 ? -2.051 42.329 22.509 1.00 13.95 315 TYR A CA 1
ATOM 2415 C C . TYR A 1 323 ? -3.018 41.232 22.132 1.00 13.94 315 TYR A C 1
ATOM 2416 O O . TYR A 1 323 ? -3.716 40.686 22.990 1.00 14.08 315 TYR A O 1
ATOM 2425 N N . ASP A 1 324 ? -3.087 40.941 20.838 1.00 13.21 316 ASP A N 1
ATOM 2426 C CA . ASP A 1 324 ? -3.796 39.743 20.404 1.00 12.64 316 ASP A CA 1
ATOM 2427 C C . ASP A 1 324 ? -2.885 38.575 20.790 1.00 14.73 316 ASP A C 1
ATOM 2428 O O . ASP A 1 324 ? -1.855 38.343 20.161 1.00 14.09 316 ASP A O 1
ATOM 2433 N N . ASN A 1 325 ? -3.223 37.887 21.878 1.00 13.52 317 ASN A N 1
ATOM 2434 C CA . ASN A 1 325 ? -2.389 36.848 22.480 1.00 13.66 317 ASN A CA 1
ATOM 2435 C C . ASN A 1 325 ? -2.231 35.619 21.597 1.00 16.01 317 ASN A C 1
ATOM 2436 O O . ASN A 1 325 ? -1.363 34.782 21.878 1.00 18.35 317 ASN A O 1
ATOM 2441 N N . GLU A 1 326 ? -3.018 35.505 20.532 1.00 13.56 318 GLU A N 1
ATOM 2442 C CA . GLU A 1 326 ? -2.796 34.502 19.500 1.00 14.25 318 GLU A CA 1
ATOM 2443 C C . GLU A 1 326 ? -2.069 35.030 18.267 1.00 13.48 318 GLU A C 1
ATOM 2444 O O . GLU A 1 326 ? -1.101 34.408 17.815 1.00 15.13 318 GLU A O 1
ATOM 2450 N N . TRP A 1 327 ? -2.535 36.139 17.694 1.00 13.76 319 TRP A N 1
ATOM 2451 C CA . TRP A 1 327 ? -2.096 36.580 16.373 1.00 15.13 319 TRP A CA 1
ATOM 2452 C C . TRP A 1 327 ? -0.713 37.218 16.392 1.00 15.21 319 TRP A C 1
ATOM 2453 O O . TRP A 1 327 ? 0.086 37.015 15.470 1.00 14.38 319 TRP A O 1
ATOM 2464 N N . GLY A 1 328 ? -0.412 38.019 17.400 1.00 13.20 320 GLY A N 1
ATOM 2465 C CA . GLY A 1 328 ? 0.912 38.613 17.457 1.00 14.27 320 GLY A CA 1
ATOM 2466 C C . GLY A 1 328 ? 1.976 37.543 17.509 1.00 14.19 320 GLY A C 1
ATOM 2467 O O . GLY A 1 328 ? 2.913 37.531 16.695 1.00 15.22 320 GLY A O 1
ATOM 2468 N N . PHE A 1 329 ? 1.798 36.592 18.422 1.00 12.88 321 PHE A N 1
ATOM 2469 C CA . PHE A 1 329 ? 2.747 35.520 18.620 1.00 12.31 321 PHE A CA 1
ATOM 2470 C C . PHE A 1 329 ? 2.887 34.682 17.358 1.00 13.08 321 PHE A C 1
ATOM 2471 O O . PHE A 1 329 ? 4.007 34.295 16.999 1.00 13.88 321 PHE A O 1
ATOM 2479 N N . SER A 1 330 ? 1.769 34.387 16.679 1.00 13.71 322 SER A N 1
ATOM 2480 C CA . SER A 1 330 ? 1.830 33.625 15.439 1.00 14.00 322 SER A CA 1
ATOM 2481 C C . SER A 1 330 ? 2.722 34.314 14.420 1.00 14.89 322 SER A C 1
ATOM 2482 O O . SER A 1 330 ? 3.517 33.672 13.729 1.00 14.60 322 SER A O 1
ATOM 2485 N N . ASN A 1 331 ? 2.541 35.626 14.251 1.00 15.29 323 ASN A N 1
ATOM 2486 C CA . ASN A 1 331 ? 3.369 36.366 13.303 1.00 14.95 323 ASN A CA 1
ATOM 2487 C C . ASN A 1 331 ? 4.824 36.398 13.735 1.00 15.85 323 ASN A C 1
ATOM 2488 O O . ASN A 1 331 ? 5.727 36.276 12.884 1.00 15.40 323 ASN A O 1
ATOM 2493 N N . ARG A 1 332 ? 5.082 36.532 15.042 1.00 13.24 324 ARG A N 1
ATOM 2494 C CA . ARG A 1 332 ? 6.461 36.517 15.522 1.00 13.51 324 ARG A CA 1
ATOM 2495 C C . ARG A 1 332 ? 7.139 35.173 15.296 1.00 14.67 324 ARG A C 1
ATOM 2496 O O . ARG A 1 332 ? 8.342 35.145 15.088 1.00 14.75 324 ARG A O 1
ATOM 2504 N N . MET A 1 333 ? 6.407 34.053 15.376 1.00 13.92 325 MET A N 1
ATOM 2505 C CA . MET A 1 333 ? 7.010 32.757 15.073 1.00 14.19 325 MET A CA 1
ATOM 2506 C C . MET A 1 333 ? 7.631 32.772 13.682 1.00 13.61 325 MET A C 1
ATOM 2507 O O . MET A 1 333 ? 8.717 32.216 13.469 1.00 15.33 325 MET A O 1
ATOM 2512 N N . LEU A 1 334 ? 6.952 33.398 12.726 1.00 15.51 326 LEU A N 1
ATOM 2513 C CA . LEU A 1 334 ? 7.471 33.497 11.369 1.00 16.31 326 LEU A CA 1
ATOM 2514 C C . LEU A 1 334 ? 8.664 34.445 11.293 1.00 14.73 326 LEU A C 1
ATOM 2515 O O . LEU A 1 334 ? 9.658 34.127 10.643 1.00 15.27 326 LEU A O 1
ATOM 2520 N N . ASP A 1 335 ? 8.600 35.589 11.985 1.00 14.60 327 ASP A N 1
ATOM 2521 C CA . ASP A 1 335 ? 9.752 36.490 12.053 1.00 15.88 327 ASP A CA 1
ATOM 2522 C C . ASP A 1 335 ? 10.979 35.775 12.610 1.00 15.92 327 ASP A C 1
ATOM 2523 O O . ASP A 1 335 ? 12.086 35.902 12.081 1.00 17.03 327 ASP A O 1
ATOM 2528 N N . THR A 1 336 ? 10.804 35.055 13.717 1.00 14.26 328 THR A N 1
ATOM 2529 C CA . THR A 1 336 ? 11.927 34.381 14.352 1.00 15.00 328 THR A CA 1
ATOM 2530 C C . THR A 1 336 ? 12.466 33.246 13.498 1.00 16.05 328 THR A C 1
ATOM 2531 O O . THR A 1 336 ? 13.677 32.994 13.493 1.00 16.40 328 THR A O 1
ATOM 2535 N N . THR A 1 337 ? 11.601 32.569 12.747 1.00 15.22 329 THR A N 1
ATOM 2536 C CA . THR A 1 337 ? 12.080 31.571 11.794 1.00 14.42 329 THR A CA 1
ATOM 2537 C C . T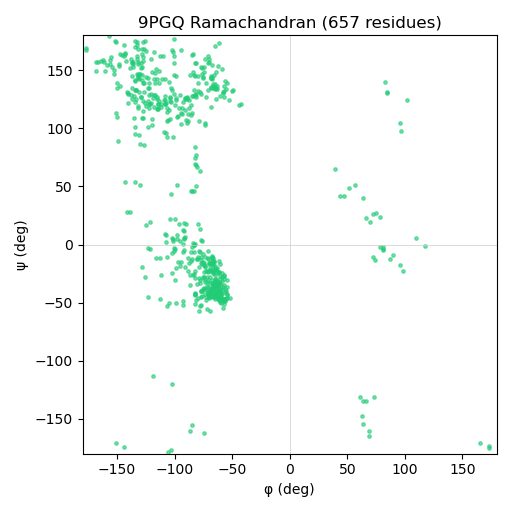HR A 1 337 ? 13.076 32.178 10.816 1.00 16.79 329 THR A C 1
ATOM 2538 O O . THR A 1 337 ? 14.141 31.611 10.558 1.00 17.27 329 THR A O 1
ATOM 2542 N N . VAL A 1 338 ? 12.718 33.319 10.229 1.00 16.63 330 VAL A N 1
ATOM 2543 C CA . VAL A 1 338 ? 13.626 33.952 9.280 1.00 15.68 330 VAL A CA 1
ATOM 2544 C C . VAL A 1 338 ? 14.907 34.382 9.977 1.00 16.84 330 VAL A C 1
ATOM 2545 O O . VAL A 1 338 ? 15.999 34.186 9.452 1.00 19.62 330 VAL A O 1
ATOM 2549 N N . ALA A 1 339 ? 14.796 34.968 11.168 1.00 16.09 331 ALA A N 1
ATOM 2550 C CA . ALA A 1 339 ? 16.001 35.414 11.860 1.00 17.95 331 ALA A CA 1
ATOM 2551 C C . ALA A 1 339 ? 16.933 34.249 12.169 1.00 18.22 331 ALA A C 1
ATOM 2552 O O . ALA A 1 339 ? 18.155 34.367 12.049 1.00 18.68 331 ALA A O 1
ATOM 2554 N N . LEU A 1 340 ? 16.366 33.129 12.616 1.00 17.29 332 LEU A N 1
ATOM 2555 C CA . LEU A 1 340 ? 17.183 31.975 12.957 1.00 16.71 332 LEU A CA 1
ATOM 2556 C C . LEU A 1 340 ? 17.916 31.442 11.738 1.00 18.73 332 LEU A C 1
ATOM 2557 O O . LEU A 1 340 ? 19.112 31.118 11.810 1.00 20.05 332 LEU A O 1
ATOM 2562 N N . MET A 1 341 ? 17.222 31.342 10.605 1.00 18.68 333 MET A N 1
ATOM 2563 C CA . MET A 1 341 ? 17.866 30.821 9.407 1.00 20.18 333 MET A CA 1
ATOM 2564 C C . MET A 1 341 ? 18.832 31.819 8.792 1.00 21.28 333 MET A C 1
ATOM 2565 O O . MET A 1 341 ? 19.705 31.401 8.009 1.00 25.75 333 MET A O 1
ATOM 2570 N N . SER A 1 342 ? 18.707 33.105 9.136 1.00 20.09 334 SER A N 1
ATOM 2571 C CA . SER A 1 342 ? 19.613 34.141 8.651 1.00 21.54 334 SER A CA 1
ATOM 2572 C C . SER A 1 342 ? 20.838 34.328 9.528 1.00 23.63 334 SER A C 1
ATOM 2573 O O . SER A 1 342 ? 21.764 35.032 9.120 1.00 24.46 334 SER A O 1
ATOM 2576 N N . ALA A 1 343 ? 20.853 33.734 10.718 1.00 19.94 335 ALA A N 1
ATOM 2577 C CA . ALA A 1 343 ? 21.938 33.930 11.668 1.00 21.91 335 ALA A CA 1
ATOM 2578 C C . ALA A 1 343 ? 23.235 33.342 11.143 1.00 21.77 335 ALA A C 1
ATOM 2579 O O . ALA A 1 343 ? 23.269 32.247 10.569 1.00 23.15 335 ALA A O 1
ATOM 2581 N N . LYS A 1 344 ? 24.307 34.088 11.354 1.00 21.68 336 LYS A N 1
ATOM 2582 C CA . LYS A 1 344 ? 25.622 33.726 10.870 1.00 22.17 336 LYS A CA 1
ATOM 2583 C C . LYS A 1 344 ? 26.483 33.078 11.946 1.00 20.59 336 LYS A C 1
ATOM 2584 O O . LYS A 1 344 ? 26.131 33.034 13.124 1.00 23.25 336 LYS A O 1
ATOM 2591 N N . THR B 1 10 ? -35.492 54.251 66.668 1.00 59.95 2 THR B N 1
ATOM 2592 C CA . THR B 1 10 ? -35.540 53.664 65.334 1.00 59.01 2 THR B CA 1
ATOM 2593 C C . THR B 1 10 ? -35.544 54.740 64.246 1.00 54.66 2 THR B C 1
ATOM 2594 O O . THR B 1 10 ? -36.234 55.747 64.358 1.00 59.22 2 THR B O 1
ATOM 2598 N N . ILE B 1 11 ? -34.773 54.508 63.179 1.00 49.06 3 ILE B N 1
ATOM 2599 C CA . ILE B 1 11 ? -34.542 55.502 62.135 1.00 49.12 3 ILE B CA 1
ATOM 2600 C C . ILE B 1 11 ? -35.514 55.269 60.990 1.00 53.25 3 ILE B C 1
ATOM 2601 O O . ILE B 1 11 ? -35.555 54.170 60.415 1.00 50.52 3 ILE B O 1
ATOM 2606 N N . ARG B 1 12 ? -36.214 56.327 60.594 1.00 50.39 4 ARG B N 1
ATOM 2607 C CA . ARG B 1 12 ? -37.188 56.278 59.507 1.00 50.68 4 ARG B CA 1
ATOM 2608 C C . ARG B 1 12 ? -36.518 56.702 58.204 1.00 51.64 4 ARG B C 1
ATOM 2609 O O . ARG B 1 12 ? -36.142 57.864 58.035 1.00 50.49 4 ARG B O 1
ATOM 2617 N N . VAL B 1 13 ? -36.386 55.757 57.277 1.00 48.62 5 VAL B N 1
ATOM 2618 C CA . VAL B 1 13 ? -35.622 55.943 56.050 1.00 47.63 5 VAL B CA 1
ATOM 2619 C C . VAL B 1 13 ? -36.579 55.915 54.873 1.00 47.96 5 VAL B C 1
ATOM 2620 O O . VAL B 1 13 ? -37.613 55.246 54.900 1.00 48.32 5 VAL B O 1
ATOM 2624 N N . VAL B 1 14 ? -36.234 56.658 53.828 1.00 47.92 6 VAL B N 1
ATOM 2625 C CA . VAL B 1 14 ? -36.908 56.535 52.545 1.00 47.95 6 VAL B CA 1
ATOM 2626 C C . VAL B 1 14 ? -35.834 56.319 51.491 1.00 46.47 6 VAL B C 1
ATOM 2627 O O . VAL B 1 14 ? -34.669 56.670 51.680 1.00 45.85 6 VAL B O 1
ATOM 2631 N N . ILE B 1 15 ? -36.243 55.739 50.370 1.00 45.94 7 ILE B N 1
ATOM 2632 C CA . ILE B 1 15 ? -35.360 55.506 49.234 1.00 44.60 7 ILE B CA 1
ATOM 2633 C C . ILE B 1 15 ? -35.860 56.371 48.092 1.00 46.42 7 ILE B C 1
ATOM 2634 O O . ILE B 1 15 ? -36.997 56.204 47.636 1.00 46.33 7 ILE B O 1
ATOM 2639 N N . ASN B 1 16 ? -35.032 57.317 47.648 1.00 45.54 8 ASN B N 1
ATOM 2640 C CA . ASN B 1 16 ? -35.326 58.096 46.457 1.00 46.23 8 ASN B CA 1
ATOM 2641 C C . ASN B 1 16 ? -34.599 57.479 45.272 1.00 44.71 8 ASN B C 1
ATOM 2642 O O . ASN B 1 16 ? -33.368 57.553 45.177 1.00 43.71 8 ASN B O 1
ATOM 2647 N N . GLY B 1 17 ? -35.363 56.892 44.364 1.00 44.61 9 GLY B N 1
ATOM 2648 C CA . GLY B 1 17 ? -34.780 56.186 43.240 1.00 43.15 9 GLY B CA 1
ATOM 2649 C C . GLY B 1 17 ? -34.734 54.714 43.585 1.00 42.00 9 GLY B C 1
ATOM 2650 O O . GLY B 1 17 ? -33.839 54.272 44.308 1.00 41.54 9 GLY B O 1
ATOM 2651 N N . TYR B 1 18 ? -35.719 53.961 43.119 1.00 41.98 10 TYR B N 1
ATOM 2652 C CA . TYR B 1 18 ? -35.785 52.522 43.353 1.00 40.61 10 TYR B CA 1
ATOM 2653 C C . TYR B 1 18 ? -35.241 51.764 42.148 1.00 39.10 10 TYR B C 1
ATOM 2654 O O . TYR B 1 18 ? -35.871 50.859 41.613 1.00 44.12 10 TYR B O 1
ATOM 2663 N N . GLY B 1 19 ? -34.051 52.138 41.707 1.00 38.25 11 GLY B N 1
ATOM 2664 C CA . GLY B 1 19 ? -33.320 51.394 40.702 1.00 36.64 11 GLY B CA 1
ATOM 2665 C C . GLY B 1 19 ? -32.546 50.279 41.353 1.00 35.06 11 GLY B C 1
ATOM 2666 O O . GLY B 1 19 ? -32.905 49.790 42.427 1.00 35.22 11 GLY B O 1
ATOM 2667 N N . ARG B 1 20 ? -31.468 49.853 40.696 1.00 33.53 12 ARG B N 1
ATOM 2668 C CA . ARG B 1 20 ? -30.711 48.726 41.230 1.00 31.96 12 ARG B CA 1
ATOM 2669 C C . ARG B 1 20 ? -30.153 49.031 42.611 1.00 32.17 12 ARG B C 1
ATOM 2670 O O . ARG B 1 20 ? -30.248 48.197 43.523 1.00 31.78 12 ARG B O 1
ATOM 2678 N N . ILE B 1 21 ? -29.546 50.210 42.786 1.00 32.81 13 ILE B N 1
ATOM 2679 C CA . ILE B 1 21 ? -28.994 50.544 44.093 1.00 33.08 13 ILE B CA 1
ATOM 2680 C C . ILE B 1 21 ? -30.105 50.550 45.138 1.00 34.32 13 ILE B C 1
ATOM 2681 O O . ILE B 1 21 ? -29.970 49.962 46.218 1.00 34.04 13 ILE B O 1
ATOM 2686 N N . GLY B 1 22 ? -31.224 51.205 44.821 1.00 35.76 14 GLY B N 1
ATOM 2687 C CA . GLY B 1 22 ? -32.327 51.282 45.776 1.00 37.06 14 GLY B CA 1
ATOM 2688 C C . GLY B 1 22 ? -32.902 49.923 46.128 1.00 36.46 14 GLY B C 1
ATOM 2689 O O . GLY B 1 22 ? -33.148 49.619 47.302 1.00 36.81 14 GLY B O 1
ATOM 2690 N N . ARG B 1 23 ? -33.131 49.083 45.111 1.00 35.59 15 ARG B N 1
ATOM 2691 C CA . ARG B 1 23 ? -33.647 47.745 45.361 1.00 35.18 15 ARG B CA 1
ATOM 2692 C C . ARG B 1 23 ? -32.670 46.936 46.188 1.00 33.69 15 ARG B C 1
ATOM 2693 O O . ARG B 1 23 ? -33.070 46.126 47.019 1.00 33.68 15 ARG B O 1
ATOM 2701 N N . ASN B 1 24 ? -31.369 47.085 45.923 1.00 32.58 16 ASN B N 1
ATOM 2702 C CA . ASN B 1 24 ? -30.428 46.254 46.655 1.00 31.34 16 ASN B CA 1
ATOM 2703 C C . ASN B 1 24 ? -30.275 46.721 48.090 1.00 32.17 16 ASN B C 1
ATOM 2704 O O . ASN B 1 24 ? -29.995 45.909 48.973 1.00 31.63 16 ASN B O 1
ATOM 2709 N N . ILE B 1 25 ? -30.446 48.021 48.349 1.00 33.52 17 ILE B N 1
ATOM 2710 C CA . ILE B 1 25 ? -30.445 48.488 49.728 1.00 34.47 17 ILE B CA 1
ATOM 2711 C C . ILE B 1 25 ? -31.611 47.869 50.479 1.00 35.23 17 ILE B C 1
ATOM 2712 O O . ILE B 1 25 ? -31.463 47.369 51.599 1.00 35.18 17 ILE B O 1
ATOM 2717 N N . LEU B 1 26 ? -32.786 47.892 49.860 1.00 36.00 18 LEU B N 1
ATOM 2718 C CA . LEU B 1 26 ? -33.968 47.317 50.502 1.00 36.83 18 LEU B CA 1
ATOM 2719 C C . LEU B 1 26 ? -33.786 45.814 50.741 1.00 35.57 18 LEU B C 1
ATOM 2720 O O . LEU B 1 26 ? -34.053 45.311 51.835 1.00 35.90 18 LEU B O 1
ATOM 2725 N N . ARG B 1 27 ? -33.284 45.087 49.741 1.00 34.12 19 ARG B N 1
ATOM 2726 C CA . ARG B 1 27 ? -33.074 43.655 49.942 1.00 32.91 19 ARG B CA 1
ATOM 2727 C C . ARG B 1 27 ? -32.052 43.392 51.038 1.00 32.30 19 ARG B C 1
ATOM 2728 O O . ARG B 1 27 ? -32.198 42.445 51.814 1.00 32.09 19 ARG B O 1
ATOM 2736 N N . ALA B 1 28 ? -30.989 44.194 51.093 1.00 32.03 20 ALA B N 1
ATOM 2737 C CA . ALA B 1 28 ? -29.980 43.994 52.123 1.00 31.53 20 ALA B CA 1
ATOM 2738 C C . ALA B 1 28 ? -30.575 44.157 53.514 1.00 32.83 20 ALA B C 1
ATOM 2739 O O . ALA B 1 28 ? -30.232 43.415 54.447 1.00 33.50 20 ALA B O 1
ATOM 2741 N N . HIS B 1 29 ? -31.475 45.126 53.668 1.00 34.39 21 HIS B N 1
ATOM 2742 C CA . HIS B 1 29 ? -32.117 45.351 54.959 1.00 35.74 21 HIS B CA 1
ATOM 2743 C C . HIS B 1 29 ? -32.903 44.130 55.406 1.00 35.74 21 HIS B C 1
ATOM 2744 O O . HIS B 1 29 ? -32.842 43.734 56.576 1.00 36.03 21 HIS B O 1
ATOM 2751 N N . TYR B 1 30 ? -33.662 43.532 54.498 1.00 35.51 22 TYR B N 1
ATOM 2752 C CA . TYR B 1 30 ? -34.496 42.394 54.871 1.00 35.64 22 TYR B CA 1
ATOM 2753 C C . TYR B 1 30 ? -33.725 41.076 54.936 1.00 34.06 22 TYR B C 1
ATOM 2754 O O . TYR B 1 30 ? -34.035 40.224 55.782 1.00 34.23 22 TYR B O 1
ATOM 2763 N N . GLU B 1 31 ? -32.721 40.891 54.085 1.00 32.59 23 GLU B N 1
ATOM 2764 C CA . GLU B 1 31 ? -32.016 39.612 54.058 1.00 34.21 23 GLU B CA 1
ATOM 2765 C C . GLU B 1 31 ? -31.116 39.398 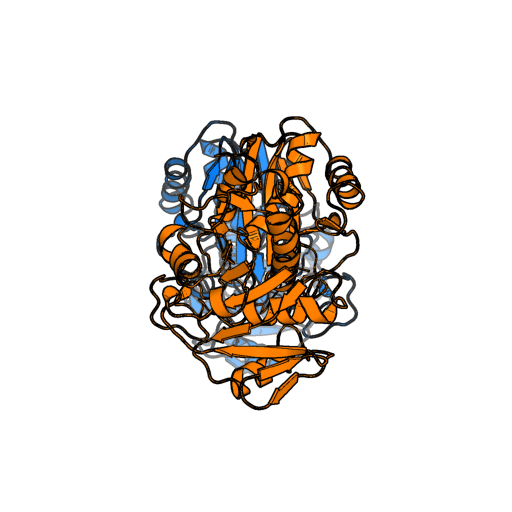55.269 1.00 37.70 23 GLU B C 1
ATOM 2766 O O . GLU B 1 31 ? -30.788 38.244 55.581 1.00 38.70 23 GLU B O 1
ATOM 2772 N N . ASN B 1 32 ? -30.690 40.463 55.945 1.00 36.42 24 ASN B N 1
ATOM 2773 C CA . ASN B 1 32 ? -29.890 40.320 57.153 1.00 40.60 24 ASN B CA 1
ATOM 2774 C C . ASN B 1 32 ? -30.741 40.311 58.413 1.00 41.70 24 ASN B C 1
ATOM 2775 O O . ASN B 1 32 ? -30.197 40.448 59.513 1.00 49.60 24 ASN B O 1
ATOM 2780 N N . GLY B 1 33 ? -32.059 40.165 58.282 1.00 39.17 25 GLY B N 1
ATOM 2781 C CA . GLY B 1 33 ? -32.912 40.096 59.447 1.00 36.85 25 GLY B CA 1
ATOM 2782 C C . GLY B 1 33 ? -33.204 41.428 60.087 1.00 44.47 25 GLY B C 1
ATOM 2783 O O . GLY B 1 33 ? -33.530 41.476 61.279 1.00 46.08 25 GLY B O 1
ATOM 2784 N N . LYS B 1 34 ? -33.102 42.518 59.330 1.00 40.40 26 LYS B N 1
ATOM 2785 C CA . LYS B 1 34 ? -33.275 43.871 59.854 1.00 41.26 26 LYS B CA 1
ATOM 2786 C C . LYS B 1 34 ? -32.400 44.083 61.084 1.00 38.47 26 LYS B C 1
ATOM 2787 O O . LYS B 1 34 ? -32.844 44.584 62.124 1.00 44.18 26 LYS B O 1
ATOM 2793 N N . LYS B 1 35 ? -31.130 43.698 60.947 1.00 41.73 27 LYS B N 1
ATOM 2794 C CA . LYS B 1 35 ? -30.155 43.925 62.005 1.00 48.68 27 LYS B CA 1
ATOM 2795 C C . LYS B 1 35 ? -30.113 45.396 62.403 1.00 44.28 27 LYS B C 1
ATOM 2796 O O . LYS B 1 35 ? -29.952 45.724 63.584 1.00 50.79 27 LYS B O 1
ATOM 2798 N N . HIS B 1 36 ? -30.269 46.297 61.437 1.00 42.73 28 HIS B N 1
ATOM 2799 C CA . HIS B 1 36 ? -30.237 47.722 61.742 1.00 40.86 28 HIS B CA 1
ATOM 2800 C C . HIS B 1 36 ? -31.584 48.215 62.243 1.00 43.36 28 HIS B C 1
ATOM 2801 O O . HIS B 1 36 ? -32.638 47.791 61.766 1.00 43.40 28 HIS B O 1
ATOM 2808 N N . ASP B 1 37 ? -31.536 49.175 63.170 1.00 48.86 29 ASP B N 1
ATOM 2809 C CA . ASP B 1 37 ? -32.738 49.786 63.730 1.00 51.69 29 ASP B CA 1
ATOM 2810 C C . ASP B 1 37 ? -33.323 50.807 62.749 1.00 55.42 29 ASP B C 1
ATOM 2811 O O . ASP B 1 37 ? -33.405 52.006 63.017 1.00 49.66 29 ASP B O 1
ATOM 2816 N N . ILE B 1 38 ? -33.737 50.296 61.592 1.00 45.28 30 ILE B N 1
ATOM 2817 C CA . ILE B 1 38 ? -34.215 51.111 60.485 1.00 44.63 30 ILE B CA 1
ATOM 2818 C C . ILE B 1 38 ? -35.565 50.585 60.037 1.00 45.90 30 ILE B C 1
ATOM 2819 O O . ILE B 1 38 ? -35.775 49.371 59.972 1.00 44.39 30 ILE B O 1
ATOM 2824 N N . GLU B 1 39 ? -36.464 51.492 59.685 1.00 46.41 31 GLU B N 1
ATOM 2825 C CA . GLU B 1 39 ? -37.680 51.136 58.973 1.00 48.31 31 GLU B CA 1
ATOM 2826 C C . GLU B 1 39 ? -37.716 51.939 57.687 1.00 46.91 31 GLU B C 1
ATOM 2827 O O . GLU B 1 39 ? -37.602 53.167 57.715 1.00 47.78 31 GLU B O 1
ATOM 2833 N N . ILE B 1 40 ? -37.819 51.239 56.564 1.00 46.90 32 ILE B N 1
ATOM 2834 C CA . ILE B 1 40 ? -38.040 51.878 55.275 1.00 46.11 32 ILE B CA 1
ATOM 2835 C C . ILE B 1 40 ? -39.517 52.227 55.219 1.00 47.74 32 ILE B C 1
ATOM 2836 O O . ILE B 1 40 ? -40.363 51.338 55.086 1.00 47.95 32 ILE B O 1
ATOM 2841 N N . VAL B 1 41 ? -39.828 53.521 55.353 1.00 49.11 33 VAL B N 1
ATOM 2842 C CA . VAL B 1 41 ? -41.224 53.933 55.432 1.00 53.26 33 VAL B CA 1
ATOM 2843 C C . VAL B 1 41 ? -41.776 54.352 54.078 1.00 51.82 33 VAL B C 1
ATOM 2844 O O . VAL B 1 41 ? -42.998 54.374 53.903 1.00 52.34 33 VAL B O 1
ATOM 2848 N N . ALA B 1 42 ? -40.919 54.668 53.110 1.00 50.26 34 ALA B N 1
ATOM 2849 C CA . ALA B 1 42 ? -41.429 55.012 51.793 1.00 50.60 34 ALA B CA 1
ATOM 2850 C C . ALA B 1 42 ? -40.343 54.829 50.747 1.00 49.06 34 ALA B C 1
ATOM 2851 O O . ALA B 1 42 ? -39.150 54.906 51.042 1.00 48.08 34 ALA B O 1
ATOM 2853 N N . ILE B 1 43 ? -40.794 54.600 49.523 1.00 48.94 35 ILE B N 1
ATOM 2854 C CA . ILE B 1 43 ? -39.963 54.626 48.330 1.00 47.80 35 ILE B CA 1
ATOM 2855 C C . ILE B 1 43 ? -40.559 55.661 47.390 1.00 49.06 35 ILE B C 1
ATOM 2856 O O . ILE B 1 43 ? -41.782 55.707 47.219 1.00 51.70 35 ILE B O 1
ATOM 2861 N N . ASN B 1 44 ? -39.708 56.509 46.815 1.00 48.85 36 ASN B N 1
ATOM 2862 C CA . ASN B 1 44 ? -40.104 57.415 45.744 1.00 49.83 36 ASN B CA 1
ATOM 2863 C C . ASN B 1 44 ? -39.416 56.974 44.461 1.00 48.66 36 ASN B C 1
ATOM 2864 O O . ASN B 1 44 ? -38.185 56.933 44.393 1.00 47.25 36 ASN B O 1
ATOM 2869 N N . ASP B 1 45 ? -40.209 56.659 43.447 1.00 48.76 37 ASP B N 1
ATOM 2870 C CA . ASP B 1 45 ? -39.667 56.256 42.164 1.00 49.80 37 ASP B CA 1
ATOM 2871 C C . ASP B 1 45 ? -40.674 56.616 41.087 1.00 56.59 37 ASP B C 1
ATOM 2872 O O . ASP B 1 45 ? -41.887 56.558 41.315 1.00 57.50 37 ASP B O 1
ATOM 2877 N N . LEU B 1 46 ? -40.169 56.967 39.905 1.00 48.44 38 LEU B N 1
ATOM 2878 C CA . LEU B 1 46 ? -41.068 57.345 38.824 1.00 59.48 38 LEU B CA 1
ATOM 2879 C C . LEU B 1 46 ? -41.664 56.142 38.099 1.00 57.70 38 LEU B C 1
ATOM 2880 O O . LEU B 1 46 ? -42.640 56.308 37.360 1.00 59.65 38 LEU B O 1
ATOM 2885 N N . GLY B 1 47 ? -41.140 54.931 38.324 1.00 47.77 39 GLY B N 1
ATOM 2886 C CA . GLY B 1 47 ? -41.670 53.760 37.658 1.00 51.84 39 GLY B CA 1
ATOM 2887 C C . GLY B 1 47 ? -42.870 53.176 38.374 1.00 53.95 39 GLY B C 1
ATOM 2888 O O . GLY B 1 47 ? -43.142 53.458 39.541 1.00 49.40 39 GLY B O 1
ATOM 2889 N N . ASP B 1 48 ? -43.606 52.334 37.676 1.00 51.37 40 ASP B N 1
ATOM 2890 C CA . ASP B 1 48 ? -44.830 51.949 38.350 1.00 63.34 40 ASP B CA 1
ATOM 2891 C C . ASP B 1 48 ? -44.581 50.801 39.328 1.00 50.58 40 ASP B C 1
ATOM 2892 O O . ASP B 1 48 ? -43.683 49.966 39.130 1.00 51.16 40 ASP B O 1
ATOM 2897 N N . PRO B 1 49 ? -45.354 50.771 40.411 1.00 56.30 41 PRO B N 1
ATOM 2898 C CA . PRO B 1 49 ? -44.986 49.939 41.564 1.00 57.33 41 PRO B CA 1
ATOM 2899 C C . PRO B 1 49 ? -44.904 48.457 41.267 1.00 49.49 41 PRO B C 1
ATOM 2900 O O . PRO B 1 49 ? -44.101 47.762 41.896 1.00 44.63 41 PRO B O 1
ATOM 2904 N N . LYS B 1 50 ? -45.742 47.939 40.369 1.00 48.42 42 LYS B N 1
ATOM 2905 C CA . LYS B 1 50 ? -45.784 46.497 40.159 1.00 47.82 42 LYS B CA 1
ATOM 2906 C C . LYS B 1 50 ? -44.543 46.011 39.431 1.00 43.13 42 LYS B C 1
ATOM 2907 O O . LYS B 1 50 ? -44.110 44.871 39.645 1.00 43.07 42 LYS B O 1
ATOM 2909 N N . THR B 1 51 ? -43.984 46.841 38.550 1.00 43.01 43 THR B N 1
ATOM 2910 C CA . THR B 1 51 ? -42.730 46.484 37.899 1.00 47.80 43 THR B CA 1
ATOM 2911 C C . THR B 1 51 ? -41.577 46.483 38.892 1.00 44.46 43 THR B C 1
ATOM 2912 O O . THR B 1 51 ? -40.740 45.565 38.896 1.00 38.36 43 THR B O 1
ATOM 2916 N N . ASN B 1 52 ? -41.527 47.499 39.748 1.00 46.36 44 ASN B N 1
ATOM 2917 C CA . ASN 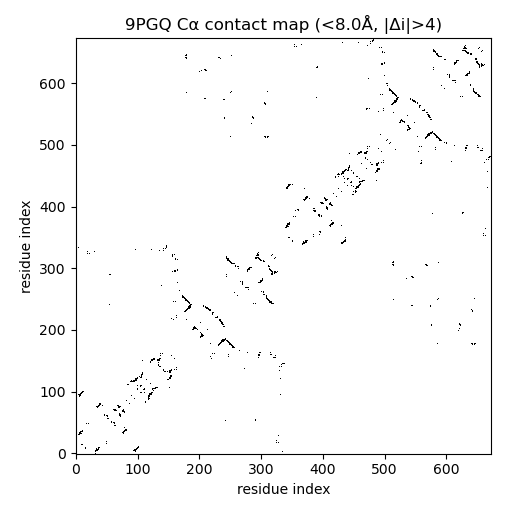B 1 52 ? -40.465 47.589 40.737 1.00 41.82 44 ASN B CA 1
ATOM 2918 C C . ASN B 1 52 ? -40.561 46.467 41.766 1.00 39.63 44 ASN B C 1
ATOM 2919 O O . ASN B 1 52 ? -39.530 45.996 42.262 1.00 38.28 44 ASN B O 1
ATOM 2924 N N . ALA B 1 53 ? -41.778 46.037 42.109 1.00 40.68 45 ALA B N 1
ATOM 2925 C CA . ALA B 1 53 ? -41.919 44.898 43.003 1.00 40.15 45 ALA B CA 1
ATOM 2926 C C . ALA B 1 53 ? -41.448 43.621 42.324 1.00 38.42 45 ALA B C 1
ATOM 2927 O O . ALA B 1 53 ? -40.786 42.787 42.952 1.00 37.23 45 ALA B O 1
ATOM 2929 N N . HIS B 1 54 ? -41.777 43.461 41.039 1.00 38.30 46 HIS B N 1
ATOM 2930 C CA . HIS B 1 54 ? -41.337 42.278 40.307 1.00 36.77 46 HIS B CA 1
ATOM 2931 C C . HIS B 1 54 ? -39.815 42.205 40.280 1.00 34.92 46 HIS B C 1
ATOM 2932 O O . HIS B 1 54 ? -39.227 41.132 40.486 1.00 33.49 46 HIS B O 1
ATOM 2939 N N . LEU B 1 55 ? -39.162 43.345 40.065 1.00 35.09 47 LEU B N 1
ATOM 2940 C CA . LEU B 1 55 ? -37.710 43.375 39.993 1.00 33.57 47 LEU B CA 1
ATOM 2941 C C . LEU B 1 55 ? -37.070 43.233 41.366 1.00 33.19 47 LEU B C 1
ATOM 2942 O O . LEU B 1 55 ? -35.864 42.956 41.448 1.00 31.77 47 LEU B O 1
ATOM 2947 N N . THR B 1 56 ? -37.839 43.460 42.442 1.00 34.50 48 THR B N 1
ATOM 2948 C CA . THR B 1 56 ? -37.374 43.132 43.784 1.00 34.19 48 THR B CA 1
ATOM 2949 C C . THR B 1 56 ? -37.422 41.628 44.037 1.00 33.15 48 THR B C 1
ATOM 2950 O O . THR B 1 56 ? -36.516 41.080 44.670 1.00 32.04 48 THR B O 1
ATOM 2954 N N . ARG B 1 57 ? -38.463 40.955 43.536 1.00 33.53 49 ARG B N 1
ATOM 2955 C CA . ARG B 1 57 ? -38.611 39.519 43.764 1.00 32.68 49 ARG B CA 1
ATOM 2956 C C . ARG B 1 57 ? -37.585 38.700 42.978 1.00 30.70 49 ARG B C 1
ATOM 2957 O O . ARG B 1 57 ? -37.105 37.669 43.465 1.00 29.62 49 ARG B O 1
ATOM 2965 N N . PHE B 1 58 ? -37.256 39.132 41.755 1.00 30.24 50 PHE B N 1
ATOM 2966 C CA . PHE B 1 58 ? -36.392 38.368 40.857 1.00 28.44 50 PHE B CA 1
ATOM 2967 C C . PHE B 1 58 ? -35.249 39.243 40.378 1.00 27.79 50 PHE B C 1
ATOM 2968 O O . PHE B 1 58 ? -35.490 40.277 39.754 1.00 28.66 50 PHE B O 1
ATOM 2976 N N . ASP B 1 59 ? -34.017 38.797 40.602 1.00 26.28 51 ASP B N 1
ATOM 2977 C CA . ASP B 1 59 ? -32.852 39.451 40.029 1.00 25.47 51 ASP B CA 1
ATOM 2978 C C . ASP B 1 59 ? -31.955 38.393 39.409 1.00 23.53 51 ASP B C 1
ATOM 2979 O O . ASP B 1 59 ? -31.887 37.261 39.888 1.00 22.72 51 ASP B O 1
ATOM 2984 N N . THR B 1 60 ? -31.280 38.785 38.322 1.00 22.83 52 THR B N 1
ATOM 2985 C CA . THR B 1 60 ? -30.270 37.916 37.732 1.00 20.96 52 THR B CA 1
ATOM 2986 C C . THR B 1 60 ? -29.045 37.801 38.638 1.00 20.05 52 THR B C 1
ATOM 2987 O O . THR B 1 60 ? -28.691 36.702 39.063 1.00 18.98 52 THR B O 1
ATOM 2991 N N . ALA B 1 61 ? -28.405 38.932 38.974 1.00 20.54 53 ALA B N 1
ATOM 2992 C CA . ALA B 1 61 ? -27.156 38.865 39.735 1.00 23.30 53 ALA B CA 1
ATOM 2993 C C . ALA B 1 61 ? -27.375 38.346 41.149 1.00 21.92 53 ALA B C 1
ATOM 2994 O O . ALA B 1 61 ? -26.580 37.543 41.664 1.00 21.58 53 ALA B O 1
ATOM 2996 N N . HIS B 1 62 ? -28.461 38.770 41.808 1.00 21.52 54 HIS B N 1
ATOM 2997 C CA . HIS B 1 62 ? -28.650 38.462 43.219 1.00 22.02 54 HIS B CA 1
ATOM 2998 C C . HIS B 1 62 ? -29.726 37.421 43.485 1.00 23.26 54 HIS B C 1
ATOM 2999 O O . HIS B 1 62 ? -30.038 37.154 44.650 1.00 27.30 54 HIS B O 1
ATOM 3006 N N . GLY B 1 63 ? -30.255 36.792 42.446 1.00 22.50 55 GLY B N 1
ATOM 3007 C CA . GLY B 1 63 ? -31.219 35.740 42.593 1.00 24.80 55 GLY B CA 1
ATOM 3008 C C . GLY B 1 63 ? -32.570 36.216 43.123 1.00 26.01 55 GLY B C 1
ATOM 3009 O O . GLY B 1 63 ? -32.932 37.397 43.072 1.00 26.29 55 GLY B O 1
ATOM 3010 N N . LYS B 1 64 ? -33.309 35.258 43.642 1.00 24.08 56 LYS B N 1
ATOM 3011 C CA . LYS B 1 64 ? -34.656 35.526 44.128 1.00 25.82 56 LYS B CA 1
ATOM 3012 C C . LYS B 1 64 ? -34.605 36.075 45.547 1.00 28.57 56 LYS B C 1
ATOM 3013 O O . LYS B 1 64 ? -33.949 35.504 46.426 1.00 29.63 56 LYS B O 1
ATOM 3019 N N . PHE B 1 65 ? -35.341 37.141 45.787 1.00 28.39 57 PHE B N 1
ATOM 3020 C CA . PHE B 1 65 ? -35.477 37.632 47.148 1.00 30.96 57 PHE B CA 1
ATOM 3021 C C . PHE B 1 65 ? -36.104 36.553 48.024 1.00 29.93 57 PHE B C 1
ATOM 3022 O O . PHE B 1 65 ? -37.146 35.993 47.661 1.00 31.15 57 PHE B O 1
ATOM 3030 N N . PRO B 1 66 ? -35.502 36.212 49.168 1.00 29.75 58 PRO B N 1
ATOM 3031 C CA . PRO B 1 66 ? -36.055 35.106 49.964 1.00 30.21 58 PRO B CA 1
ATOM 3032 C C . PRO B 1 66 ? -37.289 35.484 50.765 1.00 31.59 58 PRO B C 1
ATOM 3033 O O . PRO B 1 66 ? -38.000 34.588 51.247 1.00 34.06 58 PRO B O 1
ATOM 3037 N N . GLY B 1 67 ? -37.576 36.770 50.896 1.00 32.77 59 GLY B N 1
ATOM 3038 C CA . GLY B 1 67 ? -38.778 37.237 51.550 1.00 34.64 59 GLY B CA 1
ATOM 3039 C C . GLY B 1 67 ? -39.964 37.332 50.612 1.00 38.46 59 GLY B C 1
ATOM 3040 O O . GLY B 1 67 ? -39.998 36.721 49.542 1.00 34.62 59 GLY B O 1
ATOM 3041 N N . THR B 1 68 ? -40.963 38.118 51.039 1.00 37.32 60 THR B N 1
ATOM 3042 C CA . THR B 1 68 ? -42.259 38.231 50.380 1.00 38.44 60 THR B CA 1
ATOM 3043 C C . THR B 1 68 ? -42.505 39.692 50.022 1.00 40.01 60 THR B C 1
ATOM 3044 O O . THR B 1 68 ? -42.234 40.580 50.833 1.00 43.03 60 THR B O 1
ATOM 3048 N N . VAL B 1 69 ? -42.979 39.937 48.799 1.00 39.68 61 VAL B N 1
ATOM 3049 C CA . VAL B 1 69 ? -43.240 41.287 48.299 1.00 40.70 61 VAL B CA 1
ATOM 3050 C C . VAL B 1 69 ? -44.603 41.295 47.637 1.00 42.78 61 VAL B C 1
ATOM 3051 O O . VAL B 1 69 ? -44.855 40.504 46.723 1.00 41.65 61 VAL B O 1
ATOM 3055 N N . THR B 1 70 ? -45.468 42.203 48.077 1.00 46.50 62 THR B N 1
ATOM 3056 C CA . THR B 1 70 ? -46.780 42.381 47.476 1.00 49.00 62 THR B CA 1
ATOM 3057 C C . THR B 1 70 ? -47.033 43.873 47.364 1.00 49.37 62 THR B C 1
ATOM 3058 O O . THR B 1 70 ? -46.383 44.679 48.029 1.00 47.30 62 THR B O 1
ATOM 3062 N N . VAL B 1 71 ? -47.952 44.246 46.486 1.00 50.10 63 VAL B N 1
ATOM 3063 C CA . VAL B 1 71 ? -48.379 45.634 46.351 1.00 51.26 63 VAL B CA 1
ATOM 3064 C C . VAL B 1 71 ? -49.842 45.700 46.761 1.00 53.84 63 VAL B C 1
ATOM 3065 O O . VAL B 1 71 ? -50.670 44.948 46.236 1.00 54.32 63 VAL B O 1
ATOM 3069 N N . ASP B 1 72 ? -50.147 46.575 47.716 1.00 53.61 64 ASP B N 1
ATOM 3070 C CA . ASP B 1 72 ? -51.487 46.710 48.290 1.00 57.74 64 ASP B CA 1
ATOM 3071 C C . ASP B 1 72 ? -51.767 48.208 48.331 1.00 58.21 64 ASP B C 1
ATOM 3072 O O . ASP B 1 72 ? -51.258 48.913 49.207 1.00 55.83 64 ASP B O 1
ATOM 3077 N N . GLY B 1 73 ? -52.541 48.691 47.364 1.00 66.19 65 GLY B N 1
ATOM 3078 C CA . GLY B 1 73 ? -52.882 50.104 47.341 1.00 62.20 65 GLY B CA 1
ATOM 3079 C C . GLY B 1 73 ? -51.636 50.953 47.212 1.00 61.18 65 GLY B C 1
ATOM 3080 O O . GLY B 1 73 ? -50.780 50.715 46.354 1.00 66.74 65 GLY B O 1
ATOM 3081 N N . ASP B 1 74 ? -51.526 51.962 48.076 1.00 61.32 66 ASP B N 1
ATOM 3082 C CA . ASP B 1 74 ? -50.409 52.900 48.037 1.00 61.48 66 ASP B CA 1
ATOM 3083 C C . ASP B 1 74 ? -49.136 52.339 48.653 1.00 55.77 66 ASP B C 1
ATOM 3084 O O . ASP B 1 74 ? -48.205 53.100 48.910 1.00 55.38 66 ASP B O 1
ATOM 3089 N N . TYR B 1 75 ? -49.061 51.044 48.906 1.00 54.73 67 TYR B N 1
ATOM 3090 C CA . TYR B 1 75 ? -47.957 50.489 49.668 1.00 53.25 67 TYR B CA 1
ATOM 3091 C C . TYR B 1 75 ? -47.389 49.278 48.947 1.00 51.54 67 TYR B C 1
ATOM 3092 O O . TYR B 1 75 ? -48.108 48.530 48.284 1.00 51.52 67 TYR B O 1
ATOM 3101 N N . MET B 1 76 ? -46.079 49.115 49.070 1.00 49.88 68 MET B N 1
ATOM 3102 C CA . MET B 1 76 ? -45.408 47.861 48.748 1.00 48.07 68 MET B CA 1
ATOM 3103 C C . MET B 1 76 ? -45.097 47.182 50.075 1.00 47.66 68 MET B C 1
ATOM 3104 O O . MET B 1 76 ? -44.428 47.764 50.932 1.00 47.66 68 MET B O 1
ATOM 3109 N N . VAL B 1 77 ? -45.593 45.962 50.251 1.00 47.59 69 VAL B N 1
ATOM 3110 C CA . VAL B 1 77 ? -45.478 45.251 51.517 1.00 47.22 69 VAL B CA 1
ATOM 3111 C C . VAL B 1 77 ? -44.331 44.267 51.392 1.00 45.21 69 VAL B C 1
ATOM 3112 O O . VAL B 1 77 ? -44.371 43.378 50.536 1.00 44.30 69 VAL B O 1
ATOM 3116 N N . VAL B 1 78 ? -43.325 44.417 52.248 1.00 44.57 70 VAL B N 1
ATOM 3117 C CA . VAL B 1 78 ? -42.142 43.564 52.247 1.00 43.14 70 VAL B CA 1
ATOM 3118 C C . VAL B 1 78 ? -42.017 42.914 53.615 1.00 43.04 70 VAL B C 1
ATOM 3119 O O . VAL B 1 78 ? -41.803 43.602 54.617 1.00 43.45 70 VAL B O 1
ATOM 3123 N N . ASN B 1 79 ? -42.107 41.587 53.655 1.00 41.97 71 ASN B N 1
ATOM 3124 C CA . ASN B 1 79 ? -42.032 40.871 54.926 1.00 42.04 71 ASN B CA 1
ATOM 3125 C C . ASN B 1 79 ? -42.934 41.528 55.974 1.00 43.94 71 ASN B C 1
ATOM 3126 O O . ASN B 1 79 ? -42.554 41.692 57.131 1.00 45.67 71 ASN B O 1
ATOM 3131 N N . GLY B 1 80 ? -44.130 41.931 55.553 1.00 45.28 72 GLY B N 1
ATOM 3132 C CA . GLY B 1 80 ? -45.133 42.456 56.462 1.00 47.15 72 GLY B CA 1
ATOM 3133 C C . GLY B 1 80 ? -45.081 43.950 56.683 1.00 48.14 72 GLY B C 1
ATOM 3134 O O . GLY B 1 80 ? -46.006 44.505 57.293 1.00 49.79 72 GLY B O 1
ATOM 3135 N N . ASP B 1 81 ? -44.043 44.618 56.194 1.00 47.22 73 ASP B N 1
ATOM 3136 C CA . ASP B 1 81 ? -43.865 46.049 56.397 1.00 48.08 73 ASP B CA 1
ATOM 3137 C C . ASP B 1 81 ? -44.515 46.809 55.256 1.00 48.78 73 ASP B C 1
ATOM 3138 O O . ASP B 1 81 ? -44.194 46.578 54.088 1.00 47.78 73 ASP B O 1
ATOM 3143 N N . LYS B 1 82 ? -45.389 47.745 55.598 1.00 50.51 74 LYS B N 1
ATOM 3144 C CA . LYS B 1 82 ? -46.059 48.585 54.614 1.00 51.43 74 LYS B CA 1
ATOM 3145 C C . LYS B 1 82 ? -45.166 49.778 54.287 1.00 54.38 74 LYS B C 1
ATOM 3146 O O . LYS B 1 82 ? -44.966 50.668 55.123 1.00 51.96 74 LYS B O 1
ATOM 3152 N N . ILE B 1 83 ? -44.643 49.801 53.063 1.00 50.19 75 ILE B N 1
ATOM 3153 C CA . ILE B 1 83 ? -43.747 50.856 52.600 1.00 49.88 75 ILE B CA 1
ATOM 3154 C C . ILE B 1 83 ? -44.519 51.729 51.626 1.00 51.03 75 ILE B C 1
ATOM 3155 O O . ILE B 1 83 ? -44.982 51.257 50.583 1.00 50.82 75 ILE B O 1
ATOM 3160 N N . ARG B 1 84 ? -44.687 53.001 51.987 1.00 54.44 76 ARG B N 1
ATOM 3161 C CA . ARG B 1 84 ? -45.454 53.929 51.165 1.00 56.54 76 ARG B CA 1
ATOM 3162 C C . ARG B 1 84 ? -44.754 54.154 49.834 1.00 52.69 76 ARG B C 1
ATOM 3163 O O . ARG B 1 84 ? -43.542 54.372 49.790 1.00 51.59 76 ARG B O 1
ATOM 3171 N N . VAL B 1 85 ? -45.520 54.111 48.750 1.00 54.76 77 VAL B N 1
ATOM 3172 C CA . VAL B 1 85 ? -45.002 54.313 47.401 1.00 56.61 77 VAL B CA 1
ATOM 3173 C C . VAL B 1 85 ? -45.364 55.721 46.950 1.00 58.71 77 VAL B C 1
ATOM 3174 O O . VAL B 1 85 ? -46.506 56.160 47.130 1.00 60.67 77 VAL B O 1
ATOM 3178 N N . LEU B 1 86 ? -44.391 56.424 46.363 1.00 53.41 78 LEU B N 1
ATOM 3179 C CA . LEU B 1 86 ? -44.539 57.806 45.913 1.00 54.73 78 LEU B CA 1
ATOM 3180 C C . LEU B 1 86 ? -43.910 57.930 44.535 1.00 54.81 78 LEU B C 1
ATOM 3181 O O . LEU B 1 86 ? -43.071 57.112 44.153 1.00 52.22 78 LEU B O 1
ATOM 3186 N N . ALA B 1 87 ? -44.365 58.916 43.756 1.00 55.21 79 ALA B N 1
ATOM 3187 C CA . ALA B 1 87 ? -43.864 59.116 42.392 1.00 54.68 79 ALA B CA 1
ATOM 3188 C C . ALA B 1 87 ? -43.750 60.597 42.014 1.00 60.74 79 ALA B C 1
ATOM 3189 O O . ALA B 1 87 ? -44.338 61.042 41.027 1.00 62.06 79 ALA B O 1
ATOM 3191 N N . ASN B 1 88 ? -43.042 61.397 42.813 1.00 62.17 80 ASN B N 1
ATOM 3192 C CA . ASN B 1 88 ? -42.871 62.826 42.533 1.00 65.68 80 ASN B CA 1
ATOM 3193 C C . ASN B 1 88 ? -41.444 63.128 42.078 1.00 70.89 80 ASN B C 1
ATOM 3194 O O . ASN B 1 88 ? -40.485 62.906 42.826 1.00 65.74 80 ASN B O 1
ATOM 3199 N N . ARG B 1 89 ? -41.312 63.677 40.863 1.00 68.17 81 ARG B N 1
ATOM 3200 C CA . ARG B 1 89 ? -39.993 63.908 40.282 1.00 68.12 81 ARG B CA 1
ATOM 3201 C C . ARG B 1 89 ? -39.268 65.088 40.915 1.00 68.91 81 ARG B C 1
ATOM 3202 O O . ARG B 1 89 ? -38.051 65.212 40.733 1.00 65.60 81 ARG B O 1
ATOM 3204 N N . ASN B 1 90 ? -39.978 65.954 41.646 1.00 66.74 82 ASN B N 1
ATOM 3205 C CA . ASN B 1 90 ? -39.370 67.121 42.274 1.00 68.47 82 ASN B CA 1
ATOM 3206 C C . ASN B 1 90 ? -39.203 66.852 43.763 1.00 65.37 82 ASN B C 1
ATOM 3207 O O . ASN B 1 90 ? -40.203 66.839 44.493 1.00 67.40 82 ASN B O 1
ATOM 3209 N N . PRO B 1 91 ? -37.984 66.636 44.262 1.00 64.01 83 PRO B N 1
ATOM 3210 C CA . PRO B 1 91 ? -37.840 66.207 45.664 1.00 64.84 83 PRO B CA 1
ATOM 3211 C C . PRO B 1 91 ? -38.461 67.133 46.687 1.00 60.98 83 PRO B C 1
ATOM 3212 O O . PRO B 1 91 ? -38.939 66.651 47.719 1.00 64.39 83 PRO B O 1
ATOM 3216 N N . ALA B 1 92 ? -38.445 68.449 46.468 1.00 69.74 84 ALA B N 1
ATOM 3217 C CA . ALA B 1 92 ? -38.944 69.355 47.498 1.00 68.17 84 ALA B CA 1
ATOM 3218 C C . ALA B 1 92 ? -40.448 69.230 47.709 1.00 76.92 84 ALA B C 1
ATOM 3219 O O . ALA B 1 92 ? -40.942 69.603 48.781 1.00 75.63 84 ALA B O 1
ATOM 3221 N N . GLU B 1 93 ? -41.186 68.733 46.714 1.00 75.68 85 GLU B N 1
ATOM 3222 C CA . GLU B 1 93 ? -42.618 68.502 46.868 1.00 74.64 85 GLU B CA 1
ATOM 3223 C C . GLU B 1 93 ? -42.929 67.174 47.549 1.00 76.88 85 GLU B C 1
ATOM 3224 O O . GLU B 1 93 ? -44.099 66.908 47.852 1.00 76.62 85 GLU B O 1
ATOM 3226 N N . LEU B 1 94 ? -41.922 66.338 47.796 1.00 71.34 86 LEU B N 1
ATOM 3227 C CA . LEU B 1 94 ? -42.167 65.058 48.450 1.00 63.29 86 LEU B CA 1
ATOM 3228 C C . LEU B 1 94 ? -42.597 65.282 49.900 1.00 62.09 86 LEU B C 1
ATOM 3229 O O . LEU B 1 94 ? -42.095 66.197 50.561 1.00 64.13 86 LEU B O 1
ATOM 3234 N N . PRO B 1 95 ? -43.523 64.454 50.411 1.00 67.24 87 PRO B N 1
ATOM 3235 C CA . PRO B 1 95 ? -44.108 64.695 51.744 1.00 63.25 87 PRO B CA 1
ATOM 3236 C C . PRO B 1 95 ? -43.237 64.164 52.866 1.00 60.77 87 PRO B C 1
ATOM 3237 O O . PRO B 1 95 ? -43.721 63.514 53.804 1.00 62.33 87 PRO B O 1
ATOM 3241 N N . TRP B 1 96 ? -41.940 64.442 52.780 1.00 59.87 88 TRP B N 1
ATOM 3242 C CA . TRP B 1 96 ? -41.002 63.839 53.717 1.00 61.14 88 TRP B CA 1
ATOM 3243 C C . TRP B 1 96 ? -41.271 64.329 55.134 1.00 59.68 88 TRP B C 1
ATOM 3244 O O . TRP B 1 96 ? -41.346 63.533 56.075 1.00 59.86 88 TRP B O 1
ATOM 3255 N N . GLY B 1 97 ? -41.444 65.641 55.302 1.00 61.88 89 GLY B N 1
ATOM 3256 C CA . GLY B 1 97 ? -41.736 66.164 56.627 1.00 64.99 89 GLY B CA 1
ATOM 3257 C C . GLY B 1 97 ? -43.025 65.599 57.188 1.00 60.54 89 GLY B C 1
ATOM 3258 O O . GLY B 1 97 ? -43.055 65.072 58.304 1.00 59.52 89 GLY B O 1
ATOM 3259 N N . GLU B 1 98 ? -44.093 65.638 56.389 1.00 67.60 90 GLU B N 1
ATOM 3260 C CA . GLU B 1 98 ? -45.369 65.096 56.838 1.00 80.88 90 GLU B CA 1
ATOM 3261 C C . GLU B 1 98 ? -45.276 63.608 57.140 1.00 77.04 90 GLU B C 1
ATOM 3262 O O . GLU B 1 98 ? -46.184 63.059 57.774 1.00 76.02 90 GLU B O 1
ATOM 3264 N N . LEU B 1 99 ? -44.206 62.945 56.698 1.00 78.11 91 LEU B N 1
ATOM 3265 C CA . LEU B 1 99 ? -44.010 61.516 56.900 1.00 69.49 91 LEU B CA 1
ATOM 3266 C C . LEU B 1 99 ? -42.933 61.204 57.931 1.00 60.69 91 LEU B C 1
ATOM 3267 O O . LEU B 1 99 ? -42.638 60.026 58.158 1.00 63.29 91 LEU B O 1
ATOM 3272 N N . GLY B 1 100 ? -42.332 62.220 58.550 1.00 59.49 92 GLY B N 1
ATOM 3273 C CA . GLY B 1 100 ? -41.347 61.981 59.590 1.00 59.51 92 GLY B CA 1
ATOM 3274 C C . GLY B 1 100 ? -40.017 61.452 59.096 1.00 57.28 92 GLY B C 1
ATOM 3275 O O . GLY B 1 100 ? -39.295 60.805 59.858 1.00 54.88 92 GLY B O 1
ATOM 3276 N N . VAL B 1 101 ? -39.663 61.739 57.845 1.00 54.49 93 VAL B N 1
ATOM 3277 C CA . VAL B 1 101 ? -38.506 61.112 57.208 1.00 54.85 93 VAL B CA 1
ATOM 3278 C C . VAL B 1 101 ? -37.224 61.606 57.862 1.00 52.73 93 VAL B C 1
ATOM 3279 O O . VAL B 1 101 ? -36.905 62.802 57.832 1.00 53.31 93 VAL B O 1
ATOM 3283 N N . ASP B 1 102 ? -36.476 60.676 58.449 1.00 51.95 94 ASP B N 1
ATOM 3284 C CA . ASP B 1 102 ? -35.165 60.982 59.004 1.00 51.65 94 ASP B CA 1
ATOM 3285 C C . ASP B 1 102 ? -34.093 61.057 57.920 1.00 50.87 94 ASP B C 1
ATOM 3286 O O . ASP B 1 102 ? -33.390 62.064 57.793 1.00 50.53 94 ASP B O 1
ATOM 3291 N N . VAL B 1 103 ? -33.921 59.990 57.145 1.00 49.03 95 VAL B N 1
ATOM 3292 C CA . VAL B 1 103 ? -32.835 59.934 56.172 1.00 47.76 95 VAL B CA 1
ATOM 3293 C C . VAL B 1 103 ? -33.399 59.543 54.817 1.00 47.10 95 VAL B C 1
ATOM 3294 O O . VAL B 1 103 ? -34.105 58.536 54.695 1.00 47.24 95 VAL B O 1
ATOM 3298 N N . VAL B 1 104 ? -33.094 60.348 53.807 1.00 46.95 96 VAL B N 1
ATOM 3299 C CA . VAL B 1 104 ? -33.369 60.016 52.416 1.00 46.21 96 VAL B CA 1
ATOM 3300 C C . VAL B 1 104 ? -32.125 59.338 51.854 1.00 44.72 96 VAL B C 1
ATOM 3301 O O . VAL B 1 104 ? -31.030 59.902 51.889 1.00 44.47 96 VAL B O 1
ATOM 3305 N N . LEU B 1 105 ? -32.283 58.121 51.352 1.00 43.76 97 LEU B N 1
ATOM 3306 C CA . LEU B 1 105 ? -31.204 57.466 50.615 1.00 42.33 97 LEU B CA 1
ATOM 3307 C C . LEU B 1 105 ? -31.385 57.880 49.167 1.00 42.14 97 LEU B C 1
ATOM 3308 O O . LEU B 1 105 ? -32.290 57.407 48.484 1.00 42.12 97 LEU B O 1
ATOM 3313 N N . GLU B 1 106 ? -30.539 58.798 48.704 1.00 42.09 98 GLU B N 1
ATOM 3314 C CA . GLU B 1 106 ? -30.672 59.399 47.380 1.00 42.10 98 GLU B CA 1
ATOM 3315 C C . GLU B 1 106 ? -29.916 58.535 46.372 1.00 40.73 98 GLU B C 1
ATOM 3316 O O . GLU B 1 106 ? -28.680 58.562 46.312 1.00 43.18 98 GLU B O 1
ATOM 3322 N N . CYS B 1 107 ? -30.679 57.801 45.554 1.00 40.42 99 CYS B N 1
ATOM 3323 C CA . CYS B 1 107 ? -30.181 56.721 44.711 1.00 39.15 99 CYS B CA 1
ATOM 3324 C C . CYS B 1 107 ? -30.543 56.924 43.248 1.00 40.26 99 CYS B C 1
ATOM 3325 O O . CYS B 1 107 ? -30.497 55.973 42.463 1.00 44.32 99 CYS B O 1
ATOM 3328 N N . THR B 1 108 ? -30.929 58.148 42.868 1.00 43.05 100 THR B N 1
ATOM 3329 C CA . THR B 1 108 ? -31.330 58.391 41.489 1.00 46.22 100 THR B CA 1
ATOM 3330 C C . THR B 1 108 ? -30.134 58.634 40.580 1.00 45.05 100 THR B C 1
ATOM 3331 O O . THR B 1 108 ? -30.222 58.395 39.374 1.00 45.53 100 THR B O 1
ATOM 3335 N N . GLY B 1 109 ? -29.024 59.101 41.136 1.00 43.40 101 GLY B N 1
ATOM 3336 C CA . GLY B 1 109 ? -27.893 59.518 40.336 1.00 51.81 101 GLY B CA 1
ATOM 3337 C C . GLY B 1 109 ? -28.009 60.909 39.751 1.00 53.72 101 GLY B C 1
ATOM 3338 O O . GLY B 1 109 ? -27.062 61.362 39.093 1.00 60.02 101 GLY B O 1
ATOM 3339 N N . PHE B 1 110 ? -29.127 61.607 39.978 1.00 51.31 102 PHE B N 1
ATOM 3340 C CA . PHE B 1 110 ? -29.335 62.946 39.431 1.00 55.76 102 PHE B CA 1
ATOM 3341 C C . PHE B 1 110 ? -29.125 64.065 40.441 1.00 56.55 102 PHE B C 1
ATOM 3342 O O . PHE B 1 110 ? -29.146 65.235 40.047 1.00 59.02 102 PHE B O 1
ATOM 3350 N N . PHE B 1 111 ? -28.925 63.750 41.716 1.00 50.92 103 PHE B N 1
ATOM 3351 C CA . PHE B 1 111 ? -28.883 64.755 42.777 1.00 51.14 103 PHE B CA 1
ATOM 3352 C C . PHE B 1 111 ? -27.638 64.567 43.632 1.00 50.35 103 PHE B C 1
ATOM 3353 O O . PHE B 1 111 ? -27.700 64.484 44.860 1.00 50.31 103 PHE B O 1
ATOM 3361 N N . THR B 1 112 ? -26.480 64.491 42.977 1.00 52.36 104 THR B N 1
ATOM 3362 C CA . THR B 1 112 ? -25.241 64.114 43.639 1.00 51.71 104 THR B CA 1
ATOM 3363 C C . THR B 1 112 ? -24.430 65.291 44.167 1.00 51.29 104 THR B C 1
ATOM 3364 O O . THR B 1 112 ? -23.326 65.074 44.672 1.00 51.15 104 THR B O 1
ATOM 3368 N N . SER B 1 113 ? -24.930 66.521 44.081 1.00 48.23 105 SER B N 1
ATOM 3369 C CA . SER B 1 113 ? -24.291 67.651 44.741 1.00 50.81 105 SER B CA 1
ATOM 3370 C C . SER B 1 113 ? -25.036 67.977 46.028 1.00 50.10 105 SER B C 1
ATOM 3371 O O . SER B 1 113 ? -26.218 67.668 46.172 1.00 52.36 105 SER B O 1
ATOM 3374 N N . LYS B 1 114 ? -24.329 68.614 46.971 1.00 52.73 106 LYS B N 1
ATOM 3375 C CA . LYS B 1 114 ? -24.973 69.005 48.221 1.00 54.45 106 LYS B CA 1
ATOM 3376 C C . LYS B 1 114 ? -26.128 69.957 47.962 1.00 60.02 106 LYS B C 1
ATOM 3377 O O . LYS B 1 114 ? -27.079 70.015 48.748 1.00 54.18 106 LYS B O 1
ATOM 3379 N N . GLU B 1 115 ? -26.060 70.707 46.860 1.00 64.70 107 GLU B N 1
ATOM 3380 C CA . GLU B 1 115 ? -27.099 71.671 46.526 1.00 65.36 107 GLU B CA 1
ATOM 3381 C C . GLU B 1 115 ? -28.326 70.988 45.934 1.00 66.24 107 GLU B C 1
ATOM 3382 O O . GLU B 1 115 ? -29.447 71.197 46.408 1.00 66.90 107 GLU B O 1
ATOM 3388 N N . LYS B 1 116 ? -28.134 70.169 44.895 1.00 61.07 108 LYS B N 1
ATOM 3389 C CA . LYS B 1 116 ? -29.264 69.479 44.281 1.00 58.56 108 LYS B CA 1
ATOM 3390 C C . LYS B 1 116 ? -29.919 68.514 45.262 1.00 66.38 108 LYS B C 1
ATOM 3391 O O . LYS B 1 116 ? -31.151 68.422 45.328 1.00 68.71 108 LYS B O 1
ATOM 3393 N N . ALA B 1 117 ? -29.109 67.788 46.040 1.00 64.26 109 ALA B N 1
ATOM 3394 C CA . ALA B 1 117 ? -29.646 66.841 47.010 1.00 62.71 109 ALA B CA 1
ATOM 3395 C C . ALA B 1 117 ? -30.341 67.528 48.178 1.00 61.68 109 ALA B C 1
ATOM 3396 O O . ALA B 1 117 ? -31.083 66.868 48.916 1.00 61.74 109 ALA B O 1
ATOM 3398 N N . GLY B 1 118 ? -30.120 68.827 48.368 1.00 55.62 110 GLY B N 1
ATOM 3399 C CA . GLY B 1 118 ? -30.744 69.533 49.472 1.00 50.14 110 GLY B CA 1
ATOM 3400 C C . GLY B 1 118 ? -32.222 69.786 49.289 1.00 51.06 110 GLY B C 1
ATOM 3401 O O . GLY B 1 118 ? -32.887 70.192 50.247 1.00 55.45 110 GLY B O 1
ATOM 3402 N N . ALA B 1 119 ? -32.746 69.544 48.086 1.00 54.49 111 ALA B N 1
ATOM 3403 C CA . ALA B 1 119 ? -34.185 69.631 47.864 1.00 55.89 111 ALA B CA 1
ATOM 3404 C C . ALA B 1 119 ? -34.955 68.715 48.809 1.00 58.60 111 ALA B C 1
ATOM 3405 O O . ALA B 1 119 ? -36.047 69.068 49.274 1.00 54.96 111 ALA B O 1
ATOM 3407 N N . HIS B 1 120 ? -34.419 67.521 49.087 1.00 50.77 112 HIS B N 1
ATOM 3408 C CA . HIS B 1 120 ? -35.100 66.635 50.026 1.00 52.00 112 HIS B CA 1
ATOM 3409 C C . HIS B 1 120 ? -35.270 67.295 51.388 1.00 53.86 112 HIS B C 1
ATOM 3410 O O . HIS B 1 120 ? -36.250 67.022 52.093 1.00 54.66 112 HIS B O 1
ATOM 3417 N N . LEU B 1 121 ? -34.332 68.168 51.775 1.00 62.07 113 LEU B N 1
ATOM 3418 C CA . LEU B 1 121 ? -34.444 68.857 53.057 1.00 65.28 113 LEU B CA 1
ATOM 3419 C C . LEU B 1 121 ? -35.607 69.842 53.049 1.00 63.58 113 LEU B C 1
ATOM 3420 O O . LEU B 1 121 ? -36.313 69.988 54.055 1.00 63.11 113 LEU B O 1
ATOM 3425 N N . LYS B 1 122 ? -35.816 70.523 51.921 1.00 61.58 114 LYS B N 1
ATOM 3426 C CA . LYS B 1 122 ? -36.937 71.446 51.802 1.00 63.87 114 LYS B CA 1
ATOM 3427 C C . LYS B 1 122 ? -38.267 70.719 51.917 1.00 67.87 114 LYS B C 1
ATOM 3428 O O . LYS B 1 122 ? -39.235 71.282 52.433 1.00 61.31 114 LYS B O 1
ATOM 3430 N N . GLY B 1 123 ? -38.335 69.469 51.446 1.00 66.32 115 GLY B N 1
ATOM 3431 C CA . GLY B 1 123 ? -39.551 68.684 51.534 1.00 64.72 115 GLY B CA 1
ATOM 3432 C C . GLY B 1 123 ? -39.832 68.093 52.894 1.00 62.68 115 GLY B C 1
ATOM 3433 O O . GLY B 1 123 ? -40.905 67.515 53.097 1.00 63.31 115 GLY B O 1
ATOM 3434 N N . GLY B 1 124 ? -38.896 68.224 53.829 1.00 56.14 116 GLY B N 1
ATOM 3435 C CA . GLY B 1 124 ? -39.140 67.890 55.219 1.00 56.81 116 GLY B CA 1
ATOM 3436 C C . GLY B 1 124 ? -38.287 66.772 55.761 1.00 60.95 116 GLY B C 1
ATOM 3437 O O . GLY B 1 124 ? -38.431 66.424 56.942 1.00 57.42 116 GLY B O 1
ATOM 3438 N N . ALA B 1 125 ? -37.416 66.172 54.958 1.00 59.18 117 ALA B N 1
ATOM 3439 C CA . ALA B 1 125 ? -36.497 65.170 55.467 1.00 53.64 117 ALA B CA 1
ATOM 3440 C C . ALA B 1 125 ? -35.359 65.840 56.231 1.00 54.17 117 ALA B C 1
ATOM 3441 O O . ALA B 1 125 ? -34.935 66.957 55.916 1.00 53.85 117 ALA B O 1
ATOM 3443 N N . LYS B 1 126 ? -34.877 65.147 57.261 1.00 53.30 118 LYS B N 1
ATOM 3444 C CA . LYS B 1 126 ? -33.802 65.669 58.096 1.00 53.52 118 LYS B CA 1
ATOM 3445 C C . LYS B 1 126 ? -32.432 65.564 57.426 1.00 53.81 118 LYS B C 1
ATOM 3446 O O . LYS B 1 126 ? -31.627 66.498 57.519 1.00 52.49 118 LYS B O 1
ATOM 3452 N N . LYS B 1 127 ? -32.152 64.455 56.736 1.00 50.86 119 LYS B N 1
ATOM 3453 C CA . LYS B 1 127 ? -30.826 64.224 56.170 1.00 53.81 119 LYS B CA 1
ATOM 3454 C C . LYS B 1 127 ? -30.943 63.463 54.855 1.00 48.40 119 LYS B C 1
ATOM 3455 O O . LYS B 1 127 ? -31.986 62.885 54.545 1.00 48.43 119 LYS B O 1
ATOM 3461 N N . VAL B 1 128 ? -29.859 63.499 54.072 1.00 47.41 120 VAL B N 1
ATOM 3462 C CA . VAL B 1 128 ? -29.769 62.782 52.799 1.00 46.21 120 VAL B CA 1
ATOM 3463 C C . VAL B 1 128 ? -28.395 62.122 52.707 1.00 44.94 120 VAL B C 1
ATOM 3464 O O . VAL B 1 128 ? -27.380 62.745 53.032 1.00 45.01 120 VAL B O 1
ATOM 3468 N N . ILE B 1 129 ? -28.368 60.860 52.286 1.00 43.82 121 ILE B N 1
ATOM 3469 C CA . ILE B 1 129 ? -27.132 60.153 51.950 1.00 42.50 121 ILE B CA 1
ATOM 3470 C C . ILE B 1 129 ? -27.172 59.849 50.462 1.00 41.65 121 ILE B C 1
ATOM 3471 O O . ILE B 1 129 ? -28.051 59.113 49.996 1.00 41.41 121 ILE B O 1
ATOM 3476 N N . ILE B 1 130 ? -26.179 60.360 49.732 1.00 41.19 122 ILE B N 1
ATOM 3477 C CA . ILE B 1 130 ? -26.070 60.149 48.296 1.00 40.42 122 ILE B CA 1
ATOM 3478 C C . ILE B 1 130 ? -25.372 58.815 48.052 1.00 39.03 122 ILE B C 1
ATOM 3479 O O . ILE B 1 130 ? -24.289 58.566 48.590 1.00 38.50 122 ILE B O 1
ATOM 3484 N N . SER B 1 131 ? -25.990 57.959 47.246 1.00 38.45 123 SER B N 1
ATOM 3485 C CA . SER B 1 131 ? -25.473 56.607 47.007 1.00 37.15 123 SER B CA 1
ATOM 3486 C C . SER B 1 131 ? -24.422 56.576 45.906 1.00 36.24 123 SER B C 1
ATOM 3487 O O . SER B 1 131 ? -24.413 55.693 45.057 1.00 35.36 123 SER B O 1
ATOM 3490 N N . ALA B 1 132 ? -23.477 57.509 45.968 1.00 38.14 124 ALA B N 1
ATOM 3491 C CA . ALA B 1 132 ? -22.460 57.698 44.941 1.00 35.78 124 ALA B CA 1
ATOM 3492 C C . ALA B 1 132 ? -21.518 58.800 45.408 1.00 36.28 124 ALA B C 1
ATOM 3493 O O . ALA B 1 132 ? -21.819 59.491 46.384 1.00 37.22 124 ALA B O 1
ATOM 3495 N N . PRO B 1 133 ? -20.379 58.997 44.747 1.00 35.72 125 PRO B N 1
ATOM 3496 C CA . PRO B 1 133 ? -19.540 60.153 45.067 1.00 36.31 125 PRO B CA 1
ATOM 3497 C C . PRO B 1 133 ? -20.349 61.425 44.916 1.00 39.36 125 PRO B C 1
ATOM 3498 O O . PRO B 1 133 ? -21.169 61.548 44.006 1.00 40.49 125 PRO B O 1
ATOM 3502 N N . GLY B 1 134 ? -20.128 62.359 45.838 1.00 38.43 126 GLY B N 1
ATOM 3503 C CA . GLY B 1 134 ? -20.823 63.623 45.833 1.00 39.73 126 GLY B CA 1
ATOM 3504 C C . GLY B 1 134 ? -19.973 64.741 45.250 1.00 47.75 126 GLY B C 1
ATOM 3505 O O . GLY B 1 134 ? -18.818 64.563 44.873 1.00 43.19 126 GLY B O 1
ATOM 3506 N N . GLY B 1 135 ? -20.587 65.911 45.167 1.00 53.48 127 GLY B N 1
ATOM 3507 C CA . GLY B 1 135 ? -19.872 67.087 44.719 1.00 52.74 127 GLY B CA 1
ATOM 3508 C C . GLY B 1 135 ? -18.728 67.419 45.654 1.00 63.55 127 GLY B C 1
ATOM 3509 O O . GLY B 1 135 ? -18.551 66.825 46.718 1.00 56.52 127 GLY B O 1
ATOM 3510 N N . LYS B 1 136 ? -17.927 68.408 45.245 1.00 47.62 128 LYS B N 1
ATOM 3511 C CA . LYS B 1 136 ? -16.933 68.926 46.175 1.00 54.57 128 LYS B CA 1
ATOM 3512 C C . LYS B 1 136 ? -17.616 69.413 47.445 1.00 55.23 128 LYS B C 1
ATOM 3513 O O . LYS B 1 136 ? -17.032 69.352 48.533 1.00 55.42 128 LYS B O 1
ATOM 3515 N N . ASP B 1 137 ? -18.885 69.811 47.326 1.00 54.28 129 ASP B N 1
ATOM 3516 C CA . ASP B 1 137 ? -19.615 70.572 48.326 1.00 56.49 129 ASP B CA 1
ATOM 3517 C C . ASP B 1 137 ? -20.401 69.725 49.334 1.00 49.09 129 ASP B C 1
ATOM 3518 O O . ASP B 1 137 ? -21.140 70.294 50.138 1.00 47.24 129 ASP B O 1
ATOM 3523 N N . VAL B 1 138 ? -20.283 68.392 49.322 1.00 45.31 130 VAL B N 1
ATOM 3524 C CA . VAL B 1 138 ? -21.039 67.632 50.318 1.00 45.43 130 VAL B CA 1
ATOM 3525 C C . VAL B 1 138 ? -20.403 67.795 51.698 1.00 45.01 130 VAL B C 1
ATOM 3526 O O . VAL B 1 138 ? -19.216 68.106 51.841 1.00 45.79 130 VAL B O 1
ATOM 3530 N N . ASP B 1 139 ? -21.210 67.525 52.731 1.00 45.61 131 ASP B N 1
ATOM 3531 C CA . ASP B 1 139 ? -20.762 67.691 54.109 1.00 46.26 131 ASP B CA 1
ATOM 3532 C C . ASP B 1 139 ? -19.717 66.664 54.512 1.00 46.90 131 ASP B C 1
ATOM 3533 O O . ASP B 1 139 ? -18.908 66.933 55.409 1.00 45.63 131 ASP B O 1
ATOM 3538 N N . ALA B 1 140 ? -19.732 65.478 53.891 1.00 44.00 132 ALA B N 1
ATOM 3539 C CA . ALA B 1 140 ? -18.766 64.437 54.199 1.00 45.09 132 ALA B CA 1
ATOM 3540 C C . ALA B 1 140 ? -18.877 63.361 53.127 1.00 41.64 132 ALA B C 1
ATOM 3541 O O . ALA B 1 140 ? -19.897 63.253 52.442 1.00 41.64 132 ALA B O 1
ATOM 3543 N N . THR B 1 141 ? -17.799 62.602 52.975 1.00 40.57 133 THR B N 1
ATOM 3544 C CA . THR B 1 141 ? -17.756 61.409 52.125 1.00 39.23 133 THR B CA 1
ATOM 3545 C C . THR B 1 141 ? -17.281 60.273 53.012 1.00 39.38 133 THR B C 1
ATOM 3546 O O . THR B 1 141 ? -16.168 60.337 53.541 1.00 38.48 133 THR B O 1
ATOM 3550 N N . ILE B 1 142 ? -18.109 59.232 53.163 1.00 38.20 134 ILE B N 1
ATOM 3551 C CA . ILE B 1 142 ? -17.918 58.220 54.196 1.00 37.86 134 ILE B CA 1
ATOM 3552 C C . ILE B 1 142 ? -17.672 56.866 53.543 1.00 36.42 134 ILE B C 1
ATOM 3553 O O . ILE B 1 142 ? -18.458 56.428 52.695 1.00 38.96 134 ILE B O 1
ATOM 3558 N N . VAL B 1 143 ? -16.595 56.211 53.960 1.00 35.71 135 VAL B N 1
ATOM 3559 C CA . VAL B 1 143 ? -16.419 54.762 53.818 1.00 34.48 135 VAL B CA 1
ATOM 3560 C C . VAL B 1 143 ? -16.619 54.189 55.213 1.00 36.68 135 VAL B C 1
ATOM 3561 O O . VAL B 1 143 ? -15.764 54.358 56.090 1.00 35.11 135 VAL B O 1
ATOM 3565 N N . PHE B 1 144 ? -17.751 53.533 55.436 1.00 34.95 136 PHE B N 1
ATOM 3566 C CA . PHE B 1 144 ? -18.035 53.038 56.771 1.00 35.45 136 PHE B CA 1
ATOM 3567 C C . PHE B 1 144 ? -16.998 51.995 57.173 1.00 36.45 136 PHE B C 1
ATOM 3568 O O . PHE B 1 144 ? -16.656 51.096 56.395 1.00 34.19 136 PHE B O 1
ATOM 3576 N N . GLY B 1 145 ? -16.525 52.105 58.412 1.00 39.77 137 GLY B N 1
ATOM 3577 C CA . GLY B 1 145 ? -15.424 51.328 58.909 1.00 34.39 137 GLY B CA 1
ATOM 3578 C C . GLY B 1 145 ? -14.079 52.024 58.839 1.00 35.75 137 GLY B C 1
ATOM 3579 O O . GLY B 1 145 ? -13.134 51.583 59.503 1.00 38.19 137 GLY B O 1
ATOM 3580 N N . VAL B 1 146 ? -13.950 53.079 58.043 1.00 34.66 138 VAL B N 1
ATOM 3581 C CA . VAL B 1 146 ? -12.691 53.801 57.906 1.00 34.58 138 VAL B CA 1
ATOM 3582 C C . VAL B 1 146 ? -12.789 55.215 58.481 1.00 39.92 138 VAL B C 1
ATOM 3583 O O . VAL B 1 146 ? -11.907 55.647 59.224 1.00 47.39 138 VAL B O 1
ATOM 3587 N N . ASN B 1 147 ? -13.855 55.957 58.143 1.00 36.78 139 ASN B N 1
ATOM 3588 C CA . ASN B 1 147 ? -13.936 57.346 58.605 1.00 38.15 139 ASN B CA 1
ATOM 3589 C C . ASN B 1 147 ? -15.344 57.781 59.022 1.00 39.81 139 ASN B C 1
ATOM 3590 O O . ASN B 1 147 ? -15.663 58.979 58.974 1.00 41.05 139 ASN B O 1
ATOM 3595 N N . GLN B 1 148 ? -16.199 56.859 59.476 1.00 39.86 140 GLN B N 1
ATOM 3596 C CA . GLN B 1 148 ? -17.521 57.310 59.894 1.00 40.29 140 GLN B CA 1
ATOM 3597 C C . GLN B 1 148 ? -17.455 58.202 61.134 1.00 46.85 140 GLN B C 1
ATOM 3598 O O . GLN B 1 148 ? -18.442 58.878 61.443 1.00 44.73 140 GLN B O 1
ATOM 3604 N N . ASN B 1 149 ? -16.317 58.219 61.836 1.00 41.95 141 ASN B N 1
ATOM 3605 C CA . ASN B 1 149 ? -16.142 59.102 62.986 1.00 53.11 141 ASN B CA 1
ATOM 3606 C C . ASN B 1 149 ? -16.094 60.581 62.612 1.00 55.82 141 ASN B C 1
ATOM 3607 O O . ASN B 1 149 ? -16.212 61.428 63.504 1.00 54.92 141 ASN B O 1
ATOM 3612 N N . VAL B 1 150 ? -15.922 60.931 61.335 1.00 47.12 142 VAL B N 1
ATOM 3613 C CA . VAL B 1 150 ? -15.936 62.347 60.963 1.00 48.78 142 VAL B CA 1
ATOM 3614 C C . VAL B 1 150 ? -17.344 62.920 60.924 1.00 52.13 142 VAL B C 1
ATOM 3615 O O . VAL B 1 150 ? -17.507 64.147 60.847 1.00 46.84 142 VAL B O 1
ATOM 3619 N N . LEU B 1 151 ? -18.365 62.070 61.005 1.00 44.99 143 LEU B N 1
ATOM 3620 C CA . LEU B 1 151 ? -19.751 62.515 60.934 1.00 45.85 143 LEU B CA 1
ATOM 3621 C C . LEU B 1 151 ? -20.140 63.331 62.164 1.00 52.95 143 LEU B C 1
ATOM 3622 O O . LEU B 1 151 ? -19.699 63.061 63.284 1.00 47.88 143 LEU B O 1
ATOM 3627 N N . LYS B 1 152 ? -20.997 64.327 61.938 1.00 48.45 144 LYS B N 1
ATOM 3628 C CA . LYS B 1 152 ? -21.446 65.237 62.984 1.00 50.08 144 LYS B CA 1
ATOM 3629 C C . LYS B 1 152 ? -22.944 65.467 62.844 1.00 53.46 144 LYS B C 1
ATOM 3630 O O . LYS B 1 152 ? -23.517 65.341 61.759 1.00 50.63 144 LYS B O 1
ATOM 3636 N N . ALA B 1 153 ? -23.573 65.842 63.966 1.00 52.21 145 ALA B N 1
ATOM 3637 C CA . ALA B 1 153 ? -25.007 66.088 63.953 1.00 53.93 145 ALA B CA 1
ATOM 3638 C C . ALA B 1 153 ? -25.381 67.154 62.936 1.00 57.51 145 ALA B C 1
ATOM 3639 O O . ALA B 1 153 ? -26.493 67.133 62.392 1.00 53.44 145 ALA B O 1
ATOM 3641 N N . GLU B 1 154 ? -24.471 68.094 62.668 1.00 54.36 146 GLU B N 1
ATOM 3642 C CA . GLU B 1 154 ? -24.785 69.198 61.776 1.00 58.75 146 GLU B CA 1
ATOM 3643 C C . GLU B 1 154 ? -24.839 68.774 60.314 1.00 60.74 146 GLU B C 1
ATOM 3644 O O . GLU B 1 154 ? -25.451 69.475 59.500 1.00 53.22 146 GLU B O 1
ATOM 3650 N N . HIS B 1 155 ? -24.236 67.642 59.960 1.00 52.50 147 HIS B N 1
ATOM 3651 C CA . HIS B 1 155 ? -24.231 67.227 58.565 1.00 53.75 147 HIS B CA 1
ATOM 3652 C C . HIS B 1 155 ? -25.643 66.875 58.121 1.00 50.02 147 HIS B C 1
ATOM 3653 O O . HIS B 1 155 ? -26.394 66.223 58.850 1.00 50.34 147 HIS B O 1
ATOM 3660 N N . THR B 1 156 ? -26.007 67.327 56.922 1.00 49.82 148 THR B N 1
ATOM 3661 C CA . THR B 1 156 ? -27.320 67.037 56.361 1.00 50.96 148 THR B CA 1
ATOM 3662 C C . THR B 1 156 ? -27.288 66.460 54.949 1.00 49.64 148 THR B C 1
ATOM 3663 O O . THR B 1 156 ? -28.298 65.892 54.524 1.00 48.56 148 THR B O 1
ATOM 3667 N N . VAL B 1 157 ? -26.197 66.610 54.199 1.00 47.87 149 VAL B N 1
ATOM 3668 C CA . VAL B 1 157 ? -26.028 65.916 52.928 1.00 46.62 149 VAL B CA 1
ATOM 3669 C C . VAL B 1 157 ? -24.653 65.283 52.932 1.00 45.50 149 VAL B C 1
ATOM 3670 O O . VAL B 1 157 ? -23.643 65.989 52.964 1.00 45.58 149 VAL B O 1
ATOM 3674 N N . ILE B 1 158 ? -24.601 63.955 52.857 1.00 44.44 150 ILE B N 1
ATOM 3675 C CA . ILE B 1 158 ? -23.318 63.282 52.768 1.00 43.29 150 ILE B CA 1
ATOM 3676 C C . ILE B 1 158 ? -23.343 62.318 51.592 1.00 42.04 150 ILE B C 1
ATOM 3677 O O . ILE B 1 158 ? -24.392 62.001 51.031 1.00 42.05 150 ILE B O 1
ATOM 3682 N N . SER B 1 159 ? -22.149 61.912 51.206 1.00 41.02 151 SER B N 1
ATOM 3683 C CA . SER B 1 159 ? -21.924 60.905 50.184 1.00 39.73 151 SER B CA 1
ATOM 3684 C C . SER B 1 159 ? -21.420 59.638 50.850 1.00 40.84 151 SER B C 1
ATOM 3685 O O . SER B 1 159 ? -20.629 59.700 51.796 1.00 38.96 151 SER B O 1
ATOM 3688 N N . ASN B 1 160 ? -21.863 58.485 50.334 1.00 37.98 152 ASN B N 1
ATOM 3689 C CA . ASN B 1 160 ? -21.348 57.197 50.773 1.00 36.99 152 ASN B CA 1
ATOM 3690 C C . ASN B 1 160 ? -20.176 56.726 49.913 1.00 35.76 152 ASN B C 1
ATOM 3691 O O . ASN B 1 160 ? -19.852 55.535 49.928 1.00 34.87 152 ASN B O 1
ATOM 3696 N N . ALA B 1 161 ? -19.545 57.636 49.176 1.00 35.86 153 ALA B N 1
ATOM 3697 C CA . ALA B 1 161 ? -18.430 57.327 48.270 1.00 34.83 153 ALA B CA 1
ATOM 3698 C C . ALA B 1 161 ? -18.956 56.396 47.170 1.00 33.98 153 ALA B C 1
ATOM 3699 O O . ALA B 1 161 ? -20.148 56.408 46.837 1.00 39.52 153 ALA B O 1
ATOM 3701 N N . SER B 1 162 ? -18.073 55.603 46.583 1.00 32.96 154 SER B N 1
ATOM 3702 C CA . SER B 1 162 ? -18.416 54.633 45.549 1.00 31.95 154 SER B CA 1
ATOM 3703 C C . SER B 1 162 ? -18.095 53.224 46.018 1.00 30.95 154 SER B C 1
ATOM 3704 O O . SER B 1 162 ? -17.371 53.020 46.987 1.00 32.39 154 SER B O 1
ATOM 3707 N N . CYS B 1 163 ? -18.638 52.240 45.297 1.00 24.58 155 CYS B N 1
ATOM 3708 C CA . CYS B 1 163 ? -18.296 50.844 45.558 1.00 25.72 155 CYS B CA 1
ATOM 3709 C C . CYS B 1 163 ? -16.783 50.640 45.572 1.00 24.19 155 CYS B C 1
ATOM 3710 O O . CYS B 1 163 ? -16.229 50.005 46.477 1.00 21.62 155 CYS B O 1
ATOM 3713 N N . THR B 1 164 ? -16.096 51.208 44.591 1.00 21.75 156 THR B N 1
ATOM 3714 C CA . THR B 1 164 ? -14.651 51.012 44.479 1.00 18.19 156 THR B CA 1
ATOM 3715 C C . THR B 1 164 ? -13.894 51.682 45.625 1.00 19.73 156 THR B C 1
ATOM 3716 O O . THR B 1 164 ? -12.998 51.070 46.216 1.00 20.45 156 THR B O 1
ATOM 3720 N N . THR B 1 165 ? -14.259 52.908 45.984 1.00 20.82 157 THR B N 1
ATOM 3721 C CA . THR B 1 165 ? -13.604 53.533 47.128 1.00 24.06 157 THR B CA 1
ATOM 3722 C C . THR B 1 165 ? -13.859 52.749 48.404 1.00 22.59 157 THR B C 1
ATOM 3723 O O . THR B 1 165 ? -12.992 52.682 49.277 1.00 21.26 157 THR B O 1
ATOM 3727 N N . ASN B 1 166 ? -15.053 52.178 48.548 1.00 22.81 158 ASN B N 1
ATOM 3728 C CA . ASN B 1 166 ? -15.319 51.360 49.725 1.00 23.00 158 ASN B CA 1
ATOM 3729 C C . ASN B 1 166 ? -14.510 50.062 49.755 1.00 21.38 158 ASN B C 1
ATOM 3730 O O . ASN B 1 166 ? -14.332 49.487 50.843 1.00 21.56 158 ASN B O 1
ATOM 3735 N N . CYS B 1 167 ? -14.029 49.581 48.601 1.00 21.70 159 CYS B N 1
ATOM 3736 C CA . CYS B 1 167 ? -13.126 48.434 48.584 1.00 21.12 159 CYS B CA 1
ATOM 3737 C C . CYS B 1 167 ? -11.689 48.853 48.863 1.00 19.52 159 CYS B C 1
ATOM 3738 O O . CYS B 1 167 ? -10.983 48.198 49.633 1.00 22.02 159 CYS B O 1
ATOM 3741 N N . LEU B 1 168 ? -11.257 49.949 48.237 1.00 20.42 160 LEU B N 1
ATOM 3742 C CA . LEU B 1 168 ? -9.869 50.397 48.326 1.00 22.10 160 LEU B CA 1
ATOM 3743 C C . LEU B 1 168 ? -9.520 50.933 49.710 1.00 22.61 160 LEU B C 1
ATOM 3744 O O . LEU B 1 168 ? -8.447 50.631 50.239 1.00 22.95 160 LEU B O 1
ATOM 3749 N N . ALA B 1 169 ? -10.381 51.762 50.297 1.00 23.53 161 ALA B N 1
ATOM 3750 C CA . ALA B 1 169 ? -9.990 52.441 51.533 1.00 25.00 161 ALA B CA 1
ATOM 3751 C C . ALA B 1 169 ? -9.751 51.462 52.675 1.00 22.76 161 ALA B C 1
ATOM 3752 O O . ALA B 1 169 ? -8.757 51.630 53.402 1.00 25.05 161 ALA B O 1
ATOM 3754 N N . PRO B 1 170 ? -10.587 50.436 52.889 1.00 21.90 162 PRO B N 1
ATOM 3755 C CA . PRO B 1 170 ? -10.285 49.461 53.949 1.00 25.28 162 PRO B CA 1
ATOM 3756 C C . PRO B 1 170 ? -9.026 48.668 53.676 1.00 23.88 162 PRO B C 1
ATOM 3757 O O . PRO B 1 170 ? -8.386 48.161 54.603 1.00 25.29 162 PRO B O 1
ATOM 3761 N N . LEU B 1 171 ? -8.670 48.521 52.412 1.00 26.31 163 LEU B N 1
ATOM 3762 C CA . LEU B 1 171 ? -7.441 47.845 52.049 1.00 24.22 163 LEU B CA 1
ATOM 3763 C C . LEU B 1 171 ? -6.233 48.712 52.367 1.00 29.03 163 LEU B C 1
ATOM 3764 O O . LEU B 1 171 ? -5.260 48.241 52.969 1.00 32.82 163 LEU B O 1
ATOM 3769 N N . VAL B 1 172 ? -6.290 50.003 52.021 1.00 23.79 164 VAL B N 1
ATOM 3770 C CA . VAL B 1 172 ? -5.088 50.824 52.145 1.00 27.07 164 VAL B CA 1
ATOM 3771 C C . VAL B 1 172 ? -4.889 51.333 53.568 1.00 26.81 164 VAL B C 1
ATOM 3772 O O . VAL B 1 172 ? -3.752 51.561 53.984 1.00 32.06 164 VAL B O 1
ATOM 3776 N N . LYS B 1 173 ? -5.963 51.525 54.352 1.00 27.90 165 LYS B N 1
ATOM 3777 C CA . LYS B 1 173 ? -5.783 52.118 55.673 1.00 30.83 165 LYS B CA 1
ATOM 3778 C C . LYS B 1 173 ? -4.835 51.307 56.544 1.00 26.99 165 LYS B C 1
ATOM 3779 O O . LYS B 1 173 ? -3.855 51.879 57.046 1.00 30.68 165 LYS B O 1
ATOM 3785 N N . PRO B 1 174 ? -5.041 50.002 56.762 1.00 26.76 166 PRO B N 1
ATOM 3786 C CA . PRO B 1 174 ? -4.097 49.259 57.615 1.00 27.33 166 PRO B CA 1
ATOM 3787 C C . PRO B 1 174 ? -2.688 49.230 57.060 1.00 27.16 166 PRO B C 1
ATOM 3788 O O . PRO B 1 174 ? -1.721 49.269 57.831 1.00 27.67 166 PRO B O 1
ATOM 3792 N N . LEU B 1 175 ? -2.548 49.183 55.741 1.00 24.64 167 LEU B N 1
ATOM 3793 C CA . LEU B 1 175 ? -1.229 49.173 55.119 1.00 23.10 167 LEU B CA 1
ATOM 3794 C C . LEU B 1 175 ? -0.513 50.507 55.316 1.00 25.59 167 LEU B C 1
ATOM 3795 O O . LEU B 1 175 ? 0.677 50.533 55.632 1.00 27.03 167 LEU B O 1
ATOM 3800 N N . HIS B 1 176 ? -1.223 51.625 55.161 1.00 25.47 168 HIS B N 1
ATOM 3801 C CA . HIS B 1 176 ? -0.591 52.910 55.432 1.00 26.95 168 HIS B CA 1
ATOM 3802 C C . HIS B 1 176 ? -0.210 53.037 56.901 1.00 28.84 168 HIS B C 1
ATOM 3803 O O . HIS B 1 176 ? 0.871 53.543 57.227 1.00 28.55 168 HIS B O 1
ATOM 3810 N N . ASP B 1 177 ? -1.080 52.580 57.809 1.00 27.10 169 ASP B N 1
ATOM 3811 C CA . ASP B 1 177 ? -0.790 52.712 59.233 1.00 28.81 169 ASP B CA 1
ATOM 3812 C C . ASP B 1 177 ? 0.427 51.894 59.630 1.00 28.36 169 ASP B C 1
ATOM 3813 O O . ASP B 1 177 ? 1.277 52.355 60.401 1.00 29.53 169 ASP B O 1
ATOM 3818 N N . LYS B 1 178 ? 0.504 50.653 59.137 1.00 28.69 170 LYS B N 1
ATOM 3819 C CA . LYS B 1 178 ? 1.468 49.691 59.644 1.00 31.47 170 LYS B CA 1
ATOM 3820 C C . LYS B 1 178 ? 2.718 49.562 58.786 1.00 30.13 170 LYS B C 1
ATOM 3821 O O . LYS B 1 178 ? 3.727 49.026 59.258 1.00 33.74 170 LYS B O 1
ATOM 3827 N N . LEU B 1 179 ? 2.656 49.961 57.536 1.00 26.54 171 LEU B N 1
ATOM 3828 C CA . LEU B 1 179 ? 3.771 49.858 56.615 1.00 26.89 171 LEU B CA 1
ATOM 3829 C C . LEU B 1 179 ? 4.151 51.200 56.013 1.00 30.90 171 LEU B C 1
ATOM 3830 O O . LEU B 1 179 ? 5.331 51.575 56.013 1.00 29.89 171 LEU B O 1
ATOM 3835 N N . GLY B 1 180 ? 3.165 51.975 55.576 1.00 26.43 172 GLY B N 1
ATOM 3836 C CA . GLY B 1 180 ? 3.415 53.271 54.974 1.00 30.21 172 GLY B CA 1
ATOM 3837 C C . GLY B 1 180 ? 3.302 53.187 53.464 1.00 26.42 172 GLY B C 1
ATOM 3838 O O . GLY B 1 180 ? 3.965 52.369 52.816 1.00 26.77 172 GLY B O 1
ATOM 3839 N N . VAL B 1 181 ? 2.443 54.017 52.890 1.00 27.15 173 VAL B N 1
ATOM 3840 C CA . VAL B 1 181 ? 2.224 54.079 51.448 1.00 24.17 173 VAL B CA 1
ATOM 3841 C C . VAL B 1 181 ? 2.884 55.368 50.969 1.00 26.48 173 VAL B C 1
ATOM 3842 O O . VAL B 1 181 ? 2.455 56.466 51.342 1.00 28.53 173 VAL B O 1
ATOM 3846 N N . GLU B 1 182 ? 3.944 55.249 50.162 1.00 23.61 174 GLU B N 1
ATOM 3847 C CA . GLU B 1 182 ? 4.572 56.428 49.572 1.00 24.09 174 GLU B CA 1
ATOM 3848 C C . GLU B 1 182 ? 3.749 56.954 48.403 1.00 23.93 174 GLU B C 1
ATOM 3849 O O . GLU B 1 182 ? 3.395 58.135 48.356 1.00 24.44 174 GLU B O 1
ATOM 3855 N N . THR B 1 183 ? 3.421 56.070 47.467 1.00 22.34 175 THR B N 1
ATOM 3856 C CA . THR B 1 183 ? 2.611 56.377 46.295 1.00 20.63 175 THR B CA 1
ATOM 3857 C C . THR B 1 183 ? 1.991 55.054 45.861 1.00 20.35 175 THR B C 1
ATOM 3858 O O . THR B 1 183 ? 2.482 53.984 46.230 1.00 19.86 175 THR B O 1
ATOM 3862 N N . GLY B 1 184 ? 0.902 55.123 45.110 1.00 21.02 176 GLY B N 1
ATOM 3863 C CA . GLY B 1 184 ? 0.231 53.914 44.661 1.00 19.77 176 GLY B CA 1
ATOM 3864 C C . GLY B 1 184 ? -0.545 54.156 43.386 1.00 19.19 176 GLY B C 1
ATOM 3865 O O . GLY B 1 184 ? -0.916 55.293 43.071 1.00 19.69 176 GLY B O 1
ATOM 3866 N N . LEU B 1 185 ? -0.715 53.085 42.612 1.00 16.98 177 LEU B N 1
ATOM 3867 C CA . LEU B 1 185 ? -1.494 53.101 41.380 1.00 16.12 177 LEU B CA 1
ATOM 3868 C C . LEU B 1 185 ? -2.411 51.887 41.366 1.00 17.52 177 LEU B C 1
ATOM 3869 O O . LEU B 1 185 ? -1.964 50.772 41.662 1.00 17.98 177 LEU B O 1
ATOM 3874 N N . MET B 1 186 ? -3.689 52.105 41.045 1.00 16.05 178 MET B N 1
ATOM 3875 C CA . MET B 1 186 ? -4.718 51.069 41.102 1.00 17.95 178 MET B CA 1
ATOM 3876 C C . MET B 1 186 ? -5.251 50.783 39.699 1.00 17.21 178 MET B C 1
ATOM 3877 O O . MET B 1 186 ? -5.450 51.694 38.886 1.00 18.81 178 MET B O 1
ATOM 3882 N N . THR B 1 187 ? -5.525 49.515 39.431 1.00 16.12 179 THR B N 1
ATOM 3883 C CA . THR B 1 187 ? -6.415 49.134 38.348 1.00 16.93 179 THR B CA 1
ATOM 3884 C C . THR B 1 187 ? -7.575 48.425 38.999 1.00 18.53 179 THR B C 1
ATOM 3885 O O . THR B 1 187 ? -7.355 47.540 39.825 1.00 19.86 179 THR B O 1
ATOM 3889 N N . THR B 1 188 ? -8.796 48.825 38.690 1.00 17.77 180 THR B N 1
ATOM 3890 C CA . THR B 1 188 ? -9.925 47.999 39.105 1.00 16.56 180 THR B CA 1
ATOM 3891 C C . THR B 1 188 ? -10.434 47.265 37.877 1.00 18.11 180 THR B C 1
ATOM 3892 O O . THR B 1 188 ? -10.718 47.890 36.845 1.00 20.86 180 THR B O 1
ATOM 3896 N N . VAL B 1 189 ? -10.477 45.946 37.976 1.00 17.25 181 VAL B N 1
ATOM 3897 C CA . VAL B 1 189 ? -11.049 45.100 36.938 1.00 16.51 181 VAL B CA 1
ATOM 3898 C C . VAL B 1 189 ? -12.494 44.894 37.366 1.00 16.59 181 VAL B C 1
ATOM 3899 O O . VAL B 1 189 ? -12.756 44.330 38.430 1.00 16.84 181 VAL B O 1
ATOM 3903 N N . HIS B 1 190 ? -13.420 45.450 36.602 1.00 16.41 182 HIS B N 1
ATOM 3904 C CA . HIS B 1 190 ? -14.741 45.774 37.106 1.00 16.47 182 HIS B CA 1
ATOM 3905 C C . HIS B 1 190 ? -15.813 45.148 36.226 1.00 14.93 182 HIS B C 1
ATOM 3906 O O . HIS B 1 190 ? -15.713 45.150 34.999 1.00 16.46 182 HIS B O 1
ATOM 3913 N N . ALA B 1 191 ? -16.841 44.615 36.874 1.00 15.37 183 ALA B N 1
ATOM 3914 C CA . ALA B 1 191 ? -18.014 44.112 36.183 1.00 17.15 183 ALA B CA 1
ATOM 3915 C C . ALA B 1 191 ? -18.669 45.221 35.365 1.00 17.73 183 ALA B C 1
ATOM 3916 O O . ALA B 1 191 ? -18.560 46.408 35.695 1.00 17.29 183 ALA B O 1
ATOM 3918 N N . TYR B 1 192 ? -19.331 44.846 34.270 1.00 17.86 184 TYR B N 1
ATOM 3919 C CA . TYR B 1 192 ? -20.020 45.902 33.533 1.00 19.18 184 TYR B CA 1
ATOM 3920 C C . TYR B 1 192 ? -21.225 46.380 34.337 1.00 21.79 184 TYR B C 1
ATOM 3921 O O . TYR B 1 192 ? -21.673 45.737 35.298 1.00 20.26 184 TYR B O 1
ATOM 3930 N N . THR B 1 193 ? -21.710 47.564 33.975 1.00 21.24 185 THR B N 1
ATOM 3931 C CA . THR B 1 193 ? -22.856 48.189 34.626 1.00 22.91 185 THR B CA 1
ATOM 3932 C C . THR B 1 193 ? -23.819 48.738 33.573 1.00 23.31 185 THR B C 1
ATOM 3933 O O . THR B 1 193 ? -23.532 48.732 32.376 1.00 22.78 185 THR B O 1
ATOM 3937 N N . ASN B 1 194 ? -24.964 49.253 34.029 1.00 27.25 186 ASN B N 1
ATOM 3938 C CA . ASN B 1 194 ? -25.968 49.710 33.076 1.00 30.49 186 ASN B CA 1
ATOM 3939 C C . ASN B 1 194 ? -25.650 51.059 32.453 1.00 29.34 186 ASN B C 1
ATOM 3940 O O . ASN B 1 194 ? -26.459 51.555 31.665 1.00 35.85 186 ASN B O 1
ATOM 3945 N N . ASP B 1 195 ? -24.497 51.653 32.745 1.00 27.64 187 ASP B N 1
ATOM 3946 C CA . ASP B 1 195 ? -24.066 52.779 31.923 1.00 33.12 187 ASP B CA 1
ATOM 3947 C C . ASP B 1 195 ? -23.357 52.309 30.662 1.00 31.00 187 ASP B C 1
ATOM 3948 O O . ASP B 1 195 ? -22.878 53.145 29.889 1.00 35.53 187 ASP B O 1
ATOM 3953 N N . GLN B 1 196 ? -23.252 50.992 30.462 1.00 24.55 188 GLN B N 1
ATOM 3954 C CA . GLN B 1 196 ? -22.636 50.401 29.283 1.00 22.58 188 GLN B CA 1
ATOM 3955 C C . GLN B 1 196 ? -23.700 49.819 28.350 1.00 23.48 188 GLN B C 1
ATOM 3956 O O . GLN B 1 196 ? -24.911 49.930 28.591 1.00 26.67 188 GLN B O 1
ATOM 3962 N N . VAL B 1 197 ? -23.245 49.212 27.247 1.00 20.55 189 VAL B N 1
ATOM 3963 C CA . VAL B 1 197 ? -24.166 48.807 26.186 1.00 20.41 189 VAL B CA 1
ATOM 3964 C C . VAL B 1 197 ? -23.899 47.367 25.754 1.00 18.65 189 VAL B C 1
ATOM 3965 O O . VAL B 1 197 ? -22.802 46.833 25.921 1.00 18.89 189 VAL B O 1
ATOM 3969 N N . LEU B 1 198 ? -24.936 46.750 25.168 1.00 18.88 190 LEU B N 1
ATOM 3970 C CA . LEU B 1 198 ? -24.819 45.388 24.660 1.00 19.11 190 LEU B CA 1
ATOM 3971 C C . LEU B 1 198 ? -24.136 45.341 23.296 1.00 18.89 190 LEU B C 1
ATOM 3972 O O . LEU B 1 198 ? -23.288 44.476 23.041 1.00 18.14 190 LEU B O 1
ATOM 3977 N N . THR B 1 199 ? -24.534 46.211 22.385 1.00 20.67 191 THR B N 1
ATOM 3978 C CA . THR B 1 199 ? -23.881 46.304 21.079 1.00 20.49 191 THR B CA 1
ATOM 3979 C C . THR B 1 199 ? -23.705 47.787 20.769 1.00 19.34 191 THR B C 1
ATOM 3980 O O . THR B 1 199 ? -24.447 48.624 21.274 1.00 22.65 191 THR B O 1
ATOM 3984 N N . ASP B 1 200 ? -22.686 48.114 19.970 1.00 19.62 192 ASP B N 1
ATOM 3985 C CA . ASP B 1 200 ? -22.160 49.469 19.954 1.00 20.73 192 ASP B CA 1
ATOM 3986 C C . ASP B 1 200 ? -23.251 50.468 19.624 1.00 23.40 192 ASP B C 1
ATOM 3987 O O . ASP B 1 200 ? -23.955 50.323 18.624 1.00 23.49 192 ASP B O 1
ATOM 3992 N N . VAL B 1 201 ? -23.345 51.535 20.408 1.00 22.67 193 VAL B N 1
ATOM 3993 C CA . VAL B 1 201 ? -24.395 52.527 20.191 1.00 24.53 193 VAL B CA 1
ATOM 3994 C C . VAL B 1 201 ? -23.915 53.832 20.796 1.00 25.93 193 VAL B C 1
ATOM 3995 O O . VAL B 1 201 ? -23.078 53.842 21.700 1.00 28.31 193 VAL B O 1
ATOM 3999 N N . TYR B 1 202 ? -24.457 54.940 20.289 1.00 28.77 194 TYR B N 1
ATOM 4000 C CA . TYR B 1 202 ? -24.050 56.273 20.703 1.00 33.21 194 TYR B CA 1
ATOM 4001 C C . TYR B 1 202 ? -24.022 56.405 22.218 1.00 36.12 194 TYR B C 1
ATOM 4002 O O . TYR B 1 202 ? -24.967 56.024 22.909 1.00 35.71 194 TYR B O 1
ATOM 4011 N N . HIS B 1 203 ? -22.930 56.975 22.713 1.00 32.79 195 HIS B N 1
ATOM 4012 C CA A HIS B 1 203 ? -22.701 57.204 24.134 0.57 36.36 195 HIS B CA 1
ATOM 4013 C CA B HIS B 1 203 ? -22.741 57.233 24.131 0.43 36.33 195 HIS B CA 1
ATOM 4014 C C . HIS B 1 203 ? -21.842 58.455 24.242 1.00 41.57 195 HIS B C 1
ATOM 4015 O O . HIS B 1 203 ? -21.074 58.773 23.323 1.00 41.92 195 HIS B O 1
ATOM 4028 N N . GLU B 1 204 ? -21.959 59.158 25.370 1.00 36.42 196 GLU B N 1
ATOM 4029 C CA . GLU B 1 204 ? -21.119 60.328 25.578 1.00 38.90 196 GLU B CA 1
ATOM 4030 C C . GLU B 1 204 ? -19.647 59.938 25.567 1.00 40.25 196 GLU B C 1
ATOM 4031 O O . GLU B 1 204 ? -18.805 60.651 25.011 1.00 43.42 196 GLU B O 1
ATOM 4033 N N . ASP B 1 205 ? -19.331 58.788 26.140 1.00 34.35 197 ASP B N 1
ATOM 4034 C CA . ASP B 1 205 ? -17.971 58.271 26.210 1.00 30.55 197 ASP B CA 1
ATOM 4035 C C . ASP B 1 205 ? -17.775 57.249 25.087 1.00 28.09 197 ASP B C 1
ATOM 4036 O O . ASP B 1 205 ? -18.547 56.297 24.971 1.00 26.88 197 ASP B O 1
ATOM 4041 N N . LEU B 1 206 ? -16.752 57.468 24.243 1.00 28.91 198 LEU B N 1
ATOM 4042 C CA . LEU B 1 206 ? -16.573 56.611 23.065 1.00 26.57 198 LEU B CA 1
ATOM 4043 C C . LEU B 1 206 ? -16.142 55.187 23.401 1.00 24.77 198 LEU B C 1
ATOM 4044 O O . LEU B 1 206 ? -16.319 54.296 22.569 1.00 23.53 198 LEU B O 1
ATOM 4049 N N . ARG B 1 207 ? -15.595 54.948 24.583 1.00 24.76 199 ARG B N 1
ATOM 4050 C CA . ARG B 1 207 ? -15.293 53.578 24.998 1.00 23.18 199 ARG B CA 1
ATOM 4051 C C . ARG B 1 207 ? -16.517 52.874 25.565 1.00 22.44 199 ARG B C 1
ATOM 4052 O O . ARG B 1 207 ? -16.777 51.722 25.217 1.00 20.98 199 ARG B O 1
ATOM 4060 N N . ARG B 1 208 ? -17.311 53.560 26.392 1.00 25.26 200 ARG B N 1
ATOM 4061 C CA . ARG B 1 208 ? -18.525 52.909 26.877 1.00 24.96 200 ARG B CA 1
ATOM 4062 C C . ARG B 1 208 ? -19.579 52.748 25.796 1.00 23.09 200 ARG B C 1
ATOM 4063 O O . ARG B 1 208 ? -20.557 52.011 26.016 1.00 24.18 200 ARG B O 1
ATOM 4071 N N . ALA B 1 209 ? -19.405 53.399 24.650 1.00 23.76 201 ALA B N 1
ATOM 4072 C CA . ALA B 1 209 ? -20.250 53.171 23.487 1.00 23.03 201 ALA B CA 1
ATOM 4073 C C . ALA B 1 209 ? -20.063 51.792 22.884 1.00 21.29 201 ALA B C 1
ATOM 4074 O O . ALA B 1 209 ? -20.841 51.402 22.018 1.00 22.13 201 ALA B O 1
ATOM 4076 N N . ARG B 1 210 ? -19.048 51.058 23.305 1.00 20.20 202 ARG B N 1
ATOM 4077 C CA . ARG B 1 210 ? -18.707 49.774 22.709 1.00 20.25 202 ARG B CA 1
ATOM 4078 C C . ARG B 1 210 ? -19.253 48.612 23.529 1.00 19.24 202 ARG B C 1
ATOM 4079 O O . ARG B 1 210 ? -19.302 48.660 24.759 1.00 19.90 202 ARG B O 1
ATOM 4087 N N . SER B 1 211 ? -19.648 47.546 22.834 1.00 18.83 203 SER B N 1
ATOM 4088 C CA . SER B 1 211 ? -20.195 46.359 23.483 1.00 16.68 203 SER B CA 1
ATOM 4089 C C . SER B 1 211 ? -19.400 45.934 24.711 1.00 17.14 203 SER B C 1
ATOM 4090 O O . SER B 1 211 ? -18.203 45.627 24.621 1.00 18.46 203 SER B O 1
ATOM 4093 N N . ALA B 1 212 ? -20.084 45.922 25.856 1.00 16.93 204 ALA B N 1
ATOM 4094 C CA . ALA B 1 212 ? -19.491 45.530 27.123 1.00 16.87 204 ALA B CA 1
ATOM 4095 C C . ALA B 1 212 ? -19.337 44.032 27.246 1.00 17.97 204 ALA B C 1
ATOM 4096 O O . ALA B 1 212 ? -18.592 43.561 28.130 1.00 18.52 204 ALA B O 1
ATOM 4098 N N . THR B 1 213 ? -20.040 43.268 26.404 1.00 16.27 205 THR B N 1
ATOM 4099 C CA . THR B 1 213 ? -19.997 41.819 26.520 1.00 16.68 205 THR B CA 1
ATOM 4100 C C . THR B 1 213 ? -18.827 41.170 25.785 1.00 15.86 205 THR B C 1
ATOM 4101 O O . THR B 1 213 ? -18.536 40.000 26.047 1.00 16.81 205 THR B O 1
ATOM 4105 N N . MET B 1 214 ? -18.153 41.907 24.894 1.00 15.64 206 MET B N 1
ATOM 4106 C CA . MET B 1 214 ? -17.146 41.357 24.003 1.00 15.51 206 MET B CA 1
ATOM 4107 C C . MET B 1 214 ? -15.763 41.907 24.250 1.00 17.86 206 MET B C 1
ATOM 4108 O O . MET B 1 214 ? -14.792 41.357 23.700 1.00 19.36 206 MET B O 1
ATOM 4113 N N . SER B 1 215 ? -15.628 42.966 25.056 1.00 16.41 207 SER B N 1
ATOM 4114 C CA . SER B 1 215 ? -14.365 43.651 25.203 1.00 15.87 207 SER B CA 1
ATOM 4115 C C . SER B 1 215 ? -14.043 43.988 26.653 1.00 17.98 207 SER B C 1
ATOM 4116 O O . SER B 1 215 ? -14.928 44.134 27.512 1.00 17.55 207 SER B O 1
ATOM 4119 N N . MET B 1 216 ? -12.740 44.157 26.881 1.00 15.81 208 MET B N 1
ATOM 4120 C CA . MET B 1 216 ? -12.220 44.915 28.007 1.00 15.79 208 MET B CA 1
ATOM 4121 C C . MET B 1 216 ? -12.251 46.380 27.634 1.00 16.61 208 MET B C 1
ATOM 4122 O O . MET B 1 216 ? -11.784 46.764 26.547 1.00 15.80 208 MET B O 1
ATOM 4127 N N . ILE B 1 217 ? -12.833 47.205 28.505 1.00 15.37 209 ILE B N 1
ATOM 4128 C CA . ILE B 1 217 ? -13.146 48.593 28.168 1.00 15.95 209 ILE B CA 1
ATOM 4129 C C . ILE B 1 217 ? -12.590 49.518 29.246 1.00 18.04 209 ILE B C 1
ATOM 4130 O O . ILE B 1 217 ? -13.142 49.570 30.355 1.00 17.40 209 ILE B O 1
ATOM 4135 N N . PRO B 1 218 ? -11.549 50.291 28.976 1.00 16.09 210 PRO B N 1
ATOM 4136 C CA . PRO B 1 218 ? -11.075 51.232 29.988 1.00 17.22 210 PRO B CA 1
ATOM 4137 C C . PRO B 1 218 ? -12.085 52.325 30.272 1.00 17.52 210 PRO B C 1
ATOM 4138 O O . PRO B 1 218 ? -12.782 52.834 29.387 1.00 18.64 210 PRO B O 1
ATOM 4142 N N . THR B 1 219 ? -12.102 52.737 31.530 1.00 18.44 211 THR B N 1
ATOM 4143 C CA . THR B 1 219 ? -12.914 53.865 31.935 1.00 21.84 211 THR B CA 1
ATOM 4144 C C . THR B 1 219 ? -12.230 54.589 33.084 1.00 24.61 211 THR B C 1
ATOM 4145 O O . THR B 1 219 ? -11.434 54.012 33.824 1.00 22.74 211 THR B O 1
ATOM 4149 N N . LYS B 1 220 ? -12.554 55.875 33.218 1.00 25.49 212 LYS B N 1
ATOM 4150 C CA . LYS B 1 220 ? -11.980 56.697 34.271 1.00 30.05 212 LYS B CA 1
ATOM 4151 C C . LYS B 1 220 ? -12.622 56.352 35.598 1.00 34.09 212 LYS B C 1
ATOM 4152 O O . LYS B 1 220 ? -13.810 56.015 35.668 1.00 32.86 212 LYS B O 1
ATOM 4158 N N . THR B 1 221 ? -11.816 56.404 36.644 1.00 31.52 213 THR B N 1
ATOM 4159 C CA . THR B 1 221 ? -12.280 56.197 37.998 1.00 30.84 213 THR B CA 1
ATOM 4160 C C . THR B 1 221 ? -11.797 57.363 38.841 1.00 34.51 213 THR B C 1
ATOM 4161 O O . THR B 1 221 ? -10.719 57.904 38.607 1.00 39.09 213 THR B O 1
ATOM 4165 N N . GLY B 1 222 ? -12.607 57.760 39.811 1.00 30.91 214 GLY B N 1
ATOM 4166 C CA . GLY B 1 222 ? -12.172 58.748 40.775 1.00 30.87 214 GLY B CA 1
ATOM 4167 C C . GLY B 1 222 ? -11.782 58.136 42.097 1.00 28.36 214 GLY B C 1
ATOM 4168 O O . GLY B 1 222 ? -11.484 58.876 43.041 1.00 29.54 214 GLY B O 1
ATOM 4169 N N . ALA B 1 223 ? -11.769 56.804 42.194 1.00 28.24 215 ALA B N 1
ATOM 4170 C CA . ALA B 1 223 ? -11.704 56.170 43.504 1.00 24.93 215 ALA B CA 1
ATOM 4171 C C . ALA B 1 223 ? -10.337 56.338 44.140 1.00 30.07 215 ALA B C 1
ATOM 4172 O O . ALA B 1 223 ? -10.233 56.534 45.358 1.00 33.13 215 ALA B O 1
ATOM 4174 N N . ALA B 1 224 ? -9.271 56.241 43.344 1.00 27.62 216 ALA B N 1
ATOM 4175 C CA . ALA B 1 224 ? -7.932 56.375 43.910 1.00 31.22 216 ALA B CA 1
ATOM 4176 C C . ALA B 1 224 ? -7.736 57.771 44.483 1.00 33.14 216 ALA B C 1
ATOM 4177 O O . ALA B 1 224 ? -7.250 57.947 45.608 1.00 34.29 216 ALA B O 1
ATOM 4179 N N . ALA B 1 225 ? -8.148 58.781 43.734 1.00 28.81 217 ALA B N 1
ATOM 4180 C CA . ALA B 1 225 ? -8.118 60.135 44.266 1.00 32.08 217 ALA B CA 1
ATOM 4181 C C . ALA B 1 225 ? -9.053 60.290 45.463 1.00 36.15 217 ALA B C 1
ATOM 4182 O O . ALA B 1 225 ? -8.703 60.944 46.454 1.00 32.50 217 ALA B O 1
ATOM 4184 N N . ALA B 1 226 ? -10.246 59.696 45.400 1.00 31.97 218 ALA B N 1
ATOM 4185 C CA . ALA B 1 226 ? -11.222 59.909 46.463 1.00 35.07 218 ALA B CA 1
ATOM 4186 C C . ALA B 1 226 ? -10.763 59.323 47.785 1.00 31.99 218 ALA B C 1
ATOM 4187 O O . ALA B 1 226 ? -11.209 59.773 48.848 1.00 32.43 218 ALA B O 1
ATOM 4189 N N . VAL B 1 227 ? -9.883 58.327 47.752 1.00 30.94 219 VAL B N 1
ATOM 4190 C CA . VAL B 1 227 ? -9.349 57.841 49.004 1.00 33.23 219 VAL B CA 1
ATOM 4191 C C . VAL B 1 227 ? -8.652 58.963 49.747 1.00 38.02 219 VAL B C 1
ATOM 4192 O O . VAL B 1 227 ? -8.526 58.893 50.966 1.00 32.64 219 VAL B O 1
ATOM 4196 N N . GLY B 1 228 ? -8.189 59.997 49.037 1.00 35.76 220 GLY B N 1
ATOM 4197 C CA . GLY B 1 228 ? -7.651 61.176 49.710 1.00 36.53 220 GLY B CA 1
ATOM 4198 C C . GLY B 1 228 ? -8.664 61.934 50.553 1.00 37.10 220 GLY B C 1
ATOM 4199 O O . GLY B 1 228 ? -8.302 62.563 51.554 1.00 45.50 220 GLY B O 1
ATOM 4200 N N . LEU B 1 229 ? -9.938 61.924 50.156 1.00 39.70 221 LEU B N 1
ATOM 4201 C CA . LEU B 1 229 ? -10.957 62.538 51.006 1.00 38.11 221 LEU B CA 1
ATOM 4202 C C . LEU B 1 229 ? -11.144 61.739 52.292 1.00 36.16 221 LEU B C 1
ATOM 4203 O O . LEU B 1 229 ? -11.272 62.309 53.382 1.00 41.64 221 LEU B O 1
ATOM 4208 N N . VAL B 1 230 ? -11.184 60.412 52.167 1.00 31.96 222 VAL B N 1
ATOM 4209 C CA . VAL B 1 230 ? -11.466 59.522 53.288 1.00 33.54 222 VAL B CA 1
ATOM 4210 C C . VAL B 1 230 ? -10.267 59.419 54.212 1.00 32.56 222 VAL B C 1
ATOM 4211 O O . VAL B 1 230 ? -10.414 59.347 55.439 1.00 34.45 222 VAL B O 1
ATOM 4215 N N . LEU B 1 231 ? -9.063 59.398 53.632 1.00 30.42 223 LEU B N 1
ATOM 4216 C CA . LEU B 1 231 ? -7.798 59.255 54.354 1.00 34.66 223 LEU B CA 1
ATOM 4217 C C . LEU B 1 231 ? -6.932 60.428 53.914 1.00 31.62 223 LEU B C 1
ATOM 4218 O O . LEU B 1 231 ? -6.145 60.311 52.972 1.00 28.82 223 LEU B O 1
ATOM 4223 N N . PRO B 1 232 ? -7.064 61.583 54.560 1.00 32.31 224 PRO B N 1
ATOM 4224 C CA . PRO B 1 232 ? -6.394 62.788 54.040 1.00 34.78 224 PRO B CA 1
ATOM 4225 C C . PRO B 1 232 ? -4.890 62.649 53.888 1.00 32.38 224 PRO B C 1
ATOM 4226 O O . PRO B 1 232 ? -4.303 63.338 53.044 1.00 32.20 224 PRO B O 1
ATOM 4230 N N . GLU B 1 233 ? -4.243 61.789 54.680 1.00 35.57 225 GLU B N 1
ATOM 4231 C CA . GLU B 1 233 ? -2.803 61.614 54.546 1.00 32.94 225 GLU B CA 1
ATOM 4232 C C . GLU B 1 233 ? -2.423 61.046 53.183 1.00 32.63 225 GLU B C 1
ATOM 4233 O O . GLU B 1 233 ? -1.270 61.198 52.758 1.00 36.42 225 GLU B O 1
ATOM 4239 N N . LEU B 1 234 ? -3.368 60.417 52.483 1.00 29.67 226 LEU B N 1
ATOM 4240 C CA . LEU B 1 234 ? -3.130 59.850 51.160 1.00 27.73 226 LEU B CA 1
ATOM 4241 C C . LEU B 1 234 ? -3.529 60.788 50.015 1.00 25.13 226 LEU B C 1
ATOM 4242 O O . LEU B 1 234 ? -3.416 60.403 48.852 1.00 25.46 226 LEU B O 1
ATOM 4247 N N . ASN B 1 235 ? -3.979 62.003 50.313 1.00 28.55 227 ASN B N 1
ATOM 4248 C CA . ASN B 1 235 ? -4.356 62.944 49.264 1.00 28.25 227 ASN B CA 1
ATOM 4249 C C . ASN B 1 235 ? -3.229 63.121 48.253 1.00 25.36 227 ASN B C 1
ATOM 4250 O O . ASN B 1 235 ? -2.094 63.430 48.623 1.00 30.38 227 ASN B O 1
ATOM 4255 N N . GLY B 1 236 ? -3.546 62.884 46.983 1.00 24.71 228 GLY B N 1
ATOM 4256 C CA . GLY B 1 236 ? -2.613 63.048 45.880 1.00 24.50 228 GLY B CA 1
ATOM 4257 C C . GLY B 1 236 ? -1.657 61.900 45.672 1.00 23.81 228 GLY B C 1
ATOM 4258 O O . GLY B 1 236 ? -0.903 61.909 44.697 1.00 23.73 228 GLY B O 1
ATOM 4259 N N . LYS B 1 237 ? -1.684 60.887 46.532 1.00 23.52 229 LYS B N 1
ATOM 4260 C CA . LYS B 1 237 ? -0.690 59.827 46.444 1.00 23.22 229 LYS B CA 1
ATOM 4261 C C . LYS B 1 237 ? -1.110 58.664 45.567 1.00 22.30 229 LYS B C 1
ATOM 4262 O O . LYS B 1 237 ? -0.234 57.919 45.116 1.00 22.15 229 LYS B O 1
ATOM 4268 N N . LEU B 1 238 ? -2.404 58.501 45.294 1.00 20.60 230 LEU B N 1
ATOM 4269 C CA . LEU B 1 238 ? -2.887 57.388 44.503 1.00 21.66 230 LEU B CA 1
ATOM 4270 C C . LEU B 1 238 ? -3.539 57.887 43.225 1.00 20.31 230 LEU B C 1
ATOM 4271 O O . LEU B 1 238 ? -4.156 58.954 43.198 1.00 23.88 230 LEU B O 1
ATOM 4276 N N . ASP B 1 239 ? -3.411 57.087 42.168 1.00 19.53 231 ASP B N 1
ATOM 4277 C CA . ASP B 1 239 ? -4.077 57.321 40.893 1.00 20.82 231 ASP B CA 1
ATOM 4278 C C . ASP B 1 239 ? -4.459 55.954 40.343 1.00 19.90 231 ASP B C 1
ATOM 4279 O O . ASP B 1 239 ? -4.072 54.925 40.898 1.00 19.80 231 ASP B O 1
ATOM 4284 N N . GLY B 1 240 ? -5.237 55.931 39.267 1.00 21.52 232 GLY B N 1
ATOM 4285 C CA . GLY B 1 240 ? -5.598 54.654 38.671 1.00 20.65 232 GLY B CA 1
ATOM 4286 C C . GLY B 1 240 ? -6.623 54.798 37.566 1.00 22.58 232 GLY B C 1
ATOM 4287 O O . GLY B 1 240 ? -6.943 55.899 37.118 1.00 22.35 232 GLY B O 1
ATOM 4288 N N . PHE B 1 241 ? -7.084 53.640 37.087 1.00 23.11 233 PHE B N 1
ATOM 4289 C CA . PHE B 1 241 ? -8.185 53.595 36.133 1.00 22.72 233 PHE B CA 1
ATOM 4290 C C . PHE B 1 241 ? -8.915 52.265 36.306 1.00 19.67 233 PHE B C 1
ATOM 4291 O O . PHE B 1 241 ? -8.510 51.410 37.091 1.00 18.43 233 PHE B O 1
ATOM 4299 N N . ALA B 1 242 ? -10.004 52.108 35.571 1.00 20.02 234 ALA B N 1
ATOM 4300 C CA . ALA B 1 242 ? -10.770 50.874 35.565 1.00 16.40 234 ALA B CA 1
ATOM 4301 C C . ALA B 1 242 ? -10.743 50.227 34.189 1.00 17.27 234 ALA B C 1
ATOM 4302 O O . ALA B 1 242 ? -10.586 50.894 33.162 1.00 18.09 234 ALA B O 1
ATOM 4304 N N . ILE B 1 243 ? -10.850 48.909 34.213 1.00 16.64 235 ILE B N 1
ATOM 4305 C CA A ILE B 1 243 ? -11.067 48.098 33.022 0.68 16.61 235 ILE B CA 1
ATOM 4306 C CA B ILE B 1 243 ? -11.072 48.099 33.023 0.32 16.64 235 ILE B CA 1
ATOM 4307 C C . ILE B 1 243 ? -12.379 47.350 33.255 1.00 17.11 235 ILE B C 1
ATOM 4308 O O . ILE B 1 243 ? -12.445 46.450 34.105 1.00 18.10 235 ILE B O 1
ATOM 4317 N N . ARG B 1 244 ? -13.412 47.707 32.499 1.00 15.31 236 ARG B N 1
ATOM 4318 C CA . ARG B 1 244 ? -14.668 46.977 32.545 1.00 16.67 236 ARG B CA 1
ATOM 4319 C C . ARG B 1 244 ? -14.535 45.710 31.713 1.00 15.84 236 ARG B C 1
ATOM 4320 O O . ARG B 1 244 ? -14.037 45.761 30.586 1.00 15.90 236 ARG B O 1
ATOM 4328 N N . VAL B 1 245 ? -14.949 44.578 32.274 1.00 14.79 237 VAL B N 1
ATOM 4329 C CA . VAL B 1 245 ? -14.847 43.297 31.570 1.00 16.80 237 VAL B CA 1
ATOM 4330 C C . VAL B 1 245 ? -16.199 42.596 31.590 1.00 16.03 237 VAL B C 1
ATOM 4331 O O . VAL B 1 245 ? -17.095 42.981 32.361 1.00 15.73 237 VAL B O 1
ATOM 4335 N N . PRO B 1 246 ? -16.391 41.522 30.798 1.00 14.42 238 PRO B N 1
ATOM 4336 C CA . PRO B 1 246 ? -17.743 40.923 30.642 1.00 15.34 238 PRO B CA 1
ATOM 4337 C C . PRO B 1 246 ? -18.148 39.987 31.770 1.00 17.37 238 PRO B C 1
ATOM 4338 O O . PRO B 1 246 ? -18.341 38.784 31.583 1.00 18.86 238 PRO B O 1
ATOM 4342 N N . THR B 1 247 ? -18.351 40.566 32.954 1.00 15.71 239 THR B N 1
ATOM 4343 C CA . THR B 1 247 ? -19.056 39.909 34.044 1.00 17.16 239 THR B CA 1
ATOM 4344 C C . THR B 1 247 ? -20.157 40.825 34.560 1.00 13.48 239 THR B C 1
ATOM 4345 O O . THR B 1 247 ? -20.062 42.048 34.487 1.00 15.63 239 THR B O 1
ATOM 4349 N N . ILE B 1 248 ? -21.200 40.202 35.116 1.00 17.35 240 ILE B N 1
ATOM 4350 C CA . ILE B 1 248 ? -22.382 40.970 35.509 1.00 17.48 240 ILE B CA 1
ATOM 4351 C C . ILE B 1 248 ? -22.206 41.593 36.878 1.00 17.15 240 ILE B C 1
ATOM 4352 O O . ILE B 1 248 ? -22.868 42.594 37.196 1.00 18.44 240 ILE B O 1
ATOM 4357 N N . ASN B 1 249 ? -21.378 40.996 37.727 1.00 15.23 241 ASN B N 1
ATOM 4358 C CA . ASN B 1 249 ? -21.178 41.521 39.063 1.00 16.49 241 ASN B CA 1
ATOM 4359 C C . ASN B 1 249 ? -19.905 40.940 39.653 1.00 18.49 241 ASN B C 1
ATOM 4360 O O . ASN B 1 249 ? -19.446 39.872 39.258 1.00 18.17 241 ASN B O 1
ATOM 4365 N N . VAL B 1 250 ? -19.399 41.652 40.647 1.00 15.99 242 VAL B N 1
ATOM 4366 C CA . VAL B 1 250 ? -18.178 41.380 41.404 1.00 17.11 242 VAL B CA 1
ATOM 4367 C C . VAL B 1 250 ? -16.998 41.953 40.643 1.00 15.82 242 VAL B C 1
ATOM 4368 O O . VAL B 1 250 ? -16.847 41.735 39.437 1.00 16.89 242 VAL B O 1
ATOM 4372 N N . SER B 1 251 ? -16.183 42.697 41.357 1.00 17.07 243 SER B N 1
ATOM 4373 C CA . SER B 1 251 ? -15.061 43.430 40.801 1.00 16.72 243 SER B CA 1
ATOM 4374 C C . SER B 1 251 ? -13.833 43.172 41.653 1.00 16.25 243 SER B C 1
ATOM 4375 O O . SER B 1 251 ? -13.904 42.559 42.721 1.00 16.87 243 SER B O 1
ATOM 4378 N N . LEU B 1 252 ? -12.692 43.654 41.143 1.00 15.57 244 LEU B N 1
ATOM 4379 C CA . LEU B 1 252 ? -11.375 43.414 41.723 1.00 14.25 244 LEU B CA 1
ATOM 4380 C C . LEU B 1 252 ? -10.612 44.732 41.765 1.00 17.04 244 LEU B C 1
ATOM 4381 O O . LEU B 1 252 ? -10.424 45.376 40.722 1.00 21.36 244 LEU B O 1
ATOM 4386 N N . VAL B 1 253 ? -10.167 45.138 42.953 1.00 18.37 245 VAL B N 1
ATOM 4387 C CA . VAL B 1 253 ? -9.162 46.199 43.096 1.00 18.50 245 VAL B CA 1
ATOM 4388 C C . VAL B 1 253 ? -7.780 45.558 43.075 1.00 18.64 245 VAL B C 1
ATOM 4389 O O . VAL B 1 253 ? -7.491 44.651 43.857 1.00 19.44 245 VAL B O 1
ATOM 4393 N N . ASP B 1 254 ? -6.905 46.054 42.202 1.00 17.64 246 ASP B N 1
ATOM 4394 C CA . ASP B 1 254 ? -5.516 45.607 42.091 1.00 16.91 246 ASP B CA 1
ATOM 4395 C C . ASP B 1 254 ? -4.647 46.836 42.375 1.00 17.95 246 ASP B C 1
ATOM 4396 O O . ASP B 1 254 ? -4.515 47.717 41.516 1.00 18.95 246 ASP B O 1
ATOM 4401 N N . LEU B 1 255 ? -4.078 46.916 43.583 1.00 16.59 247 LEU B N 1
ATOM 4402 C CA . LEU B 1 255 ? -3.335 48.082 44.022 1.00 17.07 247 LEU B CA 1
ATOM 4403 C C . LEU B 1 255 ? -1.853 47.757 44.066 1.00 17.92 247 LEU B C 1
ATOM 4404 O O . LEU B 1 255 ? -1.431 46.859 44.789 1.00 19.41 247 LEU B O 1
ATOM 4409 N N . SER B 1 256 ? -1.075 48.508 43.304 1.00 16.38 248 SER B N 1
ATOM 4410 C CA . SER B 1 256 ? 0.373 48.499 43.368 1.00 16.71 248 SER B CA 1
ATOM 4411 C C . SER B 1 256 ? 0.815 49.738 44.138 1.00 18.78 248 SER B C 1
ATOM 4412 O O . SER B 1 256 ? 0.334 50.839 43.859 1.00 20.55 248 SER B O 1
ATOM 4415 N N . PHE B 1 257 ? 1.720 49.576 45.099 1.00 17.79 249 PHE B N 1
ATOM 4416 C CA . PHE B 1 257 ? 2.160 50.741 45.844 1.00 18.77 249 PHE B CA 1
ATOM 4417 C C . PHE B 1 257 ? 3.612 50.573 46.277 1.00 20.60 249 PHE B C 1
ATOM 4418 O O . PHE B 1 257 ? 4.118 49.450 46.420 1.00 21.39 249 PHE B O 1
ATOM 4426 N N . VAL B 1 258 ? 4.277 51.701 46.466 1.00 19.51 250 VAL B N 1
ATOM 4427 C CA . VAL B 1 258 ? 5.622 51.724 47.016 1.00 22.01 250 VAL B CA 1
ATOM 4428 C C . VAL B 1 258 ? 5.502 51.860 48.520 1.00 22.74 250 VAL B C 1
ATOM 4429 O O . VAL B 1 258 ? 4.977 52.859 49.019 1.00 23.62 250 VAL B O 1
ATOM 4433 N N . ALA B 1 259 ? 5.948 50.845 49.236 1.00 23.19 251 ALA B N 1
ATOM 4434 C CA . ALA B 1 259 ? 5.956 50.896 50.689 1.00 24.50 251 ALA B CA 1
ATOM 4435 C C . ALA B 1 259 ? 7.099 51.777 51.166 1.00 27.08 251 ALA B C 1
ATOM 4436 O O . ALA B 1 259 ? 8.132 51.925 50.494 1.00 28.45 251 ALA B O 1
ATOM 4438 N N . LYS B 1 260 ? 6.908 52.378 52.341 1.00 27.61 252 LYS B N 1
ATOM 4439 C CA . LYS B 1 260 ? 7.920 53.273 52.885 1.00 27.52 252 LYS B CA 1
ATOM 4440 C C . LYS B 1 260 ? 9.084 52.539 53.542 1.00 30.27 252 LYS B C 1
ATOM 4441 O O . LYS B 1 260 ? 10.113 53.157 53.796 1.00 31.45 252 LYS B O 1
ATOM 4447 N N . ARG B 1 261 ? 8.978 51.233 53.749 1.00 32.07 253 ARG B N 1
ATOM 4448 C CA . ARG B 1 261 ? 10.078 50.446 54.279 1.00 31.35 253 ARG B CA 1
ATOM 4449 C C . ARG B 1 261 ? 10.009 49.053 53.675 1.00 34.37 253 ARG B C 1
ATOM 4450 O O . ARG B 1 261 ? 8.981 48.652 53.138 1.00 29.28 253 ARG B O 1
ATOM 4458 N N . ASP B 1 262 ? 11.105 48.307 53.778 1.00 36.46 254 ASP B N 1
ATOM 4459 C CA . ASP B 1 262 ? 11.105 46.946 53.241 1.00 35.28 254 ASP B CA 1
ATOM 4460 C C . ASP B 1 262 ? 10.099 46.060 53.976 1.00 30.28 254 ASP B C 1
ATOM 4461 O O . ASP B 1 262 ? 9.840 46.230 55.167 1.00 31.22 254 ASP B O 1
ATOM 4466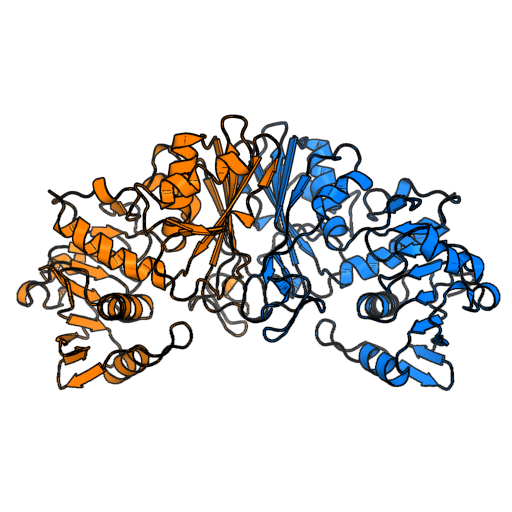 N N . THR B 1 263 ? 9.523 45.093 53.256 1.00 28.06 255 THR B N 1
ATOM 4467 C CA . THR B 1 263 ? 8.520 44.226 53.852 1.00 28.54 255 THR B CA 1
ATOM 4468 C C . THR B 1 263 ? 8.580 42.879 53.139 1.00 29.11 255 THR B C 1
ATOM 4469 O O . THR B 1 263 ? 9.501 42.611 52.359 1.00 25.61 255 THR B O 1
ATOM 4473 N N . THR B 1 264 ? 7.599 42.023 53.427 1.00 25.39 256 THR B N 1
ATOM 4474 C CA . THR B 1 264 ? 7.518 40.702 52.808 1.00 25.19 256 THR B CA 1
ATOM 4475 C C . THR B 1 264 ? 6.056 40.367 52.545 1.00 22.70 256 THR B C 1
ATOM 4476 O O . THR B 1 264 ? 5.146 40.981 53.119 1.00 21.68 256 THR B O 1
ATOM 4480 N N . VAL B 1 265 ? 5.835 39.349 51.701 1.00 24.65 257 VAL B N 1
ATOM 4481 C CA . VAL B 1 265 ? 4.475 38.901 51.422 1.00 23.74 257 VAL B CA 1
ATOM 4482 C C . VAL B 1 265 ? 3.758 38.547 52.714 1.00 26.37 257 VAL B C 1
ATOM 4483 O O . VAL B 1 265 ? 2.613 38.948 52.929 1.00 23.79 257 VAL B O 1
ATOM 4487 N N . GLU B 1 266 ? 4.416 37.784 53.601 1.00 26.09 258 GLU B N 1
ATOM 4488 C CA . GLU B 1 266 ? 3.691 37.326 54.785 1.00 26.38 258 GLU B CA 1
ATOM 4489 C C . GLU B 1 266 ? 3.412 38.467 55.746 1.00 26.22 258 GLU B C 1
ATOM 4490 O O . GLU B 1 266 ? 2.393 38.431 56.436 1.00 28.36 258 GLU B O 1
ATOM 4496 N N . GLU B 1 267 ? 4.271 39.490 55.805 1.00 26.51 259 GLU B N 1
ATOM 4497 C CA . GLU B 1 267 ? 3.973 40.612 56.693 1.00 26.93 259 GLU B CA 1
ATOM 4498 C C . GLU B 1 267 ? 2.786 41.421 56.171 1.00 27.78 259 GLU B C 1
ATOM 4499 O O . GLU B 1 267 ? 1.911 41.832 56.947 1.00 26.28 259 GLU B O 1
ATOM 4505 N N . VAL B 1 268 ? 2.763 41.689 54.863 1.00 25.07 260 VAL B N 1
ATOM 4506 C CA . VAL B 1 268 ? 1.654 42.414 54.258 1.00 24.24 260 VAL B CA 1
ATOM 4507 C C . VAL B 1 268 ? 0.358 41.680 54.546 1.00 23.99 260 VAL B C 1
ATOM 4508 O O . VAL B 1 268 ? -0.628 42.266 55.004 1.00 24.45 260 VAL B O 1
ATOM 4512 N N . ASN B 1 269 ? 0.371 40.369 54.341 1.00 23.87 261 ASN B N 1
ATOM 4513 C CA . ASN B 1 269 ? -0.834 39.579 54.562 1.00 23.74 261 ASN B CA 1
ATOM 4514 C C . ASN B 1 269 ? -1.226 39.606 56.032 1.00 24.83 261 ASN B C 1
ATOM 4515 O O . ASN B 1 269 ? -2.407 39.731 56.355 1.00 25.09 261 ASN B O 1
ATOM 4520 N N . SER B 1 270 ? -0.240 39.530 56.936 1.00 25.81 262 SER B N 1
ATOM 4521 C CA A SER B 1 270 ? -0.545 39.532 58.365 0.37 28.74 262 SER B CA 1
ATOM 4522 C CA B SER B 1 270 ? -0.545 39.534 58.364 0.63 28.71 262 SER B CA 1
ATOM 4523 C C . SER B 1 270 ? -1.158 40.858 58.802 1.00 29.52 262 SER B C 1
ATOM 4524 O O . SER B 1 270 ? -2.031 40.888 59.684 1.00 27.77 262 SER B O 1
ATOM 4529 N N . ILE B 1 271 ? -0.699 41.965 58.221 1.00 27.71 263 ILE B N 1
ATOM 4530 C CA . ILE B 1 271 ? -1.269 43.262 58.571 1.00 26.79 263 ILE B CA 1
ATOM 4531 C C . ILE B 1 271 ? -2.751 43.273 58.239 1.00 26.31 263 ILE B C 1
ATOM 4532 O O . ILE B 1 271 ? -3.584 43.736 59.030 1.00 29.61 263 ILE B O 1
ATOM 4537 N N . LEU B 1 272 ? -3.099 42.765 57.059 1.00 25.26 264 LEU B N 1
ATOM 4538 C CA . LEU B 1 272 ? -4.491 42.755 56.640 1.00 27.13 264 LEU B CA 1
ATOM 4539 C C . LEU B 1 272 ? -5.317 41.737 57.422 1.00 25.45 264 LEU B C 1
ATOM 4540 O O . LEU B 1 272 ? -6.478 42.009 57.744 1.00 27.16 264 LEU B O 1
ATOM 4545 N N . GLN B 1 273 ? -4.742 40.584 57.778 1.00 25.84 265 GLN B N 1
ATOM 4546 C CA . GLN B 1 273 ? -5.478 39.627 58.606 1.00 27.59 265 GLN B CA 1
ATOM 4547 C C . GLN B 1 273 ? -5.825 40.228 59.966 1.00 29.39 265 GLN B C 1
ATOM 4548 O O . GLN B 1 273 ? -6.954 40.085 60.450 1.00 29.90 265 GLN B O 1
ATOM 4554 N N . ALA B 1 274 ? -4.872 40.923 60.588 1.00 29.62 266 ALA B N 1
ATOM 4555 C CA . ALA B 1 274 ? -5.136 41.545 61.881 1.00 31.48 266 ALA B CA 1
ATOM 4556 C C . ALA B 1 274 ? -6.211 42.623 61.772 1.00 29.67 266 ALA B C 1
ATOM 4557 O O . ALA B 1 274 ? -7.060 42.753 62.662 1.00 32.94 266 ALA B O 1
ATOM 4559 N N . ALA B 1 275 ? -6.186 43.416 60.703 1.00 28.56 267 ALA B N 1
ATOM 4560 C CA . ALA B 1 275 ? -7.230 44.415 60.508 1.00 29.10 267 ALA B CA 1
ATOM 4561 C C . ALA B 1 275 ? -8.601 43.764 60.299 1.00 31.00 267 ALA B C 1
ATOM 4562 O O . ALA B 1 275 ? -9.620 44.277 60.771 1.00 31.09 267 ALA B O 1
ATOM 4564 N N . ALA B 1 276 ? -8.648 42.629 59.600 1.00 30.41 268 ALA B N 1
ATOM 4565 C CA . ALA B 1 276 ? -9.928 41.964 59.346 1.00 29.74 268 ALA B CA 1
ATOM 4566 C C . ALA B 1 276 ? -10.514 41.339 60.597 1.00 33.18 268 ALA B C 1
ATOM 4567 O O . ALA B 1 276 ? -11.725 41.098 60.651 1.00 34.89 268 ALA B O 1
ATOM 4569 N N . GLU B 1 277 ? -9.681 41.034 61.580 1.00 33.46 269 GLU B N 1
ATOM 4570 C CA . GLU B 1 277 ? -10.180 40.519 62.848 1.00 38.99 269 GLU B CA 1
ATOM 4571 C C . GLU B 1 277 ? -10.384 41.616 63.877 1.00 36.33 269 GLU B C 1
ATOM 4572 O O . GLU B 1 277 ? -11.083 41.388 64.873 1.00 42.17 269 GLU B O 1
ATOM 4578 N N . GLY B 1 278 ? -9.816 42.798 63.645 1.00 35.13 270 GLY B N 1
ATOM 4579 C CA . GLY B 1 278 ? -9.946 43.923 64.543 1.00 38.85 270 GLY B CA 1
ATOM 4580 C C . GLY B 1 278 ? -10.936 44.974 64.088 1.00 34.44 270 GLY B C 1
ATOM 4581 O O . GLY B 1 278 ? -12.126 44.680 63.906 1.00 38.71 270 GLY B O 1
ATOM 4582 N N . GLU B 1 279 ? -10.453 46.205 63.892 1.00 37.83 271 GLU B N 1
ATOM 4583 C CA . GLU B 1 279 ? -11.342 47.345 63.697 1.00 34.91 271 GLU B CA 1
ATOM 4584 C C . GLU B 1 279 ? -12.131 47.265 62.398 1.00 36.92 271 GLU B C 1
ATOM 4585 O O . GLU B 1 279 ? -13.207 47.861 62.293 1.00 38.73 271 GLU B O 1
ATOM 4587 N N . LEU B 1 280 ? -11.636 46.543 61.403 1.00 36.45 272 LEU B N 1
ATOM 4588 C CA . LEU B 1 280 ? -12.368 46.418 60.152 1.00 29.62 272 LEU B CA 1
ATOM 4589 C C . LEU B 1 280 ? -13.137 45.099 60.056 1.00 30.39 272 LEU B C 1
ATOM 4590 O O . LEU B 1 280 ? -13.494 44.670 58.954 1.00 30.36 272 LEU B O 1
ATOM 4595 N N . LYS B 1 281 ? -13.430 44.456 61.180 1.00 30.97 273 LYS B N 1
ATOM 4596 C CA . LYS B 1 281 ? -14.175 43.201 61.130 1.00 33.00 273 LYS B CA 1
ATOM 4597 C C . LYS B 1 281 ? -15.491 43.375 60.374 1.00 30.94 273 LYS B C 1
ATOM 4598 O O . LYS B 1 281 ? -16.210 44.364 60.558 1.00 34.18 273 LYS B O 1
ATOM 4604 N N . ASP B 1 282 ? -15.764 42.421 59.479 1.00 30.07 274 ASP B N 1
ATOM 4605 C CA . ASP B 1 282 ? -16.963 42.335 58.645 1.00 31.57 274 ASP B CA 1
ATOM 4606 C C . ASP B 1 282 ? -17.029 43.368 57.523 1.00 36.52 274 ASP B C 1
ATOM 4607 O O . ASP B 1 282 ? -17.842 43.218 56.599 1.00 33.16 274 ASP B O 1
ATOM 4612 N N . ILE B 1 283 ? -16.136 44.359 57.541 1.00 31.42 275 ILE B N 1
ATOM 4613 C CA . ILE B 1 283 ? -15.984 45.294 56.423 1.00 27.20 275 ILE B CA 1
ATOM 4614 C C . ILE B 1 283 ? -14.912 44.817 55.461 1.00 25.74 275 ILE B C 1
ATOM 4615 O O . ILE B 1 283 ? -15.119 44.740 54.246 1.00 24.69 275 ILE B O 1
ATOM 4620 N N . LEU B 1 284 ? -13.750 44.527 56.029 1.00 25.89 276 LEU B N 1
ATOM 4621 C CA . LEU B 1 284 ? -12.637 43.872 55.359 1.00 24.73 276 LEU B CA 1
ATOM 4622 C C . LEU B 1 284 ? -12.630 42.403 55.758 1.00 24.99 276 LEU B C 1
ATOM 4623 O O . LEU B 1 284 ? -12.650 42.094 56.955 1.00 26.58 276 LEU B O 1
ATOM 4628 N N . THR B 1 285 ? -12.563 41.501 54.772 1.00 24.01 277 THR B N 1
ATOM 4629 C CA . THR B 1 285 ? -12.347 40.089 55.054 1.00 25.20 277 THR B CA 1
ATOM 4630 C C . THR B 1 285 ? -10.982 39.631 54.546 1.00 23.45 277 THR B C 1
ATOM 4631 O O . THR B 1 285 ? -10.336 40.299 53.732 1.00 22.58 277 THR B O 1
ATOM 4635 N N . TYR B 1 286 ? -10.543 38.481 55.065 1.00 24.84 278 TYR B N 1
ATOM 4636 C CA . TYR B 1 286 ? -9.222 37.921 54.790 1.00 23.98 278 TYR B CA 1
ATOM 4637 C C . TYR B 1 286 ? -9.422 36.548 54.178 1.00 23.22 278 TYR B C 1
ATOM 4638 O O . TYR B 1 286 ? -10.055 35.694 54.795 1.00 25.56 278 TYR B O 1
ATOM 4647 N N . ASN B 1 287 ? -8.911 36.341 52.964 1.00 22.09 279 ASN B N 1
ATOM 4648 C CA . ASN B 1 287 ? -9.208 35.132 52.204 1.00 23.54 279 ASN B CA 1
ATOM 4649 C C . ASN B 1 287 ? -7.929 34.441 51.764 1.00 22.22 279 ASN B C 1
ATOM 4650 O O . ASN B 1 287 ? -7.009 35.086 51.245 1.00 20.91 279 ASN B O 1
ATOM 4655 N N . THR B 1 288 ? -7.862 33.131 52.011 1.00 22.32 280 THR B N 1
ATOM 4656 C CA . THR B 1 288 ? -6.713 32.338 51.600 1.00 21.98 280 THR B CA 1
ATOM 4657 C C . THR B 1 288 ? -7.090 31.169 50.707 1.00 25.58 280 THR B C 1
ATOM 4658 O O . THR B 1 288 ? -6.200 30.450 50.250 1.00 25.54 280 THR B O 1
ATOM 4662 N N . GLU B 1 289 ? -8.359 30.952 50.457 1.00 23.79 281 GLU B N 1
ATOM 4663 C CA . GLU B 1 289 ? -8.756 29.846 49.608 1.00 22.81 281 GLU B CA 1
ATOM 4664 C C . GLU B 1 289 ? -8.618 30.235 48.140 1.00 19.50 281 GLU B C 1
ATOM 4665 O O . GLU B 1 289 ? -8.638 31.424 47.787 1.00 20.64 281 GLU B O 1
ATOM 4671 N N . PRO B 1 290 ? -8.458 29.231 47.258 1.00 19.90 282 PRO B N 1
ATOM 4672 C CA . PRO B 1 290 ? -8.287 29.520 45.810 1.00 20.77 282 PRO B CA 1
ATOM 4673 C C . PRO B 1 290 ? -9.613 29.774 45.108 1.00 20.76 282 PRO B C 1
ATOM 4674 O O . PRO B 1 290 ? -10.159 28.931 44.393 1.00 23.60 282 PRO B O 1
ATOM 4678 N N . LEU B 1 291 ? -10.139 30.967 45.326 1.00 18.24 283 LEU B N 1
ATOM 4679 C CA . LEU B 1 291 ? -11.480 31.342 44.890 1.00 20.76 283 LEU B CA 1
ATOM 4680 C C . LEU B 1 291 ? -11.417 32.208 43.641 1.00 19.09 283 LEU B C 1
ATOM 4681 O O . LEU B 1 291 ? -10.361 32.717 43.257 1.00 19.38 283 LEU B O 1
ATOM 4686 N N . VAL B 1 292 ? -12.578 32.383 43.007 1.00 15.94 284 VAL B N 1
ATOM 4687 C CA . VAL B 1 292 ? -12.716 33.228 41.823 1.00 14.97 284 VAL B CA 1
ATOM 4688 C C . VAL B 1 292 ? -13.849 34.222 42.073 1.00 16.26 284 VAL B C 1
ATOM 4689 O O . VAL B 1 292 ? -14.527 34.165 43.098 1.00 15.81 284 VAL B O 1
ATOM 4693 N N . SER B 1 293 ? -14.032 35.158 41.133 1.00 14.81 285 SER B N 1
ATOM 4694 C CA . SER B 1 293 ? -14.864 36.324 41.431 1.00 13.95 285 SER B CA 1
ATOM 4695 C C . SER B 1 293 ? -16.283 35.915 41.818 1.00 14.83 285 SER B C 1
ATOM 4696 O O . SER B 1 293 ? -16.837 36.468 42.772 1.00 16.42 285 SER B O 1
ATOM 4699 N N . ILE B 1 294 ? -16.871 34.900 41.167 1.00 15.63 286 ILE B N 1
ATOM 4700 C CA A ILE B 1 294 ? -18.265 34.552 41.451 0.36 15.50 286 ILE B CA 1
ATOM 4701 C CA B ILE B 1 294 ? -18.270 34.624 41.468 0.64 15.42 286 ILE B CA 1
ATOM 4702 C C . ILE B 1 294 ? -18.447 34.125 42.902 1.00 18.40 286 ILE B C 1
ATOM 4703 O O . ILE B 1 294 ? -19.547 34.224 43.459 1.00 18.25 286 ILE B O 1
ATOM 4712 N N . ASP B 1 295 ? -17.394 33.614 43.532 1.00 15.87 287 ASP B N 1
ATOM 4713 C CA . ASP B 1 295 ? -17.507 33.174 44.917 1.00 17.41 287 ASP B CA 1
ATOM 4714 C C . ASP B 1 295 ? -17.771 34.322 45.893 1.00 16.47 287 ASP B C 1
ATOM 4715 O O . ASP B 1 295 ? -18.187 34.057 47.042 1.00 18.73 287 ASP B O 1
ATOM 4720 N N . PHE B 1 296 ? -17.564 35.557 45.474 1.00 16.50 288 PHE B N 1
ATOM 4721 C CA . PHE B 1 296 ? -17.818 36.741 46.290 1.00 17.01 288 PHE B CA 1
ATOM 4722 C C . PHE B 1 296 ? -19.123 37.423 45.921 1.00 20.62 288 PHE B C 1
ATOM 4723 O O . PHE B 1 296 ? -19.452 38.459 46.499 1.00 20.61 288 PHE B O 1
ATOM 4731 N N . ASN B 1 297 ? -19.895 36.842 45.011 1.00 18.71 289 ASN B N 1
ATOM 4732 C CA . ASN B 1 297 ? -21.198 37.403 44.692 1.00 20.07 289 ASN B CA 1
ATOM 4733 C C . ASN B 1 297 ? -22.148 37.253 45.879 1.00 20.49 289 ASN B C 1
ATOM 4734 O O . ASN B 1 297 ? -22.263 36.181 46.492 1.00 20.12 289 ASN B O 1
ATOM 4739 N N . HIS B 1 298 ? -22.853 38.335 46.171 1.00 21.06 290 HIS B N 1
ATOM 4740 C CA . HIS B 1 298 ? -23.752 38.442 47.315 1.00 20.24 290 HIS B CA 1
ATOM 4741 C C . HIS B 1 298 ? -23.004 38.382 48.647 1.00 22.04 290 HIS B C 1
ATOM 4742 O O . HIS B 1 298 ? -23.594 38.110 49.692 1.00 23.52 290 HIS B O 1
ATOM 4749 N N . ASN B 1 299 ? -21.733 38.711 48.631 1.00 20.98 291 ASN B N 1
ATOM 4750 C CA . ASN B 1 299 ? -20.976 38.849 49.853 1.00 22.80 291 ASN B CA 1
ATOM 4751 C C . ASN B 1 299 ? -21.082 40.296 50.323 1.00 21.35 291 ASN B C 1
ATOM 4752 O O . ASN B 1 299 ? -20.816 41.210 49.536 1.00 22.05 291 ASN B O 1
ATOM 4757 N N . PRO B 1 300 ? -21.496 40.531 51.572 1.00 22.44 292 PRO B N 1
ATOM 4758 C CA . PRO B 1 300 ? -21.786 41.894 52.033 1.00 23.22 292 PRO B CA 1
ATOM 4759 C C . PRO B 1 300 ? -20.580 42.690 52.495 1.00 23.24 292 PRO B C 1
ATOM 4760 O O . PRO B 1 300 ? -20.743 43.856 52.875 1.00 25.10 292 PRO B O 1
ATOM 4764 N N . ALA B 1 301 ? -19.381 42.122 52.469 1.00 24.22 293 ALA B N 1
ATOM 4765 C CA . ALA B 1 301 ? -18.207 42.894 52.848 1.00 23.53 293 ALA B CA 1
ATOM 4766 C C . ALA B 1 301 ? -17.918 44.008 51.835 1.00 22.18 293 ALA B C 1
ATOM 4767 O O . ALA B 1 301 ? -18.275 43.927 50.656 1.00 23.72 293 ALA B O 1
ATOM 4769 N N . SER B 1 302 ? -17.246 45.054 52.303 1.00 22.64 294 SER B N 1
ATOM 4770 C CA . SER B 1 302 ? -16.776 46.101 51.401 1.00 22.30 294 SER B CA 1
ATOM 4771 C C . SER B 1 302 ? -15.518 45.699 50.627 1.00 21.32 294 SER B C 1
ATOM 4772 O O . SER B 1 302 ? -15.298 46.162 49.495 1.00 23.40 294 SER B O 1
ATOM 4775 N N . SER B 1 303 ? -14.687 44.859 51.217 1.00 21.66 295 SER B N 1
ATOM 4776 C CA . SER B 1 303 ? -13.355 44.578 50.684 1.00 20.43 295 SER B CA 1
ATOM 4777 C C . SER B 1 303 ? -12.975 43.167 51.093 1.00 20.53 295 SER B C 1
ATOM 4778 O O . SER B 1 303 ? -12.797 42.900 52.283 1.00 23.56 295 SER B O 1
ATOM 4781 N N . ASN B 1 304 ? -12.854 42.263 50.124 1.00 20.06 296 ASN B N 1
ATOM 4782 C CA . ASN B 1 304 ? -12.495 40.876 50.402 1.00 18.89 296 ASN B CA 1
ATOM 4783 C C . ASN B 1 304 ? -11.057 40.666 49.953 1.00 19.84 296 ASN B C 1
ATOM 4784 O O . ASN B 1 304 ? -10.789 40.291 48.808 1.00 18.91 296 ASN B O 1
ATOM 4789 N N . PHE B 1 305 ? -10.132 40.858 50.876 1.00 20.72 297 PHE B N 1
ATOM 4790 C CA . PHE B 1 305 ? -8.720 40.826 50.529 1.00 19.26 297 PHE B CA 1
ATOM 4791 C C . PHE B 1 305 ? -8.301 39.402 50.198 1.00 19.27 297 PHE B C 1
ATOM 4792 O O . PHE B 1 305 ? -8.615 38.458 50.938 1.00 21.34 297 PHE B O 1
ATOM 4800 N N . ASP B 1 306 ? -7.581 39.231 49.083 1.00 19.13 298 ASP B N 1
ATOM 4801 C CA . ASP B 1 306 ? -7.182 37.900 48.623 1.00 18.63 298 ASP B CA 1
ATOM 4802 C C . ASP B 1 306 ? -5.691 37.745 48.880 1.00 18.23 298 ASP B C 1
ATOM 4803 O O . ASP B 1 306 ? -4.852 38.204 48.102 1.00 19.58 298 ASP B O 1
ATOM 4808 N N . ALA B 1 307 ? -5.376 37.129 50.018 1.00 18.23 299 ALA B N 1
ATOM 4809 C CA . ALA B 1 307 ? -3.992 36.976 50.434 1.00 23.68 299 ALA B CA 1
ATOM 4810 C C . ALA B 1 307 ? -3.211 36.110 49.468 1.00 23.81 299 ALA B C 1
ATOM 4811 O O . ALA B 1 307 ? -1.978 36.190 49.439 1.00 22.21 299 ALA B O 1
ATOM 4813 N N . THR B 1 308 ? -3.898 35.273 48.678 1.00 20.82 300 THR B N 1
ATOM 4814 C CA . THR B 1 308 ? -3.172 34.408 47.763 1.00 20.78 300 THR B CA 1
ATOM 4815 C C . THR B 1 308 ? -2.512 35.177 46.629 1.00 23.17 300 THR B C 1
ATOM 4816 O O . THR B 1 308 ? -1.634 34.616 45.973 1.00 23.07 300 THR B O 1
ATOM 4820 N N . LEU B 1 309 ? -2.907 36.439 46.389 1.00 18.04 301 LEU B N 1
ATOM 4821 C CA . LEU B 1 309 ? -2.431 37.210 45.249 1.00 20.39 301 LEU B CA 1
ATOM 4822 C C . LEU B 1 309 ? -1.331 38.205 45.599 1.00 19.46 301 LEU B C 1
ATOM 4823 O O . LEU B 1 309 ? -0.789 38.857 44.700 1.00 21.55 301 LEU B O 1
ATOM 4828 N N . THR B 1 310 ? -0.965 38.321 46.858 1.00 18.50 302 THR B N 1
ATOM 4829 C CA . THR B 1 310 ? 0.001 39.337 47.249 1.00 18.97 302 THR B CA 1
ATOM 4830 C C . THR B 1 310 ? 1.371 39.076 46.631 1.00 21.13 302 THR B C 1
ATOM 4831 O O . THR B 1 310 ? 1.869 37.946 46.611 1.00 21.61 302 THR B O 1
ATOM 4835 N N . LYS B 1 311 ? 1.997 40.148 46.160 1.00 21.38 303 LYS B N 1
ATOM 4836 C CA . LYS B 1 311 ? 3.345 40.110 45.621 1.00 19.86 303 LYS B CA 1
ATOM 4837 C C . LYS B 1 311 ? 4.161 41.239 46.232 1.00 22.15 303 LYS B C 1
ATOM 4838 O O . LYS B 1 311 ? 3.630 42.325 46.472 1.00 23.14 303 LYS B O 1
ATOM 4844 N N . VAL B 1 312 ? 5.445 40.988 46.483 1.00 21.47 304 VAL B N 1
ATOM 4845 C CA . VAL B 1 312 ? 6.369 42.001 46.989 1.00 22.54 304 VAL B CA 1
ATOM 4846 C C . VAL B 1 312 ? 7.673 41.855 46.225 1.00 25.16 304 VAL B C 1
ATOM 4847 O O . VAL B 1 312 ? 8.258 40.768 46.189 1.00 28.74 304 VAL B O 1
ATOM 4851 N N . SER B 1 313 ? 8.130 42.944 45.615 1.00 25.53 305 SER B N 1
ATOM 4852 C CA . SER B 1 313 ? 9.377 42.967 44.850 1.00 24.13 305 SER B CA 1
ATOM 4853 C C . SER B 1 313 ? 10.085 44.238 45.305 1.00 30.46 305 SER B C 1
ATOM 4854 O O . SER B 1 313 ? 9.790 45.338 44.820 1.00 25.56 305 SER B O 1
ATOM 4857 N N . GLY B 1 314 ? 10.985 44.093 46.273 1.00 29.05 306 GLY B N 1
ATOM 4858 C CA . GLY B 1 314 ? 11.676 45.255 46.812 1.00 28.20 306 GLY B CA 1
ATOM 4859 C C . GLY B 1 314 ? 10.698 46.017 47.668 1.00 30.19 306 GLY B C 1
ATOM 4860 O O . GLY B 1 314 ? 9.975 45.428 48.480 1.00 33.59 306 GLY B O 1
ATOM 4861 N N . LYS B 1 315 ? 10.624 47.325 47.458 1.00 28.67 307 LYS B N 1
ATOM 4862 C CA . LYS B 1 315 ? 9.613 48.117 48.129 1.00 31.09 307 LYS B CA 1
ATOM 4863 C C . LYS B 1 315 ? 8.281 48.125 47.392 1.00 27.13 307 LYS B C 1
ATOM 4864 O O . LYS B 1 315 ? 7.333 48.732 47.883 1.00 25.49 307 LYS B O 1
ATOM 4870 N N . LEU B 1 316 ? 8.173 47.469 46.234 1.00 22.41 308 LEU B N 1
ATOM 4871 C CA . LEU B 1 316 ? 6.945 47.501 45.462 1.00 23.31 308 LEU B CA 1
ATOM 4872 C C . LEU B 1 316 ? 6.037 46.360 45.894 1.00 23.28 308 LEU B C 1
ATOM 4873 O O . LEU B 1 316 ? 6.443 45.192 45.883 1.00 22.63 308 LEU B O 1
ATOM 4878 N N . VAL B 1 317 ? 4.796 46.697 46.253 1.00 20.56 309 VAL B N 1
ATOM 4879 C CA . VAL B 1 317 ? 3.839 45.740 46.786 1.00 19.93 309 VAL B CA 1
ATOM 4880 C C . VAL B 1 317 ? 2.606 45.741 45.892 1.00 19.31 309 VAL B C 1
ATOM 4881 O O . VAL B 1 317 ? 2.172 46.806 45.424 1.00 19.61 309 VAL B O 1
ATOM 4885 N N . LYS B 1 318 ? 2.065 44.553 45.631 1.00 18.51 310 LYS B N 1
ATOM 4886 C CA . LYS B 1 318 ? 0.764 44.448 44.994 1.00 19.49 310 LYS B CA 1
ATOM 4887 C C . LYS B 1 318 ? -0.170 43.679 45.912 1.00 19.07 310 LYS B C 1
ATOM 4888 O O . LYS B 1 318 ? 0.165 42.581 46.407 1.00 20.42 310 LYS B O 1
ATOM 4894 N N . VAL B 1 319 ? -1.340 44.266 46.146 1.00 18.54 311 VAL B N 1
ATOM 4895 C CA . VAL B 1 319 ? -2.410 43.659 46.925 1.00 20.30 311 VAL B CA 1
ATOM 4896 C C . VAL B 1 319 ? -3.702 43.765 46.131 1.00 17.95 311 VAL B C 1
ATOM 4897 O O . VAL B 1 319 ? -3.932 44.751 45.420 1.00 18.74 311 VAL B O 1
ATOM 4901 N N . SER B 1 320 ? -4.556 42.762 46.289 1.00 18.24 312 SER B N 1
ATOM 4902 C CA . SER B 1 320 ? -5.771 42.623 45.497 1.00 16.53 312 SER B CA 1
ATOM 4903 C C . SER B 1 320 ? -6.946 42.280 46.400 1.00 17.73 312 SER B C 1
ATOM 4904 O O . SER B 1 320 ? -6.801 41.502 47.343 1.00 18.82 312 SER B O 1
ATOM 4907 N N . SER B 1 321 ? -8.100 42.865 46.106 1.00 17.61 313 SER B N 1
ATOM 4908 C CA . SER B 1 321 ? -9.301 42.638 46.910 1.00 17.99 313 SER B CA 1
ATOM 4909 C C . SER B 1 321 ? -10.531 42.553 46.015 1.00 17.01 313 SER B C 1
ATOM 4910 O O . SER B 1 321 ? -10.746 43.409 45.153 1.00 17.36 313 SER B O 1
ATOM 4913 N N . TRP B 1 322 ? -11.334 41.518 46.234 1.00 17.84 314 TRP B N 1
ATOM 4914 C CA . TRP B 1 322 ? -12.584 41.317 45.528 1.00 17.30 314 TRP B CA 1
ATOM 4915 C C . TRP B 1 322 ? -13.698 42.053 46.242 1.00 20.78 314 TRP B C 1
ATOM 4916 O O . TRP B 1 322 ? -13.708 42.129 47.471 1.00 19.35 314 TRP B O 1
ATOM 4927 N N . TYR B 1 323 ? -14.659 42.564 45.480 1.00 18.67 315 TYR B N 1
ATOM 4928 C CA . TYR B 1 323 ? -15.818 43.178 46.122 1.00 18.73 315 TYR B CA 1
ATOM 4929 C C . TYR B 1 323 ? -17.061 42.978 45.277 1.00 21.50 315 TYR B C 1
ATOM 4930 O O . TYR B 1 323 ? -17.027 43.153 44.064 1.00 17.99 315 TYR B O 1
ATOM 4939 N N . ASP B 1 324 ? -18.162 42.631 45.925 1.00 21.69 316 ASP B N 1
ATOM 4940 C CA . ASP B 1 324 ? -19.453 42.687 45.255 1.00 19.47 316 ASP B CA 1
ATOM 4941 C C . ASP B 1 324 ? -19.791 44.174 45.161 1.00 19.27 316 ASP B C 1
ATOM 4942 O O . ASP B 1 324 ? -20.154 44.821 46.151 1.00 21.29 316 ASP B O 1
ATOM 4947 N N . ASN B 1 325 ? -19.651 44.731 43.968 1.00 19.70 317 ASN B N 1
ATOM 4948 C CA . ASN B 1 325 ? -19.769 46.172 43.783 1.00 19.63 317 ASN B CA 1
ATOM 4949 C C . ASN B 1 325 ? -21.192 46.682 43.942 1.00 21.74 317 ASN B C 1
ATOM 4950 O O . ASN B 1 325 ? -21.388 47.903 43.952 1.00 26.21 317 ASN B O 1
ATOM 4955 N N . GLU B 1 326 ? -22.168 45.799 44.108 1.00 20.13 318 GLU B N 1
ATOM 4956 C CA . GLU B 1 326 ? -23.540 46.172 44.436 1.00 22.38 318 GLU B CA 1
ATOM 4957 C C . GLU B 1 326 ? -23.886 45.889 45.887 1.00 23.07 318 GLU B C 1
ATOM 4958 O O . GLU B 1 326 ? -24.419 46.763 46.586 1.00 23.55 318 GLU B O 1
ATOM 4964 N N . TRP B 1 327 ? -23.608 44.669 46.347 1.00 21.24 319 TRP B N 1
ATOM 4965 C CA . TRP B 1 327 ? -24.103 44.204 47.633 1.00 22.05 319 TRP B CA 1
ATOM 4966 C C . TRP B 1 327 ? -23.314 44.779 48.804 1.00 23.27 319 TRP B C 1
ATOM 4967 O O . TRP B 1 327 ? -23.900 45.083 49.846 1.00 24.88 319 TRP B O 1
ATOM 4978 N N . GLY B 1 328 ? -21.991 44.875 48.690 1.00 22.70 320 GLY B N 1
ATOM 4979 C CA . GLY B 1 328 ? -21.228 45.481 49.761 1.00 22.56 320 GLY B CA 1
ATOM 4980 C C . GLY B 1 328 ? -21.681 46.906 50.002 1.00 23.44 320 GLY B C 1
ATOM 4981 O O . GLY B 1 328 ? -22.026 47.284 51.121 1.00 24.87 320 GLY B O 1
ATOM 4982 N N . PHE B 1 329 ? -21.796 47.671 48.923 1.00 24.20 321 PHE B N 1
ATOM 4983 C CA . PHE B 1 329 ? -22.177 49.077 49.008 1.00 23.97 321 PHE B CA 1
ATOM 4984 C C . PHE B 1 329 ? -23.584 49.243 49.576 1.00 29.43 321 PHE B C 1
ATOM 4985 O O . PHE B 1 329 ? -23.839 50.152 50.384 1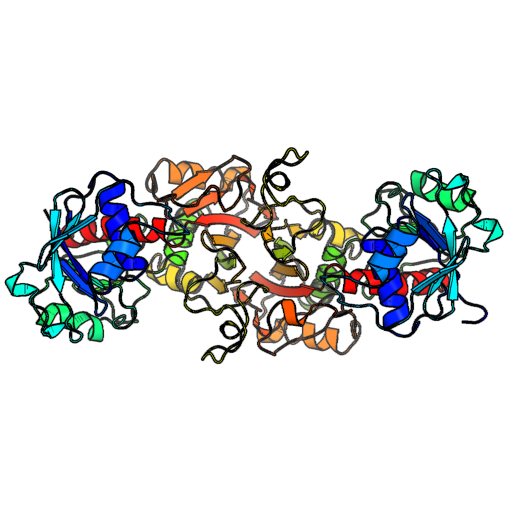.00 26.54 321 PHE B O 1
ATOM 4993 N N . SER B 1 330 ? -24.512 48.380 49.154 1.00 24.96 322 SER B N 1
ATOM 4994 C CA . SER B 1 330 ? -25.876 48.431 49.660 1.00 25.76 322 SER B CA 1
ATOM 4995 C C . SER B 1 330 ? -25.908 48.241 51.164 1.00 26.71 322 SER B C 1
ATOM 4996 O O . SER B 1 330 ? -26.656 48.926 51.878 1.00 28.54 322 SER B O 1
ATOM 4999 N N . ASN B 1 331 ? -25.149 47.262 51.657 1.00 26.28 323 ASN B N 1
ATOM 5000 C CA . ASN B 1 331 ? -25.088 47.036 53.096 1.00 27.41 323 ASN B CA 1
ATOM 5001 C C . ASN B 1 331 ? -24.439 48.217 53.809 1.00 29.63 323 ASN B C 1
ATOM 5002 O O . ASN B 1 331 ? -24.895 48.610 54.892 1.00 29.12 323 ASN B O 1
ATOM 5007 N N . ARG B 1 332 ? -23.398 48.817 53.216 1.00 28.00 324 ARG B N 1
ATOM 5008 C CA . ARG B 1 332 ? -22.772 49.977 53.852 1.00 28.93 324 ARG B CA 1
ATOM 5009 C C . ARG B 1 332 ? -23.725 51.162 53.918 1.00 28.93 324 ARG B C 1
ATOM 5010 O O . ARG B 1 332 ? -23.653 51.954 54.859 1.00 30.00 324 ARG B O 1
ATOM 5018 N N . MET B 1 333 ? -24.651 51.290 52.967 1.00 28.73 325 MET B N 1
ATOM 5019 C CA . MET B 1 333 ? -25.592 52.406 53.056 1.00 29.83 325 MET B CA 1
ATOM 5020 C C . MET B 1 333 ? -26.390 52.328 54.353 1.00 33.32 325 MET B C 1
ATOM 5021 O O . MET B 1 333 ? -26.716 53.356 54.960 1.00 32.36 325 MET B O 1
ATOM 5026 N N . LEU B 1 334 ? -26.716 51.110 54.786 1.00 32.55 326 LEU B N 1
ATOM 5027 C CA . LEU B 1 334 ? -27.447 50.931 56.035 1.00 32.47 326 LEU B CA 1
ATOM 5028 C C . LEU B 1 334 ? -26.570 51.243 57.237 1.00 33.13 326 LEU B C 1
ATOM 5029 O O . LEU B 1 334 ? -27.030 51.871 58.194 1.00 34.53 326 LEU B O 1
ATOM 5034 N N . ASP B 1 335 ? -25.312 50.796 57.220 1.00 32.21 327 ASP B N 1
ATOM 5035 C CA . ASP B 1 335 ? -24.402 51.126 58.309 1.00 33.02 327 ASP B CA 1
ATOM 5036 C C . ASP B 1 335 ? -24.230 52.641 58.417 1.00 34.90 327 ASP B C 1
ATOM 5037 O O . ASP B 1 335 ? -24.226 53.204 59.521 1.00 37.01 327 ASP B O 1
ATOM 5042 N N . THR B 1 336 ? -24.072 53.321 57.275 1.00 32.84 328 THR B N 1
ATOM 5043 C CA . THR B 1 336 ? -23.872 54.776 57.307 1.00 33.57 328 THR B CA 1
ATOM 5044 C C . THR B 1 336 ? -25.131 55.507 57.750 1.00 35.13 328 THR B C 1
ATOM 5045 O O . THR B 1 336 ? -25.036 56.546 58.410 1.00 37.83 328 THR B O 1
ATOM 5049 N N . THR B 1 337 ? -26.312 54.991 57.406 1.00 35.04 329 THR B N 1
ATOM 5050 C CA . THR B 1 337 ? -27.548 55.599 57.878 1.00 40.75 329 THR B CA 1
ATOM 5051 C C . THR B 1 337 ? -27.566 55.667 59.403 1.00 42.57 329 THR B C 1
ATOM 5052 O O . THR B 1 337 ? -27.911 56.702 59.995 1.00 39.26 329 THR B O 1
ATOM 5056 N N . VAL B 1 338 ? -27.205 54.561 60.059 1.00 40.90 330 VAL B N 1
ATOM 5057 C CA . VAL B 1 338 ? -27.238 54.521 61.516 1.00 43.83 330 VAL B CA 1
ATOM 5058 C C . VAL B 1 338 ? -26.190 55.457 62.095 1.00 43.61 330 VAL B C 1
ATOM 5059 O O . VAL B 1 338 ? -26.456 56.191 63.053 1.00 43.34 330 VAL B O 1
ATOM 5063 N N . ALA B 1 339 ? -24.980 55.434 61.532 1.00 45.16 331 ALA B N 1
ATOM 5064 C CA . ALA B 1 339 ? -23.903 56.266 62.049 1.00 48.71 331 ALA B CA 1
ATOM 5065 C C . ALA B 1 339 ? -24.219 57.744 61.875 1.00 50.31 331 ALA B C 1
ATOM 5066 O O . ALA B 1 339 ? -23.818 58.569 62.708 1.00 51.86 331 ALA B O 1
ATOM 5068 N N . LEU B 1 340 ? -24.958 58.102 60.818 1.00 39.19 332 LEU B N 1
ATOM 5069 C CA . LEU B 1 340 ? -25.274 59.514 60.604 1.00 43.28 332 LEU B CA 1
ATOM 5070 C C . LEU B 1 340 ? -26.320 60.010 61.595 1.00 45.49 332 LEU B C 1
ATOM 5071 O O . LEU B 1 340 ? -26.206 61.133 62.115 1.00 43.13 332 LEU B O 1
ATOM 5076 N N . MET B 1 341 ? -27.364 59.205 61.847 1.00 42.71 333 MET B N 1
ATOM 5077 C CA . MET B 1 341 ? -28.371 59.569 62.842 1.00 45.41 333 MET B CA 1
ATOM 5078 C C . MET B 1 341 ? -27.818 59.499 64.260 1.00 48.73 333 MET B C 1
ATOM 5079 O O . MET B 1 341 ? -28.423 60.062 65.180 1.00 49.87 333 MET B O 1
ATOM 5084 N N . SER B 1 342 ? -26.689 58.823 64.451 1.00 46.43 334 SER B N 1
ATOM 5085 C CA . SER B 1 342 ? -26.038 58.666 65.745 1.00 51.02 334 SER B CA 1
ATOM 5086 C C . SER B 1 342 ? -24.976 59.727 66.018 1.00 59.58 334 SER B C 1
ATOM 5087 O O . SER B 1 342 ? -24.436 59.774 67.131 1.00 58.31 334 SER B O 1
ATOM 5090 N N . ALA B 1 343 ? -24.660 60.570 65.041 1.00 47.93 335 ALA B N 1
ATOM 5091 C CA . ALA B 1 343 ? -23.588 61.538 65.219 1.00 47.98 335 ALA B CA 1
ATOM 5092 C C . ALA B 1 343 ? -24.027 62.650 66.161 1.00 54.91 335 ALA B C 1
ATOM 5093 O O . ALA B 1 343 ? -25.156 63.140 66.084 1.00 52.78 335 ALA B O 1
ATOM 5095 N N . LYS B 1 344 ? -23.117 63.059 67.035 1.00 59.98 336 LYS B N 1
ATOM 5096 C CA . LYS B 1 344 ? -23.386 64.143 67.979 1.00 52.69 336 LYS B CA 1
ATOM 5097 C C . LYS B 1 344 ? -22.708 65.437 67.530 1.00 61.27 336 LYS B C 1
ATOM 5098 O O . LYS B 1 344 ? -22.055 65.494 66.485 1.00 58.57 336 LYS B O 1
#

B-factor: mean 30.25, std 13.33, range [12.28, 85.87]

Secondary structure (DSSP, 8-state):
--S-EEEEEE--SHHHHHHHHHHHHTTS-SSEEEEEEE-SS-HHHHHHHHHEETTTEE-SS-EEEETTEEEETTEEEEEE--S-GGGS-TTTTT-SEEEE-SSS--SHHHHHHHHHTT-SEEEESSPPPTT-S-B--TTTSGGG--TT--EEE---HHHHHHHHHHHHHHHHH-EEEEEEEEEEE--TTSBSS----SSTTTTSBTTT--EEE---TTTTHHHHSGGGTTTEEEEEEEES-SS-EEEEEEEEESS---HHHHHHHHHHHHHTTTTTTEEEE-S---GGGGTT---SEEEEGGG-EEETTEEEEEEEE-TTHHHHHHHHHHHHHHHH--/-EEEEEE--SHHHHHHHHHHHHTTS-SSEEEEEEE-SS-HHHHHHHHHEETTTEE-SS-EEEETTEEEETTEEEEEE--SSGGGS-TGGGT--EEEE-SSS--STTGGGHHHHTT-SEEEESS---TTSS-B--TTTSGGG--TT--EEE---HHHHHHHHHHHHHHHHT-EEEEEEEEEEE--TTSBSS----SSTTTTSBTTTS-EEE---HHHHHHHHSGGGTTTEEEEEEEES-SS-EEEEEEEEESS---HHHHHHHHHHHHHTTTBTTEEEE-S---GGGGTT---SEEEEGGG-EEETTEEEEEEEE-TTHHHHHHHHHHHHHHHT--

Organism: Bordetella pertussis (strain Tohama I / ATCC BAA-589 / NCTC 13251) (NCBI:txid257313)

Radius of gyration: 28.36 Å; Cα contacts (8 Å, |Δi|>4): 1677; chains: 2; bounding box: 78×63×72 Å

Solvent-accessible surface area: 25446 Å² total; per-residue (Å²): 107,81,203,28,24,86,0,0,0,3,8,5,38,66,78,0,25,7,0,0,3,1,0,13,51,56,61,38,170,27,69,0,21,3,15,0,7,8,33,101,33,84,50,132,72,20,0,89,70,0,77,98,29,116,13,13,33,148,13,92,40,88,6,74,34,95,65,96,82,3,23,0,69,55,34,145,0,68,31,29,72,47,183,83,7,50,119,5,30,0,40,149,27,31,0,17,0,0,0,2,14,46,55,156,38,42,24,72,142,114,0,15,20,0,52,169,10,33,7,106,23,0,0,1,7,26,77,26,25,120,67,26,40,13,17,0,0,42,21,14,9,57,125,68,10,104,40,130,33,36,0,0,0,0,2,22,30,8,1,3,0,0,0,0,0,0,61,4,0,23,86,104,5,10,0,92,15,0,1,0,3,1,1,11,0,59,46,136,54,18,26,143,104,78,89,204,44,103,54,113,23,44,12,47,16,5,41,122,2,0,0,3,15,180,39,52,5,1,56,20,0,7,118,5,27,100,133,2,107,72,50,8,48,4,12,5,0,24,0,12,5,85,9,0,0,0,0,1,0,0,0,20,1,101,102,98,14,70,49,125,62,0,19,63,18,0,71,64,14,10,120,41,107,7,128,97,11,2,45,61,14,85,106,57,44,0,1,83,54,10,43,57,41,66,3,4,0,1,0,0,9,57,7,5,44,28,12,55,77,0,0,1,0,0,0,0,3,2,13,35,11,2,15,3,11,15,0,0,24,0,0,48,19,1,60,68,19,206,106,20,93,0,0,0,4,8,3,33,71,67,0,26,6,0,0,4,0,0,15,56,59,63,68,81,34,88,1,56,4,16,0,6,6,28,122,36,83,56,55,72,17,0,89,75,0,79,95,31,118,13,13,31,148,14,106,29,90,5,68,69,87,78,84,88,5,25,0,70,63,34,129,0,77,27,19,74,51,69,55,11,51,74,3,54,0,38,103,44,39,1,16,0,0,0,2,13,40,52,166,41,46,37,22,151,42,0,20,29,0,54,83,13,32,6,116,21,0,0,1,6,28,73,26,27,121,76,20,65,13,18,0,0,42,18,14,10,58,121,73,7,99,46,126,30,44,5,0,0,0,1,22,30,9,1,3,0,0,0,0,0,0,68,10,0,36,83,137,10,6,0,68,4,0,0,0,2,1,1,10,0,62,47,133,63,19,26,144,103,80,86,208,47,104,36,114,22,44,12,51,14,5,40,117,2,0,0,3,11,173,40,51,3,3,67,16,0,5,120,6,13,95,97,2,112,68,56,8,56,5,6,4,0,23,0,13,4,81,5,0,0,0,0,3,0,0,0,6,0,120,94,108,17,72,62,137,59,0,18,66,21,1,73,61,17,4,103,41,104,6,108,99,11,1,37,63,28,80,107,45,53,0,1,73,53,5,39,55,43,64,3,4,0,0,0,2,9,56,11,7,52,36,22,50,75,0,0,0,0,0,0,0,3,2,14,37,10,1,13,1,10,15,0,0,23,0,0,50,19,1,54,83,21,110

Nearest PDB structures (foldseek):
  1obf-assembly1_O  TM=9.984E-01  e=1.156E-70  Achromobacter xylosoxidans
  3gnq-assembly1_A  TM=9.991E-01  e=1.229E-70  Burkholderia pseudomallei 1710b
  8hrq-assembly1_B  TM=9.764E-01  e=1.831E-53  Corynebacterium glutamicum ATCC 13032
  8hrt-assembly1_D  TM=9.731E-01  e=2.990E-53  Corynebacterium glutamicum
  8hrr-assembly1_B  TM=9.749E-01  e=6.239E-53  Corynebacterium glutamicum ATCC 13032